Protein 7UMW (pdb70)

Radius of gyration: 23.76 Å; Cα contacts (8 Å, |Δi|>4): 1181; chains: 2; bounding box: 72×60×55 Å

B-factor: mean 21.23, std 12.37, range [4.6, 110.49]

Structure (mmCIF, N/CA/C/O backbone):
data_7UMW
#
_entry.id   7UMW
#
_cell.length_a   79.540
_cell.length_b   79.540
_cell.length_c   323.680
_cell.angle_alpha   90.000
_cell.angle_beta   90.000
_cell.angle_gamma   120.000
#
_symmetry.space_group_name_H-M   'P 61 2 2'
#
loop_
_entity.id
_entity.type
_entity.pdbx_description
1 polymer 'Enoyl-[acyl-carrier-protein] reductase [NADH] FabI'
2 non-polymer NICOTINAMIDE-ADENINE-DINUCLEOTIDE
3 non-polymer (2E)-3-[(7S)-7-amino-8-oxo-6,7,8,9-tetrahydro-5H-pyrido[2,3-b]azepin-3-yl]-N-methyl-N-[(3-methyl-1-benzofuran-2-yl)methyl]prop-2-enamide
4 water water
#
loop_
_atom_site.group_PDB
_atom_site.id
_atom_site.type_symbol
_atom_site.label_atom_id
_atom_site.label_alt_id
_atom_site.label_comp_id
_atom_site.label_asym_id
_atom_site.label_entity_id
_atom_site.label_seq_id
_atom_site.pdbx_PDB_ins_code
_atom_site.Cartn_x
_atom_site.Cartn_y
_atom_site.Cartn_z
_atom_site.occupancy
_atom_site.B_iso_or_equiv
_atom_site.auth_seq_id
_atom_site.auth_comp_id
_atom_site.auth_asym_id
_atom_site.auth_atom_id
_atom_site.pdbx_PDB_model_num
ATOM 1 N N . MET A 1 5 ? -7.41603 8.33430 -26.89368 1.000 76.31777 1 MET A N 1
ATOM 2 C CA . MET A 1 5 ? -7.60415 9.76428 -27.10995 1.000 73.11203 1 MET A CA 1
ATOM 3 C C . MET A 1 5 ? -9.08676 10.13178 -27.03872 1.000 68.04409 1 MET A C 1
ATOM 4 O O . MET A 1 5 ? -9.84947 9.84722 -27.96776 1.000 75.51579 1 MET A O 1
ATOM 9 N N . GLY A 1 6 ? -9.48475 10.76064 -25.93209 1.000 45.33457 2 GLY A N 1
ATOM 10 C CA . GLY A 1 6 ? -10.87898 11.09896 -25.71469 1.000 34.83488 2 GLY A CA 1
ATOM 11 C C . GLY A 1 6 ? -11.39983 12.07455 -26.74706 1.000 33.41025 2 GLY A C 1
ATOM 12 O O . GLY A 1 6 ? -10.66240 12.65442 -27.53924 1.000 34.17913 2 GLY A O 1
ATOM 13 N N . PHE A 1 7 ? -12.71971 12.26215 -26.73434 1.000 31.37094 3 PHE A N 1
ATOM 14 C CA . PHE A 1 7 ? -13.32556 13.11867 -27.74004 1.000 30.04280 3 PHE A CA 1
ATOM 15 C C . PHE A 1 7 ? -13.26463 14.60511 -27.38543 1.000 29.00055 3 PHE A C 1
ATOM 16 O O . PHE A 1 7 ? -13.82687 15.41433 -28.12418 1.000 30.44489 3 PHE A O 1
ATOM 24 N N . LEU A 1 8 ? -12.57919 14.99154 -26.30220 1.000 29.76352 4 LEU A N 1
ATOM 25 C CA . LEU A 1 8 ? -12.23507 16.39539 -26.09173 1.000 28.92656 4 LEU A CA 1
ATOM 26 C C . LEU A 1 8 ? -10.72584 16.58160 -26.13264 1.000 30.91958 4 LEU A C 1
ATOM 27 O O . LEU A 1 8 ? -10.19326 17.54643 -25.59201 1.000 30.90376 4 LEU A O 1
ATOM 32 N N . SER A 1 9 ? -10.04089 15.67590 -26.82016 1.000 32.70031 5 SER A N 1
ATOM 33 C CA . SER A 1 9 ? -8.63064 15.45546 -26.56478 1.000 34.91878 5 SER A CA 1
ATOM 34 C C . SER A 1 9 ? -7.79622 16.71840 -26.74777 1.000 38.31580 5 SER A C 1
ATOM 35 O O . SER A 1 9 ? -6.95385 17.03807 -25.90094 1.000 46.80774 5 SER A O 1
ATOM 38 N N . GLY A 1 10 ? -8.01576 17.46941 -27.81944 1.000 38.55684 6 GLY A N 1
ATOM 39 C CA . GLY A 1 10 ? -7.19600 18.67111 -27.95039 1.000 35.31252 6 GLY A CA 1
ATOM 40 C C . GLY A 1 10 ? -7.79272 19.99262 -27.49562 1.000 33.41295 6 GLY A C 1
ATOM 41 O O . GLY A 1 10 ? -7.34142 21.05930 -27.93121 1.000 33.62779 6 GLY A O 1
ATOM 42 N N . LYS A 1 11 ? -8.78241 19.93847 -26.60991 1.000 32.01598 7 LYS A N 1
ATOM 43 C CA . LYS A 1 11 ? -9.57895 21.10007 -26.24369 1.000 29.72352 7 LYS A CA 1
ATOM 44 C C . LYS A 1 11 ? -9.10531 21.63647 -24.89819 1.000 34.62287 7 LYS A C 1
ATOM 45 O O . LYS A 1 11 ? -8.69096 20.86625 -24.02306 1.000 32.04913 7 LYS A O 1
ATOM 50 N N . ARG A 1 12 ? -9.16332 22.95519 -24.73836 1.000 28.82022 8 ARG A N 1
ATOM 51 C CA . ARG A 1 12 ? -8.91762 23.60339 -23.45659 1.000 28.44358 8 ARG A CA 1
ATOM 52 C C . ARG A 1 12 ? -10.19597 24.31084 -23.01898 1.000 26.19750 8 ARG A C 1
ATOM 53 O O . ARG A 1 12 ? -10.65032 25.24423 -23.68927 1.000 25.30195 8 ARG A O 1
ATOM 61 N N . ILE A 1 13 ? -10.76431 23.87709 -21.89734 1.000 27.21762 9 ILE A N 1
ATOM 62 C CA . ILE A 1 13 ? -12.06677 24.34796 -21.43696 1.000 23.40904 9 ILE A CA 1
ATOM 63 C C . ILE A 1 13 ? -11.95090 24.91558 -20.02653 1.000 22.98990 9 ILE A C 1
ATOM 64 O O . ILE A 1 13 ? -11.39275 24.27176 -19.12959 1.000 23.89971 9 ILE A O 1
ATOM 69 N N . LEU A 1 14 ? -12.52891 26.09865 -19.83271 1.000 21.64157 10 LEU A N 1
ATOM 70 C CA . LEU A 1 14 ? -12.60317 26.74962 -18.52945 1.000 21.01406 10 LEU A CA 1
ATOM 71 C C . LEU A 1 14 ? -13.88581 26.30610 -17.82812 1.000 19.68726 10 LEU A C 1
ATOM 72 O O . LEU A 1 14 ? -14.97207 26.32353 -18.42745 1.000 18.67209 10 LEU A O 1
ATOM 77 N N . VAL A 1 15 ? -13.76526 25.90615 -16.56504 1.000 22.09227 11 VAL A N 1
ATOM 78 C CA . VAL A 1 15 ? -14.89014 25.38561 -15.79564 1.000 18.93775 11 VAL A CA 1
ATOM 79 C C . VAL A 1 15 ? -15.12699 26.29838 -14.60265 1.000 18.25481 11 VAL A C 1
ATOM 80 O O . VAL A 1 15 ? -14.26241 26.41811 -13.71605 1.000 19.44049 11 VAL A O 1
ATOM 84 N N . THR A 1 16 ? -16.29180 26.94303 -14.57823 1.000 16.78001 12 THR A N 1
ATOM 85 C CA . THR A 1 16 ? -16.72771 27.72510 -13.42583 1.000 16.05916 12 THR A CA 1
ATOM 86 C C . THR A 1 16 ? -17.57437 26.85548 -12.50462 1.000 17.45007 12 THR A C 1
ATOM 87 O O . THR A 1 16 ? -18.05276 25.78512 -12.89016 1.000 20.21674 12 THR A O 1
ATOM 91 N N . GLY A 1 17 ? -17.73957 27.31987 -11.25867 1.000 15.82606 13 GLY A N 1
ATOM 92 C CA . GLY A 1 17 ? -18.81154 26.82568 -10.41607 1.000 15.72831 13 GLY A CA 1
ATOM 93 C C . GLY A 1 17 ? -18.53455 25.56538 -9.61881 1.000 16.33522 13 GLY A C 1
ATOM 94 O O . GLY A 1 17 ? -19.45541 25.04440 -8.98108 1.000 16.09390 13 GLY A O 1
ATOM 95 N N . VAL A 1 18 ? -17.30046 25.06436 -9.60618 1.000 17.44019 14 VAL A N 1
ATOM 96 C CA . VAL A 1 18 ? -16.95623 23.95816 -8.71756 1.000 18.64757 14 VAL A CA 1
ATOM 97 C C . VAL A 1 18 ? -16.93101 24.50776 -7.28642 1.000 21.34733 14 VAL A C 1
ATOM 98 O O . VAL A 1 18 ? -16.12350 25.38556 -6.97483 1.000 26.91398 14 VAL A O 1
ATOM 102 N N . ALA A 1 19 ? -17.84734 24.04706 -6.42542 1.000 18.48884 15 ALA A N 1
ATOM 103 C CA . ALA A 1 19 ? -17.84657 24.46033 -5.01752 1.000 18.84786 15 ALA A CA 1
ATOM 104 C C . ALA A 1 19 ? -17.72469 23.30272 -4.04049 1.000 21.05165 15 ALA A C 1
ATOM 105 O O . ALA A 1 19 ? -17.39930 23.53077 -2.86427 1.000 24.34055 15 ALA A O 1
ATOM 107 N N . SER A 1 20 ? -17.96527 22.07793 -4.49014 1.000 22.45816 16 SER A N 1
ATOM 108 C CA . SER A 1 20 ? -17.90751 20.86533 -3.67685 1.000 21.90121 16 SER A CA 1
ATOM 109 C C . SER A 1 20 ? -17.93445 19.67797 -4.62807 1.000 22.39691 16 SER A C 1
ATOM 110 O O . SER A 1 20 ? -18.28747 19.83215 -5.79615 1.000 22.09763 16 SER A O 1
ATOM 113 N N . LYS A 1 21 ? -17.54915 18.49490 -4.12267 1.000 23.99183 17 LYS A N 1
ATOM 114 C CA . LYS A 1 21 ? -17.63242 17.26785 -4.91904 1.000 24.60324 17 LYS A CA 1
ATOM 115 C C . LYS A 1 21 ? -19.05269 16.94754 -5.35488 1.000 23.38659 17 LYS A C 1
ATOM 116 O O . LYS A 1 21 ? -19.24125 16.06590 -6.19854 1.000 23.57602 17 LYS A O 1
ATOM 122 N N . LEU A 1 22 ? -20.04644 17.62380 -4.79856 1.000 22.23720 18 LEU A N 1
ATOM 123 C CA . LEU A 1 22 ? -21.43579 17.44247 -5.18511 1.000 21.07268 18 LEU A CA 1
ATOM 124 C C . LEU A 1 22 ? -21.82992 18.32063 -6.36730 1.000 21.89088 18 LEU A C 1
ATOM 125 O O . LEU A 1 22 ? -22.84168 18.03592 -7.03523 1.000 18.58823 18 LEU A O 1
ATOM 130 N N . SER A 1 23 ? -21.04664 19.36256 -6.64698 1.000 19.57870 19 SER A N 1
ATOM 131 C CA . SER A 1 23 ? -21.41058 20.35046 -7.65632 1.000 17.66864 19 SER A CA 1
ATOM 132 C C . SER A 1 23 ? -21.60897 19.70690 -9.01258 1.000 17.43588 19 SER A C 1
ATOM 133 O O . SER A 1 23 ? -20.92062 18.76032 -9.37336 1.000 18.54056 19 SER A O 1
ATOM 136 N N . ILE A 1 24 ? -22.53352 20.27201 -9.78351 1.000 16.04758 20 ILE A N 1
ATOM 137 C CA . ILE A 1 24 ? -22.69766 19.80154 -11.15294 1.000 15.76250 20 ILE A CA 1
ATOM 138 C C . ILE A 1 24 ? -21.39793 20.02149 -11.92683 1.000 17.87556 20 ILE A C 1
ATOM 139 O O . ILE A 1 24 ? -20.96550 19.17205 -12.72315 1.000 17.20576 20 ILE A O 1
ATOM 144 N N . ALA A 1 25 ? -20.73783 21.15705 -11.67968 1.000 16.65366 21 ALA A N 1
ATOM 145 C CA . ALA A 1 25 ? -19.49431 21.48694 -12.37810 1.000 17.00774 21 ALA A CA 1
ATOM 146 C C . ALA A 1 25 ? -18.36334 20.52524 -12.03870 1.000 18.75729 21 ALA A C 1
ATOM 147 O O . ALA A 1 25 ? -17.45386 20.33749 -12.85201 1.000 19.65256 21 ALA A O 1
ATOM 149 N N . TYR A 1 26 ? -18.39722 19.91554 -10.85370 1.000 19.44178 22 TYR A N 1
ATOM 150 C CA . TYR A 1 26 ? -17.41589 18.88623 -10.52878 1.000 21.22737 22 TYR A CA 1
ATOM 151 C C . TYR A 1 26 ? -17.64120 17.65223 -11.38988 1.000 21.76511 22 TYR A C 1
ATOM 152 O O . TYR A 1 26 ? -16.68329 17.05652 -11.89270 1.000 23.13265 22 TYR A O 1
ATOM 161 N N . GLY A 1 27 ? -18.90681 17.26189 -11.57852 1.000 20.78111 23 GLY A N 1
ATOM 162 C CA . GLY A 1 27 ? -19.19346 16.15240 -12.47367 1.000 21.18615 23 GLY A CA 1
ATOM 163 C C . GLY A 1 27 ? -18.81020 16.46838 -13.90542 1.000 21.01983 23 GLY A C 1
ATOM 164 O O . GLY A 1 27 ? -18.30162 15.60604 -14.63373 1.000 22.09406 23 GLY A O 1
ATOM 165 N N . ILE A 1 28 ? -19.04345 17.70918 -14.33096 1.000 19.77229 24 ILE A N 1
ATOM 166 C CA . ILE A 1 28 ? -18.65482 18.10689 -15.67354 1.000 19.69460 24 ILE A CA 1
ATOM 167 C C . ILE A 1 28 ? -17.13831 18.07542 -15.81978 1.000 21.26518 24 ILE A C 1
ATOM 168 O O . ILE A 1 28 ? -16.61010 17.52483 -16.79170 1.000 22.16053 24 ILE A O 1
ATOM 173 N N . ALA A 1 29 ? -16.41240 18.62573 -14.83884 1.000 21.73025 25 ALA A N 1
ATOM 174 C CA . ALA A 1 29 ? -14.95724 18.66994 -14.92308 1.000 23.29182 25 ALA A CA 1
ATOM 175 C C . ALA A 1 29 ? -14.37597 17.26982 -15.01057 1.000 25.03966 25 ALA A C 1
ATOM 176 O O . ALA A 1 29 ? -13.48858 17.00430 -15.82933 1.000 26.23709 25 ALA A O 1
ATOM 178 N N . GLN A 1 30 ? -14.85592 16.36281 -14.16206 1.000 25.32612 26 GLN A N 1
ATOM 179 C CA . GLN A 1 30 ? -14.34289 15.00526 -14.18044 1.000 27.08432 26 GLN A CA 1
ATOM 180 C C . GLN A 1 30 ? -14.54952 14.37627 -15.54829 1.000 27.18385 26 GLN A C 1
ATOM 181 O O . GLN A 1 30 ? -13.62166 13.80270 -16.12974 1.000 28.75166 26 GLN A O 1
ATOM 187 N N . ALA A 1 31 ? -15.75697 14.50399 -16.09608 1.000 25.57639 27 ALA A N 1
ATOM 188 C CA . ALA A 1 31 ? -16.01980 13.88448 -17.38927 1.000 25.63940 27 ALA A CA 1
ATOM 189 C C . ALA A 1 31 ? -15.11686 14.46494 -18.47147 1.000 28.10542 27 ALA A C 1
ATOM 190 O O . ALA A 1 31 ? -14.57389 13.72541 -19.30607 1.000 27.37178 27 ALA A O 1
ATOM 192 N N . MET A 1 32 ? -14.92903 15.78747 -18.46248 1.000 25.31540 28 MET A N 1
ATOM 193 C CA . MET A 1 32 ? -14.13666 16.43445 -19.50353 1.000 25.76342 28 MET A CA 1
ATOM 194 C C . MET A 1 32 ? -12.67428 16.02571 -19.40363 1.000 28.32991 28 MET A C 1
ATOM 195 O O . MET A 1 32 ? -11.99912 15.81903 -20.42130 1.000 28.99299 28 MET A O 1
ATOM 200 N N . HIS A 1 33 ? -12.16562 15.94706 -18.17508 1.000 28.64474 29 HIS A N 1
ATOM 201 C CA . HIS A 1 33 ? -10.81654 15.44264 -17.96459 1.000 33.73685 29 HIS A CA 1
ATOM 202 C C . HIS A 1 33 ? -10.70956 14.00217 -18.42659 1.000 32.23785 29 HIS A C 1
ATOM 203 O O . HIS A 1 33 ? -9.72056 13.61440 -19.06518 1.000 33.96141 29 HIS A O 1
ATOM 210 N N . ARG A 1 34 ? -11.72050 13.19291 -18.10420 1.000 31.59011 30 ARG A N 1
ATOM 211 C CA . ARG A 1 34 ? -11.73320 11.81304 -18.57103 1.000 34.94131 30 ARG A CA 1
ATOM 212 C C . ARG A 1 34 ? -11.64717 11.72700 -20.09195 1.000 33.22861 30 ARG A C 1
ATOM 213 O O . ARG A 1 34 ? -11.05820 10.78131 -20.62773 1.000 34.61002 30 ARG A O 1
ATOM 221 N N . GLU A 1 35 ? -12.20131 12.69876 -20.80676 1.000 33.13143 31 GLU A N 1
ATOM 222 C CA . GLU A 1 35 ? -12.17100 12.67638 -22.26249 1.000 31.38703 31 GLU A CA 1
ATOM 223 C C . GLU A 1 35 ? -11.00717 13.47731 -22.82456 1.000 32.38119 31 GLU A C 1
ATOM 224 O O . GLU A 1 35 ? -10.99050 13.77862 -24.02143 1.000 32.27662 31 GLU A O 1
ATOM 230 N N . GLY A 1 36 ? -10.05844 13.86650 -21.98010 1.000 33.35251 32 GLY A N 1
ATOM 231 C CA . GLY A 1 36 ? -8.79251 14.38648 -22.45609 1.000 34.81932 32 GLY A CA 1
ATOM 232 C C . GLY A 1 36 ? -8.69824 15.88870 -22.62055 1.000 33.76618 32 GLY A C 1
ATOM 233 O O . GLY A 1 36 ? -7.68846 16.36956 -23.15770 1.000 34.98617 32 GLY A O 1
ATOM 234 N N . ALA A 1 37 ? -9.71362 16.64712 -22.20603 1.000 31.65054 33 ALA A N 1
ATOM 235 C CA . ALA A 1 37 ? -9.57951 18.09192 -22.21793 1.000 30.77290 33 ALA A CA 1
ATOM 236 C C . ALA A 1 37 ? -8.52512 18.51779 -21.20959 1.000 31.82564 33 ALA A C 1
ATOM 237 O O . ALA A 1 37 ? -8.28388 17.84361 -20.21061 1.000 32.56251 33 ALA A O 1
ATOM 239 N N . GLU A 1 38 ? -7.87029 19.62229 -21.51589 1.000 32.02577 34 GLU A N 1
ATOM 240 C CA . GLU A 1 38 ? -7.09242 20.36167 -20.53806 1.000 32.47836 34 GLU A CA 1
ATOM 241 C C . GLU A 1 38 ? -8.02851 21.38138 -19.90043 1.000 30.31377 34 GLU A C 1
ATOM 242 O O . GLU A 1 38 ? -8.83947 22.00340 -20.59339 1.000 28.87638 34 GLU A O 1
ATOM 248 N N . LEU A 1 39 ? -7.92891 21.54779 -18.58396 1.000 30.15926 35 LEU A N 1
ATOM 249 C CA . LEU A 1 39 ? -8.93149 22.28074 -17.82107 1.000 28.18665 35 LEU A CA 1
ATOM 250 C C . LEU A 1 39 ? -8.31402 23.45769 -17.06078 1.000 28.15360 35 LEU A C 1
ATOM 251 O O . LEU A 1 39 ? -7.14015 23.43751 -16.67101 1.000 29.74239 35 LEU A O 1
ATOM 256 N N . ALA A 1 40 ? -9.14139 24.47744 -16.84017 1.000 26.36812 36 ALA A N 1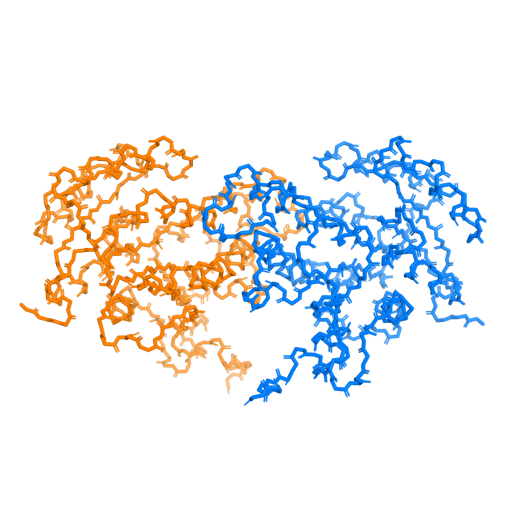
ATOM 257 C CA . ALA A 1 40 ? -8.83395 25.61563 -15.98711 1.000 25.98191 36 ALA A CA 1
ATOM 258 C C . ALA A 1 40 ? -10.06263 25.86921 -15.12780 1.000 24.23363 36 ALA A C 1
ATOM 259 O O . ALA A 1 40 ? -11.18050 25.54195 -15.53714 1.000 23.05870 36 ALA A O 1
ATOM 261 N N . PHE A 1 41 ? -9.86562 26.44343 -13.93183 1.000 24.12932 37 PHE A N 1
ATOM 262 C CA . PHE A 1 41 ? -10.96409 26.56990 -12.97627 1.000 22.74559 37 PHE A CA 1
ATOM 263 C C . PHE A 1 41 ? -11.04569 27.97951 -12.41778 1.000 21.90364 37 PHE A C 1
ATOM 264 O O . PHE A 1 41 ? -10.02209 28.63629 -12.21360 1.000 23.65655 37 PHE A O 1
ATOM 272 N N . THR A 1 42 ? -12.26265 28.44057 -12.15627 1.000 20.31228 38 THR A N 1
ATOM 273 C CA . THR A 1 42 ? -12.44110 29.68456 -11.42602 1.000 19.53950 38 THR A CA 1
ATOM 274 C C . THR A 1 42 ? -13.05947 29.39996 -10.06365 1.000 19.11299 38 THR A C 1
ATOM 275 O O . THR A 1 42 ? -13.69711 28.36878 -9.83915 1.000 19.01370 38 THR A O 1
ATOM 279 N N . TYR A 1 43 ? -12.84531 30.33156 -9.13113 1.000 18.95627 39 TYR A N 1
ATOM 280 C CA . TYR A 1 43 ? -13.48837 30.28143 -7.82699 1.000 20.27989 39 TYR A CA 1
ATOM 281 C C . TYR A 1 43 ? -14.07779 31.65254 -7.51243 1.000 17.31432 39 TYR A C 1
ATOM 282 O O . TYR A 1 43 ? -13.48493 32.68328 -7.84383 1.000 17.37075 39 TYR A O 1
ATOM 291 N N . GLN A 1 44 ? -15.27725 31.65865 -6.91424 1.000 16.31540 40 GLN A N 1
ATOM 292 C CA . GLN A 1 44 ? -15.98627 32.90813 -6.62869 1.000 15.64078 40 GLN A CA 1
ATOM 293 C C . GLN A 1 44 ? -15.24586 33.80883 -5.64440 1.000 16.51460 40 GLN A C 1
ATOM 294 O O . GLN A 1 44 ? -15.12509 35.01819 -5.87427 1.000 19.73315 40 GLN A O 1
ATOM 300 N N . ASN A 1 45 ? -14.79820 33.25152 -4.51867 1.000 18.72473 41 ASN A N 1
ATOM 301 C CA . ASN A 1 45 ? -14.34780 34.05998 -3.38956 1.000 19.63860 41 ASN A CA 1
ATOM 302 C C . ASN A 1 45 ? -13.19911 33.36196 -2.66489 1.000 19.20263 41 ASN A C 1
ATOM 303 O O . ASN A 1 45 ? -12.83516 32.22560 -2.97592 1.000 19.03551 41 ASN A O 1
ATOM 308 N N . ASP A 1 46 ? -12.65262 34.04981 -1.65260 1.000 18.57254 42 ASP A N 1
ATOM 309 C CA . ASP A 1 46 ? -11.56135 33.45662 -0.88126 1.000 20.08471 42 ASP A CA 1
ATOM 310 C C . ASP A 1 46 ? -12.01342 32.24201 -0.07435 1.000 20.60101 42 ASP A C 1
ATOM 311 O O . ASP A 1 46 ? -11.18919 31.36488 0.23189 1.000 22.01777 42 ASP A O 1
ATOM 316 N N . LYS A 1 47 ? -13.29390 32.17876 0.29986 1.000 19.61805 43 LYS A N 1
ATOM 317 C CA . LYS A 1 47 ? -13.79794 31.00584 1.01524 1.000 20.16648 43 LYS A CA 1
ATOM 318 C C . LYS A 1 47 ? -13.57510 29.72431 0.20783 1.000 20.87169 43 LYS A C 1
ATOM 319 O O . LYS A 1 47 ? -13.23167 28.67870 0.77089 1.000 22.11937 43 LYS A O 1
ATOM 325 N N . LEU A 1 48 ? -13.74081 29.79440 -1.11300 1.000 20.19024 44 LEU A N 1
ATOM 326 C CA . LEU A 1 48 ? -13.67803 28.61444 -1.96841 1.000 20.70794 44 LEU A CA 1
ATOM 327 C C . LEU A 1 48 ? -12.32354 28.35211 -2.62154 1.000 22.62061 44 LEU A C 1
ATOM 328 O O . LEU A 1 48 ? -12.16950 27.31098 -3.26923 1.000 23.61235 44 LEU A O 1
ATOM 333 N N . LYS A 1 49 ? -11.36395 29.27063 -2.53226 1.000 22.32993 45 LYS A N 1
ATOM 334 C CA . LYS A 1 49 ? -10.07141 29.07020 -3.19249 1.000 23.62095 45 LYS A CA 1
ATOM 335 C C . LYS A 1 49 ? -9.46017 27.70262 -2.90094 1.000 25.30235 45 LYS A C 1
ATOM 336 O O . LYS A 1 49 ? -9.20008 26.90722 -3.81340 1.000 27.46235 45 LYS A O 1
ATOM 342 N N . GLY A 1 50 ? -9.18731 27.42961 -1.62708 1.000 26.19118 46 GLY A N 1
ATOM 343 C CA . GLY A 1 50 ? -8.43101 26.24494 -1.27550 1.000 28.36103 46 GLY A CA 1
ATOM 344 C C . GLY A 1 50 ? -9.06406 24.97395 -1.78949 1.000 28.19184 46 GLY A C 1
ATOM 345 O O . GLY A 1 50 ? -8.36489 24.04645 -2.20551 1.000 29.62385 46 GLY A O 1
ATOM 346 N N . ARG A 1 51 ? -10.38916 24.92426 -1.81071 1.000 26.75030 47 ARG A N 1
ATOM 347 C CA . ARG A 1 51 ? -11.02514 23.71072 -2.30321 1.000 29.52797 47 ARG A CA 1
ATOM 348 C C . ARG A 1 51 ? -10.91678 23.57625 -3.81691 1.000 26.85180 47 ARG A C 1
ATOM 349 O O . ARG A 1 51 ? -10.67635 22.47293 -4.32076 1.000 29.52628 47 ARG A O 1
ATOM 357 N N . VAL A 1 52 ? -11.06979 24.67841 -4.55607 1.000 25.26168 48 VAL A N 1
ATOM 358 C CA . VAL A 1 52 ? -10.96620 24.59813 -6.01134 1.000 28.88695 48 VAL A CA 1
ATOM 359 C C . VAL A 1 52 ? -9.53342 24.27395 -6.43744 1.000 26.79828 48 VAL A C 1
ATOM 360 O O . VAL A 1 52 ? -9.31689 23.44421 -7.33608 1.000 27.47597 48 VAL A O 1
ATOM 364 N N . GLU A 1 53 ? -8.53858 24.90530 -5.78812 1.000 27.66389 49 GLU A N 1
ATOM 365 C CA . GLU A 1 53 ? -7.13682 24.53839 -6.00483 1.000 29.62714 49 GLU A CA 1
ATOM 366 C C . GLU A 1 53 ? -6.90708 23.05153 -5.82311 1.000 31.15905 49 GLU A C 1
ATOM 367 O O . GLU A 1 53 ? -6.19625 22.42683 -6.61595 1.000 32.42292 49 GLU A O 1
ATOM 373 N N . GLU A 1 54 ? -7.46990 22.46808 -4.76990 1.000 31.22188 50 GLU A N 1
ATOM 374 C CA . GLU A 1 54 ? -7.28088 21.04135 -4.56174 1.000 33.33906 50 GLU A CA 1
ATOM 375 C C . GLU A 1 54 ? -7.91232 20.23846 -5.69070 1.000 32.34160 50 GLU A C 1
ATOM 376 O O . GLU A 1 54 ? -7.26953 19.35428 -6.27259 1.000 33.80738 50 GLU A O 1
ATOM 382 N N . PHE A 1 55 ? -9.17324 20.54250 -6.01348 1.000 30.38603 51 PHE A N 1
ATOM 383 C CA . PHE A 1 55 ? -9.88295 19.81323 -7.05723 1.000 31.52469 51 PHE A CA 1
ATOM 384 C C . PHE A 1 55 ? -9.17091 19.93005 -8.39678 1.000 30.24117 51 PHE A C 1
ATOM 385 O O . PHE A 1 55 ? -8.99301 18.93354 -9.10624 1.000 31.72036 51 PHE A O 1
ATOM 393 N N . ALA A 1 56 ? -8.76456 21.14583 -8.76288 1.000 29.65776 52 ALA A N 1
ATOM 394 C CA . ALA A 1 56 ? -7.97681 21.34065 -9.97430 1.000 30.28520 52 ALA A CA 1
ATOM 395 C C . ALA A 1 56 ? -6.70314 20.50120 -9.96236 1.000 39.74780 52 ALA A C 1
ATOM 396 O O . ALA A 1 56 ? -6.32631 19.92383 -10.99168 1.000 38.89748 52 ALA A O 1
ATOM 398 N N . ALA A 1 57 ? -6.02022 20.43149 -8.81029 1.000 34.98516 53 ALA A N 1
ATOM 399 C CA . ALA A 1 57 ? -4.80535 19.62873 -8.71064 1.000 36.34842 53 ALA A CA 1
ATOM 400 C C . ALA A 1 57 ? -5.09029 18.15196 -8.97051 1.000 37.30924 53 ALA A C 1
ATOM 401 O O . ALA A 1 57 ? -4.29916 17.47007 -9.63123 1.000 44.47092 53 ALA A O 1
ATOM 403 N N . GLN A 1 58 ? -6.21959 17.64074 -8.46975 1.000 36.78760 54 GLN A N 1
ATOM 404 C CA . GLN A 1 58 ? -6.58213 16.24744 -8.71596 1.000 37.11104 54 GLN A CA 1
ATOM 405 C C . GLN A 1 58 ? -6.84643 15.97991 -10.19056 1.000 38.62309 54 GLN A C 1
ATOM 406 O O . GLN A 1 58 ? -6.62884 14.86276 -10.66722 1.000 50.09169 54 GLN A O 1
ATOM 412 N N . LEU A 1 59 ? -7.33019 16.97337 -10.91590 1.000 34.91350 55 LEU A N 1
ATOM 413 C CA . LEU A 1 59 ? -7.56272 16.87411 -12.34532 1.000 38.51151 55 LEU A CA 1
ATOM 414 C C . LEU A 1 59 ? -6.39138 17.40170 -13.16744 1.000 40.09136 55 LEU A C 1
ATOM 415 O O . LEU A 1 59 ? -6.55124 17.64374 -14.36620 1.000 50.95405 55 LEU A O 1
ATOM 420 N N . GLY A 1 60 ? -5.23204 17.60535 -12.54895 1.000 39.61422 56 GLY A N 1
ATOM 421 C CA . GLY A 1 60 ? -4.02499 17.93711 -13.28239 1.000 39.51896 56 GLY A CA 1
ATOM 422 C C . GLY A 1 60 ? -3.89136 19.36426 -13.76179 1.000 46.73085 56 GLY A C 1
ATOM 423 O O . GLY A 1 60 ? -3.02983 19.63666 -14.60647 1.000 38.78777 56 GLY A O 1
ATOM 424 N N . SER A 1 61 ? -4.69845 20.28876 -13.23601 1.000 35.53293 57 SER A N 1
ATOM 425 C CA . SER A 1 61 ? -4.68906 21.68508 -13.65865 1.000 34.38881 57 SER A CA 1
ATOM 426 C C . SER A 1 61 ? -3.94245 22.56651 -12.67061 1.000 34.77274 57 SER A C 1
ATOM 427 O O . SER A 1 61 ? -4.13575 22.44619 -11.46016 1.000 34.59084 57 SER A O 1
ATOM 430 N N . ASP A 1 62 ? -3.14154 23.49167 -13.20816 1.000 35.26347 58 ASP A N 1
ATOM 431 C CA . ASP A 1 62 ? -2.49046 24.55574 -12.44281 1.000 40.76660 58 ASP A CA 1
ATOM 432 C C . ASP A 1 62 ? -3.20300 25.89282 -12.56389 1.000 34.48568 58 ASP A C 1
ATOM 433 O O . ASP A 1 62 ? -2.74041 26.87565 -11.98082 1.000 42.59820 58 ASP A O 1
ATOM 438 N N . ILE A 1 63 ? -4.28651 25.97268 -13.33266 1.000 31.84587 59 ILE A N 1
ATOM 439 C CA . ILE A 1 63 ? -4.90003 27.24649 -13.68266 1.000 30.20718 59 ILE A CA 1
ATOM 440 C C . ILE A 1 63 ? -6.13452 27.40600 -12.80157 1.000 28.35836 59 ILE A C 1
ATOM 441 O O . ILE A 1 63 ? -7.18689 26.83848 -13.08675 1.000 27.29731 59 ILE A O 1
ATOM 446 N N . VAL A 1 64 ? -6.00457 28.15906 -11.71003 1.000 28.05738 60 VAL A N 1
ATOM 447 C CA . VAL A 1 64 ? -7.09826 28.38432 -10.76735 1.000 26.49391 60 VAL A CA 1
ATOM 448 C C . VAL A 1 64 ? -7.17590 29.88061 -10.49028 1.000 25.55550 60 VAL A C 1
ATOM 449 O O . VAL A 1 64 ? -6.24185 30.46593 -9.93286 1.000 26.41815 60 VAL A O 1
ATOM 453 N N . LEU A 1 65 ? -8.30506 30.49286 -10.83808 1.000 23.84638 61 LEU A N 1
ATOM 454 C CA . LEU A 1 65 ? -8.39511 31.93923 -10.97013 1.000 23.04425 61 LEU A CA 1
ATOM 455 C C . LEU A 1 65 ? -9.66722 32.43869 -10.30677 1.000 21.32933 61 LEU A C 1
ATOM 456 O O . LEU A 1 65 ? -10.73189 31.80681 -10.40202 1.000 20.42802 61 LEU A O 1
ATOM 461 N N . GLN A 1 66 ? -9.57050 33.58486 -9.64804 1.000 20.93554 62 GLN A N 1
ATOM 462 C CA . GLN A 1 66 ? -10.75807 34.12860 -9.01863 1.000 19.42796 62 GLN A CA 1
ATOM 463 C C . GLN A 1 66 ? -11.63711 34.76904 -10.09085 1.000 20.90108 62 GLN A C 1
ATOM 464 O O . GLN A 1 66 ? -11.14068 35.38797 -11.04044 1.000 19.70352 62 GLN A O 1
ATOM 470 N N . CYS A 1 67 ? -12.94927 34.61725 -9.93079 1.000 18.78806 63 CYS A N 1
ATOM 471 C CA . CYS A 1 67 ? -13.92532 35.24964 -10.81445 1.000 17.43799 63 CYS A CA 1
ATOM 472 C C . CYS A 1 67 ? -15.25486 35.37799 -10.08436 1.000 16.10984 63 CYS A C 1
ATOM 473 O O . CYS A 1 67 ? -15.92081 34.36899 -9.81719 1.000 15.96797 63 CYS A O 1
ATOM 476 N N . ASP A 1 68 ? -15.62686 36.60663 -9.76747 1.000 14.00254 64 ASP A N 1
ATOM 477 C CA . ASP A 1 68 ? -16.92840 36.91287 -9.19441 1.000 13.78043 64 ASP A CA 1
ATOM 478 C C . ASP A 1 68 ? -17.70421 37.63280 -10.28383 1.000 14.69751 64 ASP A C 1
ATOM 479 O O . ASP A 1 68 ? -17.40251 38.78419 -10.63184 1.000 14.85278 64 ASP A O 1
ATOM 484 N N . VAL A 1 69 ? -18.66070 36.90346 -10.86759 1.000 15.82214 65 VAL A N 1
ATOM 485 C CA . VAL A 1 69 ? -19.35972 37.36269 -12.05898 1.000 13.22951 65 VAL A CA 1
ATOM 486 C C . VAL A 1 69 ? -20.30875 38.51543 -11.78772 1.000 12.88296 65 VAL A C 1
ATOM 487 O O . VAL A 1 69 ? -20.93971 39.01490 -12.72269 1.000 12.71150 65 VAL A O 1
ATOM 491 N N . ALA A 1 70 ? -20.40909 38.94963 -10.51708 1.000 13.41164 66 ALA A N 1
ATOM 492 C CA . ALA A 1 70 ? -21.10051 40.19672 -10.19511 1.000 12.73578 66 ALA A CA 1
ATOM 493 C C . ALA A 1 70 ? -20.34796 41.41451 -10.72603 1.000 11.90453 66 ALA A C 1
ATOM 494 O O . ALA A 1 70 ? -20.94639 42.48628 -10.87356 1.000 13.88165 66 ALA A O 1
ATOM 496 N N . GLU A 1 71 ? -19.04416 41.28351 -10.98979 1.000 13.55242 67 GLU A N 1
ATOM 497 C CA . GLU A 1 71 ? -18.18829 42.43228 -11.25601 1.000 13.93558 67 GLU A CA 1
ATOM 498 C C . GLU A 1 71 ? -17.49873 42.28734 -12.59404 1.000 16.78445 67 GLU A C 1
ATOM 499 O O . GLU A 1 71 ? -16.77326 41.30561 -12.81978 1.000 14.52617 67 GLU A O 1
ATOM 505 N N . ASP A 1 72 ? -17.67861 43.30228 -13.45257 1.000 16.35009 68 ASP A N 1
ATOM 506 C CA . ASP A 1 72 ? -17.04678 43.25008 -14.76522 1.000 16.01792 68 ASP A CA 1
ATOM 507 C C . ASP A 1 72 ? -15.52159 43.19763 -14.65604 1.000 16.43019 68 ASP A C 1
ATOM 508 O O . ASP A 1 72 ? -14.85960 42.51950 -15.45098 1.000 22.14817 68 ASP A O 1
ATOM 513 N N . ALA A 1 73 ? -14.93501 43.94222 -13.70893 1.000 17.31330 69 ALA A N 1
ATOM 514 C CA . ALA A 1 73 ? -13.48145 43.94240 -13.60623 1.000 19.47592 69 ALA A CA 1
ATOM 515 C C . ALA A 1 73 ? -12.95068 42.59787 -13.12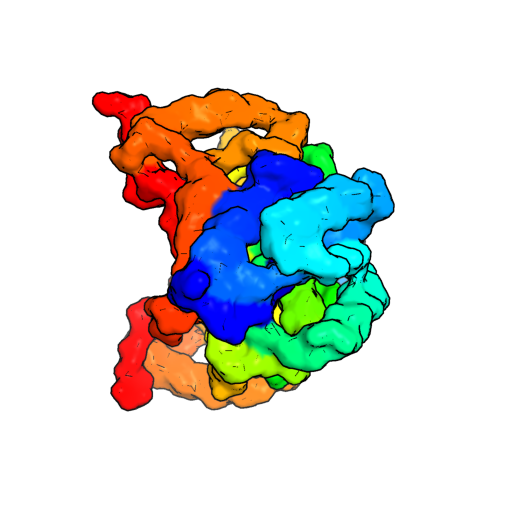556 1.000 17.71844 69 ALA A C 1
ATOM 516 O O . ALA A 1 73 ? -11.83327 42.21554 -13.48590 1.000 20.72953 69 ALA A O 1
ATOM 518 N N . SER A 1 74 ? -13.72690 41.87268 -12.31531 1.000 17.89651 70 SER A N 1
ATOM 519 C CA . SER A 1 74 ? -13.30690 40.54060 -11.89869 1.000 17.60085 70 SER A CA 1
ATOM 520 C C . SER A 1 74 ? -13.26202 39.59696 -13.08949 1.000 17.72220 70 SER A C 1
ATOM 521 O O . SER A 1 74 ? -12.31335 38.82223 -13.23430 1.000 20.19860 70 SER A O 1
ATOM 524 N N . ILE A 1 75 ? -14.26976 39.66432 -13.96925 1.000 16.83436 71 ILE A N 1
ATOM 525 C CA . ILE A 1 75 ? -14.26828 38.80628 -15.14778 1.000 18.57901 71 ILE A CA 1
ATOM 526 C C . ILE A 1 75 ? -13.13053 39.18207 -16.08374 1.000 19.17862 71 ILE A C 1
ATOM 527 O O . ILE A 1 75 ? -12.44325 38.30921 -16.63432 1.000 19.09240 71 ILE A O 1
ATOM 532 N N . ASP A 1 76 ? -12.92518 40.48315 -16.30332 1.000 21.15599 72 ASP A N 1
ATOM 533 C CA . ASP A 1 76 ? -11.84333 40.91839 -17.18565 1.000 19.50036 72 ASP A CA 1
ATOM 534 C C . ASP A 1 76 ? -10.48845 40.48159 -16.66227 1.000 19.40368 72 ASP A C 1
ATOM 535 O O . ASP A 1 76 ? -9.65835 39.96288 -17.42547 1.000 22.43861 72 ASP A O 1
ATOM 540 N N . THR A 1 77 ? -10.24220 40.69069 -15.36199 1.000 19.24075 73 THR A N 1
ATOM 541 C CA . THR A 1 77 ? -8.94411 40.32323 -14.80656 1.000 21.32908 73 THR A CA 1
ATOM 542 C C . THR A 1 77 ? -8.70550 38.82201 -14.90129 1.000 21.07683 73 THR A C 1
ATOM 543 O O . THR A 1 77 ? -7.59017 38.37782 -15.20255 1.000 23.16047 73 THR A O 1
ATOM 547 N N . MET A 1 78 ? -9.74404 38.02608 -14.66813 1.000 20.10419 74 MET A N 1
ATOM 548 C CA . MET A 1 78 ? -9.60177 36.58392 -14.78310 1.000 21.68913 74 MET A CA 1
ATOM 549 C C . MET A 1 78 ? -9.18720 36.17061 -16.18920 1.000 23.79178 74 MET A C 1
ATOM 550 O O . MET A 1 78 ? -8.27029 35.35857 -16.34191 1.000 25.57452 74 MET A O 1
ATOM 555 N N . PHE A 1 79 ? -9.79672 36.75065 -17.22796 1.000 20.86256 75 PHE A N 1
ATOM 556 C CA . PHE A 1 79 ? -9.43304 36.34193 -18.58238 1.000 22.21426 75 PHE A CA 1
ATOM 557 C C . PHE A 1 79 ? -8.07478 36.88502 -19.00063 1.000 25.01591 75 PHE A C 1
ATOM 558 O O . PHE A 1 79 ? -7.37749 36.23802 -19.79690 1.000 24.76939 75 PHE A O 1
ATOM 566 N N . ALA A 1 80 ? -7.68383 38.05891 -18.49189 1.000 23.57493 76 ALA A N 1
ATOM 567 C CA . ALA A 1 80 ? -6.30873 38.51513 -18.68417 1.000 25.31058 76 ALA A CA 1
ATOM 568 C C . ALA A 1 80 ? -5.30326 37.54910 -18.05452 1.000 30.00529 76 ALA A C 1
ATOM 569 O O . ALA A 1 80 ? -4.25308 37.25451 -18.64806 1.000 28.26585 76 ALA A O 1
ATOM 571 N N . GLU A 1 81 ? -5.59362 37.06518 -16.84240 1.000 25.84435 77 GLU A N 1
ATOM 572 C CA . GLU A 1 81 ? -4.74548 36.05354 -16.22051 1.000 28.65649 77 GLU A CA 1
ATOM 573 C C . GLU A 1 81 ? -4.73907 34.76644 -17.03616 1.000 29.87588 77 GLU A C 1
ATOM 574 O O . GLU A 1 81 ? -3.68029 34.15412 -17.25234 1.000 29.42337 77 GLU A O 1
ATOM 580 N N . LEU A 1 82 ? -5.91597 34.33366 -17.48544 1.000 26.35948 78 LEU A N 1
ATOM 581 C CA . LEU A 1 82 ? -5.99862 33.11818 -18.28829 1.000 27.51531 78 LEU A CA 1
ATOM 582 C C . LEU A 1 82 ? -5.20043 33.24038 -19.58185 1.000 28.35295 78 LEU A C 1
ATOM 583 O O . LEU A 1 82 ? -4.55066 32.27936 -20.00406 1.000 29.73290 78 LEU A O 1
ATOM 588 N N . GLY A 1 83 ? -5.23843 34.41086 -20.22586 1.000 28.20534 79 GLY A N 1
ATOM 589 C CA . GLY A 1 83 ? -4.51930 34.62869 -21.47532 1.000 29.68214 79 GLY A CA 1
ATOM 590 C C . GLY A 1 83 ? -3.01068 34.51902 -21.36832 1.000 31.86403 79 GLY A C 1
ATOM 591 O O . GLY A 1 83 ? -2.33515 34.33319 -22.38621 1.000 35.73091 79 GLY A O 1
ATOM 592 N N . LYS A 1 84 ? -2.46448 34.61652 -20.15934 1.000 32.12400 80 LYS A N 1
ATOM 593 C CA . LYS A 1 84 ? -1.02863 34.43647 -19.99170 1.000 34.29388 80 LYS A CA 1
ATOM 594 C C . LYS A 1 84 ? -0.61382 32.99140 -20.24288 1.000 35.53417 80 LYS A C 1
ATOM 595 O O . LYS A 1 84 ? 0.52928 32.73318 -20.63147 1.000 37.93638 80 LYS A O 1
ATOM 601 N N . VAL A 1 85 ? -1.51923 32.04076 -20.02324 1.000 34.36987 81 VAL A N 1
ATOM 602 C CA . VAL A 1 85 ? -1.22468 30.63364 -20.21930 1.000 35.46836 81 VAL A CA 1
ATOM 603 C C . VAL A 1 85 ? -2.05189 30.02203 -21.34603 1.000 34.83655 81 VAL A C 1
ATOM 604 O O . VAL A 1 85 ? -1.57652 29.09720 -22.01796 1.000 36.24352 81 VAL A O 1
ATOM 608 N N . TRP A 1 86 ? -3.26155 30.52627 -21.58734 1.000 32.85437 82 TRP A N 1
ATOM 609 C CA . TRP A 1 86 ? -4.15765 30.05244 -22.63707 1.000 32.08033 82 TRP A CA 1
ATOM 610 C C . TRP A 1 86 ? -4.47416 31.26873 -23.49706 1.000 31.55923 82 TRP A C 1
ATOM 611 O O . TRP A 1 86 ? -5.53654 31.88762 -23.33494 1.000 29.74754 82 TRP A O 1
ATOM 622 N N . PRO A 1 87 ? -3.57369 31.65733 -24.39844 1.000 33.22281 83 PRO A N 1
ATOM 623 C CA . PRO A 1 87 ? -3.84481 32.85306 -25.22018 1.000 32.90875 83 PRO A CA 1
ATOM 624 C C . PRO A 1 87 ? -5.11847 32.71420 -26.02970 1.000 31.45907 83 PRO A C 1
ATOM 625 O O . PRO A 1 87 ? -5.82421 33.70422 -26.25924 1.000 30.36089 83 PRO A O 1
ATOM 629 N N . LYS A 1 88 ? -5.41992 31.49593 -26.47124 1.000 31.52000 84 LYS A N 1
ATOM 630 C CA . LYS A 1 88 ? -6.69998 31.15084 -27.07019 1.000 30.03317 84 LYS A CA 1
ATOM 631 C C . LYS A 1 88 ? -7.14953 29.84661 -26.42927 1.000 29.38810 84 LYS A C 1
ATOM 632 O O . LYS A 1 88 ? -6.33477 29.09698 -25.89710 1.000 30.54380 84 LYS A O 1
ATOM 638 N N . PHE A 1 89 ? -8.45601 29.58950 -26.42386 1.000 27.60692 85 PHE A N 1
ATOM 639 C CA . PHE A 1 89 ? -8.97311 28.35819 -25.83436 1.000 26.98524 85 PHE A CA 1
ATOM 640 C C . PHE A 1 89 ? -10.31101 28.04571 -26.50311 1.000 25.53585 85 PHE A C 1
ATOM 641 O O . PHE A 1 89 ? -10.75566 28.76070 -27.40261 1.000 25.13831 85 PHE A O 1
ATOM 649 N N . ASP A 1 90 ? -10.96308 26.97782 -26.05083 1.000 24.89123 86 ASP A N 1
ATOM 650 C CA . ASP A 1 90 ? -12.05188 26.40009 -26.83631 1.000 23.99602 86 ASP A CA 1
ATOM 651 C C . ASP A 1 90 ? -13.41174 26.42717 -26.13653 1.000 22.03644 86 ASP A C 1
ATOM 652 O O . ASP A 1 90 ? -14.29173 25.64224 -26.49364 1.000 21.39974 86 ASP A O 1
ATOM 657 N N . GLY A 1 91 ? -13.60448 27.30529 -25.15660 1.000 21.14506 87 GLY A N 1
ATOM 658 C CA . GLY A 1 91 ? -14.90317 27.50783 -24.55454 1.000 19.37464 87 GLY A CA 1
ATOM 659 C C . GLY A 1 91 ? -14.86598 27.36836 -23.04926 1.000 19.06232 87 GLY A C 1
ATOM 660 O O . GLY A 1 91 ? -13.82068 27.15254 -22.43265 1.000 20.18594 87 GLY A O 1
ATOM 661 N N . PHE A 1 92 ? -16.04487 27.53978 -22.44847 1.000 17.56728 88 PHE A N 1
ATOM 662 C CA . PHE A 1 92 ? -16.18316 27.48308 -21.00140 1.000 17.14740 88 PHE A CA 1
ATOM 663 C C . PHE A 1 92 ? -17.53468 26.89860 -20.59891 1.000 16.42232 88 PHE A C 1
ATOM 664 O O . PHE A 1 92 ? -18.52187 26.92972 -21.35173 1.000 15.38035 88 PHE A O 1
ATOM 672 N N . VAL A 1 93 ? -17.55440 26.37495 -19.37722 1.000 15.99694 89 VAL A N 1
ATOM 673 C CA . VAL A 1 93 ? -18.75855 25.86873 -18.72817 1.000 15.01555 89 VAL A CA 1
ATOM 674 C C . VAL A 1 93 ? -19.19537 26.87707 -17.67421 1.000 14.08538 89 VAL A C 1
ATOM 675 O O . VAL A 1 93 ? -18.44368 27.18296 -16.73954 1.000 14.62337 89 VAL A O 1
ATOM 679 N N . HIS A 1 94 ? -20.37408 27.42498 -17.85803 1.000 12.84544 90 HIS A N 1
ATOM 680 C CA . HIS A 1 94 ? -21.00337 28.37636 -16.94743 1.000 11.99381 90 HIS A CA 1
ATOM 681 C C . HIS A 1 94 ? -21.94054 27.58464 -16.04022 1.000 13.31363 90 HIS A C 1
ATOM 682 O O . HIS A 1 94 ? -23.01325 27.14797 -16.47084 1.000 11.69351 90 HIS A O 1
ATOM 689 N N . SER A 1 95 ? -21.54550 27.41327 -14.77579 1.000 16.19344 91 SER A N 1
ATOM 690 C CA . SER A 1 95 ? -22.29346 26.63176 -13.79290 1.000 13.95568 91 SER A CA 1
ATOM 691 C C . SER A 1 95 ? -22.47035 27.49492 -12.54218 1.000 15.51825 91 SER A C 1
ATOM 692 O O . SER A 1 95 ? -21.93423 27.19906 -11.46564 1.000 14.45964 91 SER A O 1
ATOM 695 N N . ILE A 1 96 ? -23.23527 28.56973 -12.71556 1.000 12.05278 92 ILE A N 1
ATOM 696 C CA . ILE A 1 96 ? -23.41472 29.61884 -11.71544 1.000 12.85097 92 ILE A CA 1
ATOM 697 C C . ILE A 1 96 ? -24.89195 29.98806 -11.66753 1.000 12.19268 92 ILE A C 1
ATOM 698 O O . ILE A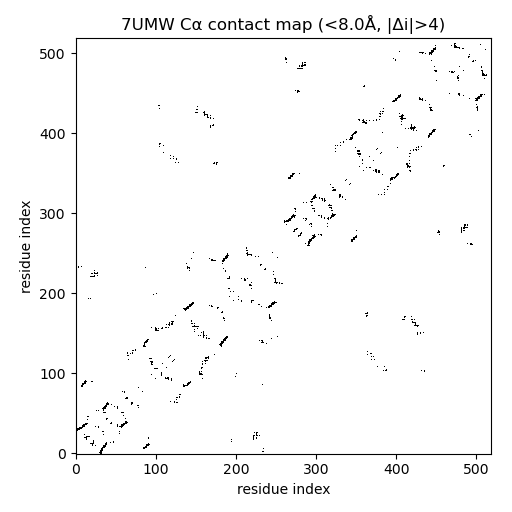 1 96 ? -25.46148 30.43047 -12.67391 1.000 12.91392 92 ILE A O 1
ATOM 703 N N . GLY A 1 97 ? -25.52431 29.76606 -10.52717 1.000 14.08018 93 GLY A N 1
ATOM 704 C CA . GLY A 1 97 ? -26.90711 30.16961 -10.35133 1.000 9.80099 93 GLY A CA 1
ATOM 705 C C . GLY A 1 97 ? -27.08515 30.68820 -8.94322 1.000 13.50401 93 GLY A C 1
ATOM 706 O O . GLY A 1 97 ? -26.53489 30.10723 -8.00525 1.000 14.33031 93 GLY A O 1
ATOM 707 N N . PHE A 1 98 ? -27.80007 31.79346 -8.77681 1.000 11.39414 94 PHE A N 1
ATOM 708 C CA . PHE A 1 98 ? -27.93064 32.37218 -7.45038 1.000 10.45635 94 PHE A CA 1
ATOM 709 C C . PHE A 1 98 ? -29.08350 33.35608 -7.42643 1.000 10.99407 94 PHE A C 1
ATOM 710 O O . PHE A 1 98 ? -29.22490 34.18298 -8.34146 1.000 8.86482 94 PHE A O 1
ATOM 718 N N . ALA A 1 99 ? -29.90494 33.24544 -6.37659 1.000 9.49500 95 ALA A N 1
ATOM 719 C CA . ALA A 1 99 ? -30.83105 34.27463 -5.91831 1.000 9.59042 95 ALA A CA 1
ATOM 720 C C . ALA A 1 99 ? -30.73055 34.31031 -4.40167 1.000 10.62598 95 ALA A C 1
ATOM 721 O O . ALA A 1 99 ? -30.43203 33.28359 -3.78687 1.000 10.96381 95 ALA A O 1
ATOM 723 N N . PRO A 1 100 ? -30.94990 35.46477 -3.77464 1.000 10.00301 96 PRO A N 1
ATOM 724 C CA . PRO A 1 100 ? -31.00454 35.49432 -2.30381 1.000 11.22213 96 PRO A CA 1
ATOM 725 C C . PRO A 1 100 ? -32.00294 34.46179 -1.78988 1.000 10.01095 96 PRO A C 1
ATOM 726 O O . PRO A 1 100 ? -33.09028 34.29107 -2.34403 1.000 11.55046 96 PRO A O 1
ATOM 730 N N . GLY A 1 101 ? -31.61793 33.73130 -0.74097 1.000 12.88614 97 GLY A N 1
ATOM 731 C CA . GLY A 1 101 ? -32.40659 32.56836 -0.35216 1.000 13.94755 97 GLY A CA 1
ATOM 732 C C . GLY A 1 101 ? -33.83716 32.89029 0.04353 1.000 14.93567 97 GLY A C 1
ATOM 733 O O . GLY A 1 101 ? -34.73365 32.06202 -0.13875 1.000 16.66300 97 GLY A O 1
ATOM 734 N N . ASP A 1 102 ? -34.08288 34.09545 0.56760 1.000 14.71851 98 ASP A N 1
ATOM 735 C CA . ASP A 1 102 ? -35.46276 34.48505 0.87404 1.000 16.30419 98 ASP A CA 1
ATOM 736 C C . ASP A 1 102 ? -36.34167 34.52057 -0.38025 1.000 14.38601 98 ASP A C 1
ATOM 737 O O . ASP A 1 102 ? -37.57453 34.46062 -0.27860 1.000 14.68686 98 ASP A O 1
ATOM 742 N N . GLN A 1 103 ? -35.73666 34.57055 -1.57222 1.000 11.68601 99 GLN A N 1
ATOM 743 C CA . GLN A 1 103 ? -36.53285 34.57031 -2.79355 1.000 12.76390 99 GLN A CA 1
ATOM 744 C C . GLN A 1 103 ? -37.21103 33.22781 -3.05023 1.000 14.82211 99 GLN A C 1
ATOM 745 O O . GLN A 1 103 ? -38.19150 33.17591 -3.80454 1.000 10.67640 99 GLN A O 1
ATOM 751 N N . LEU A 1 104 ? -36.70689 32.15524 -2.43726 1.000 14.85542 100 LEU A N 1
ATOM 752 C CA . LEU A 1 104 ? -37.04321 30.78053 -2.79327 1.000 15.60999 100 LEU A CA 1
ATOM 753 C C . LEU A 1 104 ? -37.87207 30.04233 -1.73506 1.000 10.73522 100 LEU A C 1
ATOM 754 O O . LEU A 1 104 ? -37.86832 28.80546 -1.73138 1.000 13.43177 100 LEU A O 1
ATOM 759 N N . ASP A 1 105 ? -38.56488 30.76696 -0.84510 1.000 22.91389 101 ASP A N 1
ATOM 760 C CA . ASP A 1 105 ? -39.67552 30.24825 -0.03855 1.000 23.97846 101 ASP A CA 1
ATOM 761 C C . ASP A 1 105 ? -40.97488 30.93991 -0.35671 1.000 18.62980 101 ASP A C 1
ATOM 762 O O . ASP A 1 105 ? -41.04743 32.17006 -0.35467 1.000 25.58202 101 ASP A O 1
ATOM 767 N N . GLY A 1 106 ? -42.00894 30.13719 -0.47882 1.000 20.27881 102 GLY A N 1
ATOM 768 C CA . GLY A 1 106 ? -43.34294 30.63568 -0.34043 1.000 18.80570 102 GLY A CA 1
ATOM 769 C C . GLY A 1 106 ? -43.88559 31.18096 -1.63630 1.000 15.31947 102 GLY A C 1
ATOM 770 O O . GLY A 1 106 ? -43.27909 31.10454 -2.71038 1.000 12.28818 102 GLY A O 1
ATOM 771 N N . ASP A 1 107 ? -45.06287 31.77481 -1.49619 1.000 15.70291 103 ASP A N 1
ATOM 772 C CA . ASP A 1 107 ? -45.78000 32.40274 -2.59002 1.000 12.79910 103 ASP A CA 1
ATOM 773 C C . ASP A 1 107 ? -44.83318 33.29563 -3.38190 1.000 12.29775 103 ASP A C 1
ATOM 774 O O . ASP A 1 107 ? -44.13814 34.14196 -2.81339 1.000 11.05468 103 ASP A O 1
ATOM 779 N N . TYR A 1 108 ? -44.77738 33.07061 -4.70278 1.000 12.45826 104 TYR A N 1
ATOM 780 C CA . TYR A 1 108 ? -43.80442 33.77910 -5.54015 1.000 10.61905 104 TYR A CA 1
ATOM 781 C C . TYR A 1 108 ? -44.03186 35.29001 -5.53929 1.000 11.76264 104 TYR A C 1
ATOM 782 O O . TYR A 1 108 ? -43.07310 36.08058 -5.44183 1.000 9.99687 104 TYR A O 1
ATOM 791 N N A VAL A 1 109 ? -45.27583 35.73632 -5.70397 0.000 12.00425 105 VAL A N 1
ATOM 792 N N B VAL A 1 109 ? -45.30025 35.70709 -5.68455 1.000 12.06243 105 VAL A N 1
ATOM 793 C CA A VAL A 1 109 ? -45.45366 37.17859 -5.82554 0.000 10.54969 105 VAL A CA 1
ATOM 794 C CA B VAL A 1 109 ? -45.57028 37.13773 -5.78952 1.000 10.36826 105 VAL A CA 1
ATOM 795 C C A VAL A 1 109 ? -45.29791 37.88185 -4.47517 0.000 14.10470 105 VAL A C 1
ATOM 796 C C B VAL A 1 109 ? -45.21391 37.82511 -4.48276 1.000 14.22482 105 VAL A C 1
ATOM 797 O O A VAL A 1 109 ? -44.96728 39.07168 -4.44453 0.000 12.62659 105 VAL A O 1
ATOM 798 O O B VAL A 1 109 ? -44.66446 38.92169 -4.48829 1.000 13.50504 105 VAL A O 1
ATOM 805 N N . ASN A 1 110 ? -45.44361 37.17455 -3.34766 1.000 14.27210 106 ASN A N 1
ATOM 806 C CA . ASN A 1 110 ? -45.07888 37.80223 -2.07499 1.000 14.26850 106 ASN A CA 1
ATOM 807 C C . ASN A 1 110 ? -43.57123 37.75085 -1.81634 1.000 13.87132 106 ASN A C 1
ATOM 808 O O . ASN A 1 110 ? -43.00397 38.66482 -1.18531 1.000 14.33139 106 ASN A O 1
ATOM 813 N N . ALA A 1 111 ? -42.89722 36.71367 -2.31687 1.000 10.32005 107 ALA A N 1
ATOM 814 C CA . ALA A 1 111 ? -41.47610 36.53334 -2.02470 1.000 9.48945 107 ALA A CA 1
ATOM 815 C C . ALA A 1 111 ? -40.59833 37.45471 -2.88456 1.000 11.63369 107 ALA A C 1
ATOM 816 O O . ALA A 1 111 ? -39.56598 37.96450 -2.41461 1.000 10.41005 107 ALA A O 1
ATOM 818 N N . VAL A 1 112 ? -40.98827 37.68555 -4.14152 1.000 8.81238 108 VAL A N 1
ATOM 819 C CA . VAL A 1 112 ? -40.08919 38.37965 -5.05012 1.000 7.67441 108 VAL A CA 1
ATOM 820 C C . VAL A 1 112 ? -40.02615 39.85757 -4.67072 1.000 9.37733 108 VAL A C 1
ATOM 821 O O . VAL A 1 112 ? -41.00604 40.45853 -4.17801 1.000 9.44883 108 VAL A O 1
ATOM 825 N N . THR A 1 113 ? -38.84720 40.44407 -4.88271 1.000 8.76116 109 THR A N 1
ATOM 826 C CA . THR A 1 113 ? -38.60748 41.86903 -4.70914 1.000 7.34363 109 THR A CA 1
ATOM 827 C C . THR A 1 113 ? -37.74392 42.34094 -5.87049 1.000 7.63231 109 THR A C 1
ATOM 828 O O . THR A 1 113 ? -37.13409 41.53395 -6.60150 1.000 7.95073 109 THR A O 1
ATOM 832 N N . ARG A 1 114 ? -37.68005 43.67373 -6.02613 1.000 7.53452 110 ARG A N 1
ATOM 833 C CA . ARG A 1 114 ? -36.92908 44.24435 -7.14320 1.000 9.24622 110 ARG A CA 1
ATOM 834 C C . ARG A 1 114 ? -35.46907 43.84202 -7.06036 1.000 7.66523 110 ARG A C 1
ATOM 835 O O . ARG A 1 114 ? -34.87282 43.43387 -8.06283 1.000 6.54247 110 ARG A O 1
ATOM 843 N N . GLU A 1 115 ? -34.89036 43.90326 -5.84705 1.000 9.39913 111 GLU A N 1
ATOM 844 C CA . GLU A 1 115 ? -33.49159 43.55663 -5.62992 1.000 9.61895 111 GLU A CA 1
ATOM 845 C C . GLU A 1 115 ? -33.24325 42.05764 -5.78416 1.000 8.44695 111 GLU A C 1
ATOM 846 O O . GLU A 1 115 ? -32.22061 41.65870 -6.34998 1.000 10.19797 111 GLU A O 1
ATOM 852 N N . GLY A 1 116 ? -34.14553 41.22505 -5.26130 1.000 7.80206 112 GLY A N 1
ATOM 853 C CA . GLY A 1 116 ? -34.00020 39.78722 -5.42783 1.000 8.09621 112 GLY A CA 1
ATOM 854 C C . GLY A 1 116 ? -34.05374 39.40417 -6.89402 1.000 7.30375 112 GLY A C 1
ATOM 855 O O . GLY A 1 116 ? -33.24219 38.60552 -7.37186 1.000 7.62082 112 GLY A O 1
ATOM 856 N N . PHE A 1 117 ? -34.99063 40.01379 -7.62848 1.000 8.49432 113 PHE A N 1
ATOM 857 C CA . PHE A 1 117 ? -35.07151 39.85843 -9.07761 1.000 7.80693 113 PHE A CA 1
ATOM 858 C C . PHE A 1 117 ? -33.78972 40.30608 -9.76211 1.000 7.05161 113 PHE A C 1
ATOM 859 O O . PHE A 1 117 ? -33.29055 39.61507 -10.66032 1.000 8.07147 113 PHE A O 1
ATOM 867 N N . LYS A 1 118 ? -33.30333 41.50969 -9.41626 1.000 7.53081 114 LYS A N 1
ATOM 868 C CA . LYS A 1 118 ? -32.08292 42.02918 -10.01995 1.000 5.73887 114 LYS A CA 1
ATOM 869 C C . LYS A 1 118 ? -30.93742 41.03575 -9.87129 1.000 8.91255 114 LYS A C 1
ATOM 870 O O . LYS A 1 118 ? -30.28957 40.65083 -10.86218 1.000 10.55776 114 LYS A O 1
ATOM 876 N N . ILE A 1 119 ? -30.68024 40.60819 -8.62843 1.000 7.66466 115 ILE A N 1
ATOM 877 C CA . ILE A 1 119 ? -29.55263 39.73132 -8.34611 1.000 9.71320 115 ILE A CA 1
ATOM 878 C C . ILE A 1 119 ? -29.70073 38.40888 -9.07452 1.000 9.05929 115 ILE A C 1
ATOM 879 O O . ILE A 1 119 ? -28.72868 37.87829 -9.63021 1.000 10.84297 115 ILE A O 1
ATOM 884 N N . ALA A 1 120 ? -30.90528 37.82247 -9.03658 1.000 8.07909 116 ALA A N 1
ATOM 885 C CA . ALA A 1 120 ? -31.09292 36.51552 -9.64618 1.000 8.17636 116 ALA A CA 1
ATOM 886 C C . ALA A 1 120 ? -30.79427 36.58807 -11.12875 1.000 5.83651 116 ALA A C 1
ATOM 887 O O . ALA A 1 120 ? -30.13940 35.70194 -11.68390 1.000 5.71480 116 ALA A O 1
ATOM 889 N N . HIS A 1 121 ? -31.26726 37.64797 -11.79440 1.000 5.29035 117 HIS A N 1
ATOM 890 C CA . HIS A 1 121 ? -31.04156 37.73758 -13.23933 1.000 5.23750 117 HIS A CA 1
ATOM 891 C C . HIS A 1 121 ? -29.59967 38.10154 -13.57140 1.000 6.89073 117 HIS A C 1
ATOM 892 O O . HIS A 1 121 ? -29.02449 37.56540 -14.52278 1.000 6.22468 117 HIS A O 1
ATOM 899 N N . ASP A 1 122 ? -29.02232 39.03424 -12.81194 1.000 8.60234 118 ASP A N 1
ATOM 900 C CA . ASP A 1 122 ? -27.63004 39.42816 -12.98710 1.000 8.97326 118 ASP A CA 1
ATOM 901 C C . ASP A 1 122 ? -26.69813 38.22469 -12.86522 1.000 8.59493 118 ASP A C 1
ATOM 902 O O . ASP A 1 122 ? -25.86779 37.96558 -13.74375 1.000 9.41375 118 ASP A O 1
ATOM 907 N N . ILE A 1 123 ? -26.79123 37.49721 -11.74567 1.000 8.82174 119 ILE A N 1
ATOM 908 C CA . ILE A 1 123 ? -25.84479 36.41916 -11.47057 1.000 10.18518 119 ILE A CA 1
ATOM 909 C C . ILE A 1 123 ? -26.15466 35.18784 -12.32209 1.000 9.56758 119 ILE A C 1
ATOM 910 O O . ILE A 1 123 ? -25.23832 34.52687 -12.81608 1.000 14.54576 119 ILE A O 1
ATOM 915 N N . SER A 1 124 ? -27.43836 34.84949 -12.51139 1.000 8.56254 120 SER A N 1
ATOM 916 C CA . SER A 1 124 ? -27.73915 33.58964 -13.19538 1.000 6.71643 120 SER A CA 1
ATOM 917 C C . SER A 1 124 ? -27.87842 33.71019 -14.70135 1.000 9.81112 120 SER A C 1
ATOM 918 O O . SER A 1 124 ? -27.74907 32.69178 -15.38261 1.000 9.06506 120 SER A O 1
ATOM 921 N N . SER A 1 125 ? -28.13143 34.90115 -15.24371 1.000 6.99132 121 SER A N 1
ATOM 922 C CA . SER A 1 125 ? -28.32444 35.04575 -16.69176 1.000 7.26479 121 SER A CA 1
ATOM 923 C C . SER A 1 125 ? -27.30130 35.98165 -17.31798 1.000 6.69211 121 SER A C 1
ATOM 924 O O . SER A 1 125 ? -26.59260 35.57221 -18.23994 1.000 9.36062 121 SER A O 1
ATOM 927 N N . TYR A 1 126 ? -27.21116 37.23186 -16.85378 1.000 7.12664 122 TYR A N 1
ATOM 928 C CA . TYR A 1 126 ? -26.28871 38.16981 -17.49380 1.000 7.23153 122 TYR A CA 1
ATOM 929 C C . TYR A 1 126 ? -24.85150 37.66496 -17.45680 1.000 11.97573 122 TYR A C 1
ATOM 930 O O . TYR A 1 126 ? -24.08408 37.87463 -18.40241 1.000 11.10971 122 TYR A O 1
ATOM 939 N N . SER A 1 127 ? -24.45398 37.01100 -16.37742 1.000 8.50405 123 SER A N 1
ATOM 940 C CA . SER A 1 127 ? -23.05646 36.62772 -16.25543 1.000 11.16864 123 SER A CA 1
ATOM 941 C C . SER A 1 127 ? -22.59611 35.68872 -17.35651 1.000 10.45260 123 SER A C 1
ATOM 942 O O . SER A 1 127 ? -21.39191 35.64967 -17.64887 1.000 12.43367 123 SER A O 1
ATOM 945 N N . PHE A 1 128 ? -23.51744 34.93485 -17.97336 1.000 10.91490 124 PHE A N 1
ATOM 946 C CA . PHE A 1 128 ? -23.14735 34.05137 -19.08258 1.000 11.14474 124 PHE A CA 1
ATOM 947 C C . PHE A 1 128 ? -22.66449 34.87492 -20.27688 1.000 12.21852 124 PHE A C 1
ATOM 948 O O . PHE A 1 128 ? -21.59554 34.60300 -20.85080 1.000 11.89153 124 PHE A O 1
ATOM 956 N N . VAL A 1 129 ? -23.42207 35.90626 -20.65298 1.000 11.06049 125 VAL A N 1
ATOM 957 C CA . VAL A 1 129 ? -22.98309 36.72105 -21.78013 1.000 10.46479 125 VAL A CA 1
ATOM 958 C C . VAL A 1 129 ? -21.84613 37.65476 -21.35615 1.000 12.11696 125 VAL A C 1
ATOM 959 O O . VAL A 1 129 ? -20.94560 37.91624 -22.14815 1.000 13.98479 125 VAL A O 1
ATOM 963 N N . ALA A 1 130 ? -21.82024 38.12603 -20.10660 1.000 10.92671 126 ALA A N 1
ATOM 964 C CA . ALA A 1 130 ? -20.66860 38.90382 -19.65034 1.000 14.13800 126 ALA A CA 1
ATOM 965 C C . ALA A 1 130 ? -19.35934 38.15217 -19.85953 1.000 13.32001 126 ALA A C 1
ATOM 966 O O . ALA A 1 130 ? -18.34513 38.73402 -20.27343 1.000 13.92654 126 ALA A O 1
ATOM 968 N N . MET A 1 131 ? -19.34839 36.86606 -19.52085 1.000 13.72458 127 MET A N 1
ATOM 969 C CA . MET A 1 131 ? -18.15248 36.06740 -19.73895 1.000 13.22733 127 MET A CA 1
ATOM 970 C C . MET A 1 131 ? -17.81612 35.94399 -21.21554 1.000 15.57045 127 MET A C 1
ATOM 971 O O . MET A 1 131 ? -16.65288 36.11476 -21.60865 1.000 17.49003 127 MET A O 1
ATOM 976 N N . ALA A 1 132 ? -18.81475 35.61593 -22.04320 1.000 15.56664 128 ALA A N 1
ATOM 977 C CA . ALA A 1 132 ? -18.60345 35.50316 -23.48545 1.000 14.00153 128 ALA A CA 1
ATOM 978 C C . ALA A 1 132 ? -18.01811 36.78804 -24.06521 1.000 16.52704 128 ALA A C 1
ATOM 979 O O . ALA A 1 132 ? -17.10099 36.74318 -24.90480 1.000 17.14043 128 ALA A O 1
ATOM 981 N N . LYS A 1 133 ? -18.53016 37.94127 -23.61720 1.000 16.40336 129 LYS A N 1
ATOM 982 C CA . LYS A 1 133 ? -18.01187 39.22854 -24.07107 1.000 17.51882 129 LYS A CA 1
ATOM 983 C C . LYS A 1 133 ? -16.52624 39.35708 -23.76146 1.000 16.11116 129 LYS A C 1
ATOM 984 O O . LYS A 1 133 ? -15.73018 39.77942 -24.61575 1.000 20.09580 129 LYS A O 1
ATOM 990 N N . ALA A 1 134 ? -16.13615 38.99512 -22.53338 1.000 15.92564 130 ALA A N 1
ATOM 991 C CA . ALA A 1 134 ? -14.78223 39.26551 -22.07907 1.000 17.98919 130 ALA A CA 1
ATOM 992 C C . ALA A 1 134 ? -13.75329 38.32951 -22.69385 1.000 18.34328 130 ALA A C 1
ATOM 993 O O . ALA A 1 134 ? -12.56633 38.65727 -22.68351 1.000 21.71952 130 ALA A O 1
ATOM 995 N N . CYS A 1 135 ? -14.16768 37.17970 -23.23577 1.000 18.16225 131 CYS A N 1
ATOM 996 C CA . CYS A 1 135 ? -13.21680 36.23769 -23.80866 1.000 21.19088 131 CYS A CA 1
ATOM 997 C C . CYS A 1 135 ? -13.45191 35.98176 -25.29274 1.000 22.24693 131 CYS A C 1
ATOM 998 O O . CYS A 1 135 ? -12.81190 35.08468 -25.85673 1.000 22.45618 131 CYS A O 1
ATOM 1001 N N . ARG A 1 136 ? -14.31178 36.77308 -25.94235 1.000 19.25940 132 ARG A N 1
ATOM 1002 C CA . ARG A 1 136 ? -14.71938 36.48650 -27.31943 1.000 19.51987 132 ARG A CA 1
ATOM 1003 C C . ARG A 1 136 ? -13.53138 36.41340 -28.27433 1.000 23.87287 132 ARG A C 1
ATOM 1004 O O . ARG A 1 136 ? -13.47969 35.52834 -29.13443 1.000 27.37007 132 ARG A O 1
ATOM 1012 N N . SER A 1 137 ? -12.56049 37.31716 -28.13345 1.000 25.26822 133 SER A N 1
ATOM 1013 C CA . SER A 1 137 ? -11.43495 37.29757 -29.06255 1.000 24.62732 133 SER A CA 1
ATOM 1014 C C . SER A 1 137 ? -10.47223 36.14888 -28.78517 1.000 27.29613 133 SER A C 1
ATOM 1015 O O . SER A 1 137 ? -9.58972 35.88355 -29.61524 1.000 30.04914 133 SER A O 1
ATOM 1018 N N . MET A 1 138 ? -10.61331 35.47462 -27.64245 1.000 24.48619 134 MET A N 1
ATOM 1019 C CA . MET A 1 138 ? -9.76205 34.36069 -27.24473 1.000 25.42286 134 MET A CA 1
ATOM 1020 C C . MET A 1 138 ? -10.29918 33.01114 -27.68962 1.000 25.10720 134 MET A C 1
ATOM 1021 O O . MET A 1 138 ? -9.64314 31.99331 -27.45294 1.000 26.05641 134 MET A O 1
ATOM 1026 N N . LEU A 1 139 ? -11.48194 32.96874 -28.29514 1.000 26.02970 135 LEU A N 1
ATOM 1027 C CA . LEU A 1 139 ? -12.14118 31.70751 -28.62256 1.000 23.40750 135 LEU A CA 1
ATOM 1028 C C . LEU A 1 139 ? -11.68135 31.19222 -29.98314 1.000 24.77289 135 LEU A C 1
ATOM 1029 O O . LEU A 1 139 ? -11.84210 31.88053 -30.99458 1.000 25.60956 135 LEU A O 1
ATOM 1034 N N . ASN A 1 140 ? -11.12337 29.98219 -29.99861 1.000 25.67491 136 ASN A N 1
ATOM 1035 C CA . ASN A 1 140 ? -10.79539 29.32831 -31.26002 1.000 26.91179 136 ASN A CA 1
ATOM 1036 C C . ASN A 1 140 ? -12.06064 29.02081 -32.05680 1.000 25.71695 136 ASN A C 1
ATOM 1037 O O . ASN A 1 140 ? -13.11495 28.73643 -31.48085 1.000 24.07257 136 ASN A O 1
ATOM 1042 N N . PRO A 1 141 ? -11.97295 29.01599 -33.38811 1.000 26.61795 137 PRO A N 1
ATOM 1043 C CA . PRO A 1 141 ? -13.03043 28.37476 -34.18356 1.000 25.77499 137 PRO A CA 1
ATOM 1044 C C . PRO A 1 141 ? -13.29905 26.97664 -33.65029 1.000 25.29949 137 PRO A C 1
ATOM 1045 O O . PRO A 1 141 ? -12.38127 26.28220 -33.21492 1.000 26.46201 137 PRO A O 1
ATOM 1049 N N . GLY A 1 142 ? -14.57307 26.56573 -33.67399 1.000 24.97101 138 GLY A N 1
ATOM 1050 C CA . GLY A 1 142 ? -14.98573 25.29144 -33.10463 1.000 23.30260 138 GLY A CA 1
ATOM 1051 C C . GLY A 1 142 ? -15.22141 25.31195 -31.61253 1.000 22.32330 138 GLY A C 1
ATOM 1052 O O . GLY A 1 142 ? -15.37329 24.24710 -31.00111 1.000 22.24624 138 GLY A O 1
ATOM 1053 N N . SER A 1 143 ? -15.22882 26.49265 -31.00891 1.000 21.68333 139 SER A N 1
ATOM 1054 C CA . SER A 1 143 ? -15.40487 26.62470 -29.57476 1.000 20.83163 139 SER A CA 1
ATOM 1055 C C . SER A 1 143 ? -16.85054 26.28410 -29.18448 1.000 19.12319 139 SER A C 1
ATOM 1056 O O . SER A 1 143 ? -17.77326 26.35169 -30.00389 1.000 18.78971 139 SER A O 1
ATOM 1059 N N . ALA A 1 144 ? -17.04797 25.90870 -27.91644 1.000 18.59050 140 ALA A N 1
ATOM 1060 C CA . ALA A 1 144 ? -18.39708 25.68460 -27.39926 1.000 17.06171 140 ALA A CA 1
ATOM 1061 C C . ALA A 1 144 ? -18.53159 26.28716 -26.01159 1.000 17.11682 140 ALA A C 1
ATOM 1062 O O . ALA A 1 144 ? -17.65082 26.12532 -25.16582 1.000 17.28785 140 ALA A O 1
ATOM 1064 N N . LEU A 1 145 ? -19.63886 26.98412 -25.79450 1.000 15.00075 141 LEU A N 1
ATOM 1065 C CA . LEU A 1 145 ? -20.04391 27.51219 -24.50525 1.000 16.03537 141 LEU A CA 1
ATOM 1066 C C . LEU A 1 145 ? -21.25540 26.73209 -24.00147 1.000 14.94000 141 LEU A C 1
ATOM 1067 O O . LEU A 1 145 ? -22.10212 26.30005 -24.79056 1.000 12.70831 141 LEU A O 1
ATOM 1072 N N . LEU A 1 146 ? -21.34440 26.53865 -22.68827 1.000 13.16574 142 LEU A N 1
ATOM 1073 C CA . LEU A 1 146 ? -22.37145 25.70460 -22.08170 1.000 12.27559 142 LEU A CA 1
ATOM 1074 C C . LEU A 1 146 ? -22.77068 26.30563 -20.75367 1.000 11.93482 142 LEU A C 1
ATOM 1075 O O . LEU A 1 146 ? -21.90642 26.71150 -19.97922 1.000 13.28469 142 LEU A O 1
ATOM 1080 N N . THR A 1 147 ? -24.06031 26.30606 -20.47419 1.000 10.94837 143 THR A N 1
ATOM 1081 C CA . THR A 1 147 ? -24.60798 26.75244 -19.20255 1.000 11.37967 143 THR A CA 1
ATOM 1082 C C . THR A 1 147 ? -25.60489 25.71337 -18.69621 1.000 11.89514 143 THR A C 1
ATOM 1083 O O . THR A 1 147 ? -25.99356 24.79279 -19.41703 1.000 11.68370 143 THR A O 1
ATOM 1087 N N . LEU A 1 148 ? -26.00919 25.83786 -17.43611 1.000 9.49373 144 LEU A N 1
ATOM 1088 C CA . LEU A 1 148 ? -26.98490 24.93458 -16.84084 1.000 9.50916 144 LEU A CA 1
ATOM 1089 C C . LEU A 1 148 ? -28.29686 25.65680 -16.53621 1.000 11.25103 144 LEU A C 1
ATOM 1090 O O . LEU A 1 148 ? -28.30815 26.69511 -15.86635 1.000 9.63517 144 LEU A O 1
ATOM 1095 N N . SER A 1 149 ? -29.40095 25.12163 -17.04920 1.000 10.62408 145 SER A N 1
ATOM 1096 C CA . SER A 1 149 ? -30.73421 25.63010 -16.73103 1.000 10.58747 145 SER A CA 1
ATOM 1097 C C . SER A 1 149 ? -31.53392 24.56275 -15.98943 1.000 7.24052 145 SER A C 1
ATOM 1098 O O . SER A 1 149 ? -31.02341 23.49529 -15.65116 1.000 7.88651 145 SER A O 1
ATOM 1101 N N . TYR A 1 150 ? -32.80859 24.88596 -15.73751 1.000 8.09463 146 TYR A N 1
ATOM 1102 C CA . TYR A 1 150 ? -33.71651 24.01624 -15.00557 1.000 7.44979 146 TYR A CA 1
ATOM 1103 C C . TYR A 1 150 ? -35.12688 24.22746 -15.54008 1.000 7.12382 146 TYR A C 1
ATOM 1104 O O . TYR A 1 150 ? -35.46601 25.32061 -16.01390 1.000 8.47516 146 TYR A O 1
ATOM 1113 N N . LEU A 1 151 ? -35.96459 23.18689 -15.40307 1.000 7.03049 147 LEU A N 1
ATOM 1114 C CA . LEU A 1 151 ? -37.34183 23.19540 -15.90185 1.000 8.24882 147 LEU A CA 1
ATOM 1115 C C . LEU A 1 151 ? -38.18790 24.32466 -15.30714 1.000 9.85952 147 LEU A C 1
ATOM 1116 O O . LEU A 1 151 ? -39.22267 24.69030 -15.87798 1.000 7.11741 147 LEU A O 1
ATOM 1121 N N . GLY A 1 152 ? -37.77072 24.91007 -14.18286 1.000 9.61463 148 GLY A N 1
ATOM 1122 C CA . GLY A 1 152 ? -38.44442 26.10926 -13.69722 1.000 8.70907 148 GLY A CA 1
ATOM 1123 C C . GLY A 1 152 ? -38.43201 27.26537 -14.68987 1.000 6.85676 148 GLY A C 1
ATOM 1124 O O . GLY A 1 152 ? -39.22527 28.19537 -14.57016 1.000 6.32605 148 GLY A O 1
ATOM 1125 N N . ALA A 1 153 ? -37.53732 27.23060 -15.67604 1.000 5.49258 149 ALA A N 1
ATOM 1126 C CA . ALA A 1 153 ? -37.62075 28.22193 -16.74564 1.000 5.16528 149 ALA A CA 1
ATOM 1127 C C . ALA A 1 153 ? -38.89185 28.08719 -17.57677 1.000 6.32829 149 ALA A C 1
ATOM 1128 O O . ALA A 1 153 ? -39.38743 29.09294 -18.10271 1.000 8.40363 149 ALA A O 1
ATOM 1130 N N . GLU A 1 154 ? -39.38685 26.85491 -17.76260 1.000 8.61594 150 GLU A N 1
ATOM 1131 C CA . GLU A 1 154 ? -40.48529 26.56290 -18.69124 1.000 9.31220 150 GLU A CA 1
ATOM 1132 C C . GLU A 1 154 ? -41.83740 26.37118 -18.02267 1.000 9.38347 150 GLU A C 1
ATOM 1133 O O . GLU A 1 154 ? -42.86482 26.51376 -18.68858 1.000 11.68108 150 GLU A O 1
ATOM 1139 N N . ARG A 1 155 ? -41.85752 26.03865 -16.73509 1.000 9.31680 151 ARG A N 1
ATOM 1140 C CA . ARG A 1 155 ? -43.07558 25.72905 -16.01794 1.000 12.68730 151 ARG A CA 1
ATOM 1141 C C . ARG A 1 155 ? -42.95941 26.35219 -14.65354 1.000 11.23723 151 ARG A C 1
ATOM 1142 O O . ARG A 1 155 ? -41.85342 26.52255 -14.14985 1.000 12.10561 151 ARG A O 1
ATOM 1150 N N . ALA A 1 156 ? -44.10929 26.68796 -14.06564 1.000 9.83236 152 ALA A N 1
ATOM 1151 C CA . ALA A 1 156 ? -44.15548 27.29834 -12.74368 1.000 13.09949 152 ALA A CA 1
ATOM 1152 C C . ALA A 1 156 ? -44.00655 26.19428 -11.70385 1.000 17.98967 152 ALA A C 1
ATOM 1153 O O . ALA A 1 156 ? -44.88634 25.32802 -11.56694 1.000 18.05568 152 ALA A O 1
ATOM 1155 N N . ILE A 1 157 ? -42.88990 26.22356 -10.99280 1.000 11.50924 153 ILE A N 1
ATOM 1156 C CA . ILE A 1 157 ? -42.53701 25.24308 -9.96922 1.000 13.11576 153 ILE A CA 1
ATOM 1157 C C . ILE A 1 157 ? -42.63850 25.92120 -8.61122 1.000 15.10839 153 ILE A C 1
ATOM 1158 O O . ILE A 1 157 ? -42.06913 27.00793 -8.43329 1.000 12.88249 153 ILE A O 1
ATOM 1163 N N . PRO A 1 158 ? -43.35948 25.34168 -7.64980 1.000 12.87851 154 PRO A N 1
ATOM 1164 C CA . PRO A 1 158 ? -43.42404 25.95217 -6.31479 1.000 12.67905 154 PRO A CA 1
ATOM 1165 C C . PRO A 1 158 ? -42.04156 26.24791 -5.75589 1.000 11.54600 154 PRO A C 1
ATOM 1166 O O . PRO A 1 158 ? -41.12276 25.42636 -5.83672 1.000 11.02268 154 PRO A O 1
ATOM 1170 N N . ASN A 1 159 ? -41.91648 27.45101 -5.19380 1.000 11.05625 155 ASN A N 1
ATOM 1171 C CA . ASN A 1 159 ? -40.73936 27.93493 -4.47860 1.000 14.02900 155 ASN A CA 1
ATOM 1172 C C . ASN A 1 159 ? -39.56568 28.30619 -5.38045 1.000 10.65012 155 ASN A C 1
ATOM 1173 O O . ASN A 1 159 ? -38.68990 29.06812 -4.94795 1.000 10.91086 155 ASN A O 1
ATOM 1178 N N . TYR A 1 160 ? -39.48493 27.76874 -6.60593 1.000 9.46509 156 TYR A N 1
ATOM 1179 C CA . TYR A 1 160 ? -38.36755 28.16852 -7.45662 1.000 9.99491 156 TYR A CA 1
ATOM 1180 C C . TYR A 1 160 ? -38.44580 29.65664 -7.80022 1.000 6.50292 156 TYR A C 1
ATOM 1181 O O . TYR A 1 160 ? -37.41012 30.31623 -7.93265 1.000 7.63548 156 TYR A O 1
ATOM 1190 N N . ASN A 1 161 ? -39.65777 30.20080 -7.93084 1.000 8.58828 157 ASN A N 1
ATOM 1191 C CA . ASN A 1 161 ? -39.90829 31.64496 -7.80061 1.000 8.06894 157 ASN A CA 1
ATOM 1192 C C . ASN A 1 161 ? -39.02861 32.39772 -8.79265 1.000 7.75539 157 ASN A C 1
ATOM 1193 O O . ASN A 1 161 ? -39.00934 32.01232 -9.97001 1.000 8.24436 157 ASN A O 1
ATOM 1198 N N . VAL A 1 162 ? -38.28248 33.42623 -8.36800 1.000 7.20965 158 VAL A N 1
ATOM 1199 C CA . VAL A 1 162 ? -37.63316 34.27147 -9.36056 1.000 6.30129 158 VAL A CA 1
ATOM 1200 C C . VAL A 1 162 ? -36.51023 33.54872 -10.09559 1.000 8.28303 158 VAL A C 1
ATOM 1201 O O . VAL A 1 162 ? -36.11664 33.97760 -11.17514 1.000 5.54425 158 VAL A O 1
ATOM 1205 N N . MET A 1 163 ? -35.96156 32.46688 -9.55021 1.000 7.18034 159 MET A N 1
ATOM 1206 C CA . MET A 1 163 ? -34.97877 31.69774 -10.30767 1.000 7.46493 159 MET A CA 1
ATOM 1207 C C . MET A 1 163 ? -35.58181 31.15336 -11.59107 1.000 7.58969 159 MET A C 1
ATOM 1208 O O . MET A 1 163 ? -34.85725 30.96445 -12.56978 1.000 7.45951 159 MET A O 1
ATOM 1213 N N . GLY A 1 164 ? -36.91017 30.95314 -11.63836 1.000 7.95046 160 GLY A N 1
ATOM 1214 C CA . GLY A 1 164 ? -37.53455 30.48262 -12.87087 1.000 6.87811 160 GLY A CA 1
ATOM 1215 C C . GLY A 1 164 ? -37.48443 31.52905 -13.97594 1.000 7.37087 160 GLY A C 1
ATOM 1216 O O . GLY A 1 164 ? -37.20754 31.20592 -15.13635 1.000 5.99678 160 GLY A O 1
ATOM 1217 N N . LEU A 1 165 ? -37.72927 32.79531 -13.62267 1.000 6.62665 161 LEU A N 1
ATOM 1218 C CA . LEU A 1 165 ? -37.58775 33.91137 -14.56302 1.000 5.41529 161 LEU A CA 1
ATOM 1219 C C . LEU A 1 165 ? -36.13799 34.07597 -14.99197 1.000 7.79994 161 LEU A C 1
ATOM 1220 O O . LEU A 1 165 ? -35.84398 34.26144 -16.18296 1.000 6.49433 161 LEU A O 1
ATOM 1225 N N . ALA A 1 166 ? -35.21463 33.96005 -14.03886 1.000 8.38521 162 ALA A N 1
ATOM 1226 C CA . ALA A 1 166 ? -33.80781 34.09893 -14.35911 1.000 5.10848 162 ALA A CA 1
ATOM 1227 C C . ALA A 1 166 ? -33.35671 33.00711 -15.31846 1.000 8.35951 162 ALA A C 1
ATOM 1228 O O . ALA A 1 166 ? -32.57031 33.26834 -16.23295 1.000 7.78765 162 ALA A O 1
ATOM 1230 N N . LYS A 1 167 ? -33.84883 31.77528 -15.12682 1.000 8.67101 163 LYS A N 1
ATOM 1231 C CA . LYS A 1 167 ? -33.48454 30.69650 -16.03052 1.000 4.91101 163 LYS A CA 1
ATOM 1232 C C . LYS A 1 167 ? -34.14331 30.87219 -17.38377 1.000 6.08969 163 LYS A C 1
ATOM 1233 O O . LYS A 1 167 ? -33.54643 30.50735 -18.40426 1.000 6.97922 163 LYS A O 1
ATOM 1239 N N . ALA A 1 168 ? -35.35113 31.44899 -17.42581 1.000 7.28964 164 ALA A N 1
ATOM 1240 C CA . ALA A 1 168 ? -35.95022 31.71945 -18.73207 1.000 7.01018 164 ALA A CA 1
ATOM 1241 C C . ALA A 1 168 ? -35.13446 32.75843 -19.49706 1.000 6.97261 164 ALA A C 1
ATOM 1242 O O . ALA A 1 168 ? -34.93973 32.64218 -20.71211 1.000 7.40268 164 ALA A O 1
ATOM 1244 N N . SER A 1 169 ? -34.65531 33.78035 -18.79796 1.000 6.86466 165 SER A N 1
ATOM 1245 C CA . SER A 1 169 ? -33.72403 34.72537 -19.39674 1.000 6.13911 165 SER A CA 1
ATOM 1246 C C . SER A 1 169 ? -32.46799 34.01980 -19.88754 1.000 5.79323 165 SER A C 1
ATOM 1247 O O . SER A 1 169 ? -31.95085 34.33424 -20.97484 1.000 7.75485 165 SER A O 1
ATOM 1250 N N . LEU A 1 170 ? -31.93910 33.08908 -19.08416 1.000 6.13613 166 LEU A N 1
ATOM 1251 C CA . LEU A 1 170 ? -30.70046 32.40835 -19.45579 1.000 5.42492 166 LEU A CA 1
ATOM 1252 C C . LEU A 1 170 ? -30.89776 31.58593 -20.72423 1.000 6.19291 166 LEU A C 1
ATOM 1253 O O . LEU A 1 170 ? -30.01231 31.54375 -21.58197 1.000 7.12744 166 LEU A O 1
ATOM 1258 N N . GLU A 1 171 ? -32.05856 30.92724 -20.86237 1.000 6.22240 167 GLU A N 1
ATOM 1259 C CA . GLU A 1 171 ? -32.26276 30.10955 -22.05735 1.000 6.63491 167 GLU A CA 1
ATOM 1260 C C . GLU A 1 171 ? -32.43153 30.98962 -23.29149 1.000 7.04058 167 GLU A C 1
ATOM 1261 O O . GLU A 1 171 ? -31.92189 30.64446 -24.36997 1.000 6.84891 167 GLU A O 1
ATOM 1267 N N . ALA A 1 172 ? -33.07655 32.15336 -23.14369 1.000 5.28862 168 ALA A N 1
ATOM 1268 C CA . ALA A 1 172 ? -33.08712 33.10672 -24.25308 1.000 6.29585 168 ALA A CA 1
ATOM 1269 C C . ALA A 1 172 ? -31.67736 33.59360 -24.55165 1.000 10.70960 168 ALA A C 1
ATOM 1270 O O . ALA A 1 172 ? -31.29326 33.74929 -25.71564 1.000 8.85005 168 ALA A O 1
ATOM 1272 N N . ASN A 1 173 ? -30.89568 33.85553 -23.49905 1.000 8.29926 169 ASN A N 1
ATOM 1273 C CA . ASN A 1 173 ? -29.49593 34.23059 -23.67553 1.000 8.04055 169 ASN A CA 1
ATOM 1274 C C . ASN A 1 173 ? -28.75055 33.18445 -24.50736 1.000 8.80684 169 ASN A C 1
ATOM 1275 O O . ASN A 1 173 ? -27.96627 33.53655 -25.39587 1.000 8.81245 169 ASN A O 1
ATOM 1280 N N . VAL A 1 174 ? -29.01141 31.89503 -24.26738 1.000 10.15932 170 VAL A N 1
ATOM 1281 C CA . VAL A 1 174 ? -28.38311 30.84290 -25.07111 1.000 10.56545 170 VAL A CA 1
ATOM 1282 C C . VAL A 1 174 ? -28.66659 31.06235 -26.55617 1.000 11.03775 170 VAL A C 1
ATOM 1283 O O . VAL A 1 174 ? -27.75667 31.00815 -27.39817 1.000 8.38067 170 VAL A O 1
ATOM 1287 N N . ARG A 1 175 ? -29.93992 31.25997 -26.90110 1.000 10.52153 171 ARG A N 1
ATOM 1288 C CA . ARG A 1 175 ? -30.32141 31.43967 -28.29706 1.000 11.47939 171 ARG A CA 1
ATOM 1289 C C . ARG A 1 175 ? -29.68730 32.69146 -28.88252 1.000 10.05000 171 ARG A C 1
ATOM 1290 O O . ARG A 1 175 ? -29.19411 32.66053 -30.01419 1.000 10.85492 171 ARG A O 1
ATOM 1298 N N . TYR A 1 176 ? -29.69995 33.81345 -28.14245 1.000 7.59954 172 TYR A N 1
ATOM 1299 C CA . TYR A 1 176 ? -29.16373 35.06155 -28.70796 1.000 10.95254 172 TYR A CA 1
ATOM 1300 C C . TYR A 1 176 ? -27.64921 35.00856 -28.86153 1.000 14.06530 172 TYR A C 1
ATOM 1301 O O . TYR A 1 176 ? -27.10796 35.57170 -29.82692 1.000 14.12707 172 TYR A O 1
ATOM 1310 N N . MET A 1 177 ? -26.96537 34.33959 -27.93177 1.000 13.03667 173 MET A N 1
ATOM 1311 C CA . MET A 1 177 ? -25.52318 34.16210 -28.02868 1.000 11.43575 173 MET A CA 1
ATOM 1312 C C . MET A 1 177 ? -25.16199 33.20934 -29.15332 1.000 12.88293 173 MET A C 1
ATOM 1313 O O . MET A 1 177 ? -24.22799 33.48200 -29.92170 1.000 13.95108 173 MET A O 1
ATOM 1318 N N . ALA A 1 178 ? -25.88472 32.07712 -29.26497 1.000 11.32859 174 ALA A N 1
ATOM 1319 C CA . ALA A 1 178 ? -25.63394 31.17717 -30.38900 1.000 10.81711 174 ALA A CA 1
ATOM 1320 C C . ALA A 1 178 ? -25.82771 31.89162 -31.72170 1.000 14.33811 174 ALA A C 1
ATOM 1321 O O . ALA A 1 178 ? -25.01738 31.73728 -32.64533 1.000 12.68512 174 ALA A O 1
ATOM 1323 N N . ASN A 1 179 ? -26.88587 32.68465 -31.83846 1.000 11.53195 175 ASN A N 1
ATOM 1324 C CA . ASN A 1 179 ? -27.13767 33.37995 -33.09304 1.000 14.02721 175 ASN A CA 1
ATOM 1325 C C . ASN A 1 179 ? -26.01957 34.38589 -33.38946 1.000 16.33585 175 ASN A C 1
ATOM 1326 O O . ASN A 1 179 ? -25.62281 34.57750 -34.55108 1.000 14.34524 175 ASN A O 1
ATOM 1331 N N . ALA A 1 180 ? -25.50515 35.04868 -32.34401 1.000 12.94829 176 ALA A N 1
ATOM 1332 C CA . ALA A 1 180 ? -24.49307 36.08773 -32.53300 1.000 13.66273 176 ALA A CA 1
ATOM 1333 C C . ALA A 1 180 ? -23.12063 35.50236 -32.82559 1.000 16.40154 176 ALA A C 1
ATOM 1334 O O . ALA A 1 180 ? -22.39582 36.01501 -33.68472 1.000 19.04160 176 ALA A O 1
ATOM 1336 N N . MET A 1 181 ? -22.73113 34.44129 -32.12857 1.000 16.90482 177 MET A N 1
ATOM 1337 C CA . MET A 1 181 ? -21.35780 33.96470 -32.20834 1.000 15.40730 177 MET A CA 1
ATOM 1338 C C . MET A 1 181 ? -21.18512 32.74164 -33.09861 1.000 15.93574 177 MET A C 1
ATOM 1339 O O . MET A 1 181 ? -20.05476 32.30762 -33.30042 1.000 17.09894 177 MET A O 1
ATOM 1344 N N . GLY A 1 182 ? -22.27091 32.19287 -33.66200 1.000 15.20128 178 GLY A N 1
ATOM 1345 C CA . GLY A 1 182 ? -22.15929 31.13114 -34.63560 1.000 15.75536 178 GLY A CA 1
ATOM 1346 C C . GLY A 1 182 ? -21.35295 31.44902 -35.87346 1.000 19.31326 178 GLY A C 1
ATOM 1347 O O . GLY A 1 182 ? -20.57993 30.59918 -36.33153 1.000 20.32932 178 GLY A O 1
ATOM 1348 N N . PRO A 1 183 ? -21.51651 32.63472 -36.48067 1.000 19.50435 179 PRO A N 1
ATOM 1349 C CA . PRO A 1 183 ? -20.74722 32.93306 -37.70491 1.000 21.80315 179 PRO A CA 1
ATOM 1350 C C . PRO A 1 183 ? -19.24479 32.88300 -37.51090 1.000 25.10174 179 PRO A C 1
ATOM 1351 O O . PRO A 1 183 ? -18.52177 32.61614 -38.48008 1.000 26.85923 179 PRO A O 1
ATOM 1355 N N . GLU A 1 184 ? -18.74692 33.11478 -36.29601 1.000 23.52041 180 GLU A N 1
ATOM 1356 C CA . GLU A 1 184 ? -17.31476 33.11699 -36.02790 1.000 24.35680 180 GLU A CA 1
ATOM 1357 C C . GLU A 1 184 ? -16.84137 31.77998 -35.46838 1.000 25.59902 180 GLU A C 1
ATOM 1358 O O . GLU A 1 184 ? -15.68425 31.66889 -35.04831 1.000 27.60240 180 GLU A O 1
ATOM 1364 N N . GLY A 1 185 ? -17.71537 30.77696 -35.42891 1.000 20.76181 181 GLY A N 1
ATOM 1365 C CA . GLY A 1 185 ? -17.32870 29.42258 -35.09756 1.000 22.98652 181 GLY A CA 1
ATOM 1366 C C . GLY A 1 185 ? -17.56960 28.97732 -33.67056 1.000 22.89852 181 GLY A C 1
ATOM 1367 O O . GLY A 1 185 ? -16.94744 27.99774 -33.23452 1.000 23.72339 181 GLY A O 1
ATOM 1368 N N . VAL A 1 186 ? -18.45310 29.64520 -32.93327 1.000 18.53319 182 VAL A N 1
ATOM 1369 C CA . VAL A 1 186 ? -18.71701 29.31435 -31.54312 1.000 18.29729 182 VAL A CA 1
ATOM 1370 C C . VAL A 1 186 ? -20.14639 28.80405 -31.44359 1.000 16.05163 182 VAL A C 1
ATOM 1371 O O . VAL A 1 186 ? -21.06063 29.41629 -32.00031 1.000 17.50674 182 VAL A O 1
ATOM 1375 N N . ARG A 1 187 ? -20.33450 27.68441 -30.75299 1.000 15.66282 183 ARG A N 1
ATOM 1376 C CA . ARG A 1 187 ? -21.65948 27.16975 -30.42195 1.000 17.69595 183 ARG A CA 1
ATOM 1377 C C . ARG A 1 187 ? -21.96321 27.44970 -28.95332 1.000 14.34874 183 ARG A C 1
ATOM 1378 O O . ARG A 1 187 ? -21.05806 27.48016 -28.11169 1.000 14.09278 183 ARG A O 1
ATOM 1386 N N . VAL A 1 188 ? -23.24864 27.63648 -28.65483 1.000 13.18899 184 VAL A N 1
ATOM 1387 C CA . VAL A 1 188 ? -23.72211 27.97123 -27.31303 1.000 11.53431 184 VAL A CA 1
ATOM 1388 C C . VAL A 1 188 ? -24.95512 27.11909 -27.03417 1.000 12.09216 184 VAL A C 1
ATOM 1389 O O . VAL A 1 188 ? -25.94561 27.18068 -27.77538 1.000 10.05377 184 VAL A O 1
ATOM 1393 N N . ASN A 1 189 ? -24.90570 26.32878 -25.97137 1.000 10.85326 185 ASN A N 1
ATOM 1394 C CA . ASN A 1 189 ? -26.02178 25.46270 -25.63456 1.000 11.88126 185 ASN A CA 1
ATOM 1395 C C . ASN A 1 189 ? -26.24711 25.50955 -24.13036 1.000 11.97316 185 ASN A C 1
ATOM 1396 O O . ASN A 1 189 ? -25.44537 26.08737 -23.37746 1.000 11.15378 185 ASN A O 1
ATOM 1401 N N . ALA A 1 190 ? -27.33654 24.87225 -23.69191 1.000 9.88055 186 ALA A N 1
ATOM 1402 C CA . ALA A 1 190 ? -27.58585 24.63973 -22.27670 1.000 10.18039 186 ALA A CA 1
ATOM 1403 C C . ALA A 1 190 ? -28.01845 23.20100 -22.03586 1.000 13.88616 186 ALA A C 1
ATOM 1404 O O . ALA A 1 190 ? -28.56925 22.52852 -22.92247 1.000 11.77170 186 ALA A O 1
ATOM 1406 N N . ILE A 1 191 ? -27.73375 22.72368 -20.82973 1.000 10.68160 187 ILE A N 1
ATOM 1407 C CA . ILE A 1 191 ? -28.35623 21.52827 -20.28201 1.000 10.97887 187 ILE A CA 1
ATOM 1408 C C . ILE A 1 191 ? -29.39976 21.94298 -19.26105 1.000 8.87058 187 ILE A C 1
ATOM 1409 O O . ILE A 1 191 ? -29.10651 22.67819 -18.30736 1.000 10.76356 187 ILE A O 1
ATOM 1414 N N . SER A 1 192 ? -30.62487 21.47626 -19.46618 1.000 8.61499 188 SER A N 1
ATOM 1415 C CA . SER A 1 192 ? -31.67451 21.61064 -18.45822 1.000 7.86072 188 SER A CA 1
ATOM 1416 C C . SER A 1 192 ? -31.66375 20.32664 -17.62908 1.000 11.92513 188 SER A C 1
ATOM 1417 O O . SER A 1 192 ? -32.16070 19.27872 -18.06401 1.000 10.82814 188 SER A O 1
ATOM 1420 N N . ALA A 1 193 ? -31.04641 20.38611 -16.45049 1.000 9.76267 189 ALA A N 1
ATOM 1421 C CA . ALA A 1 193 ? -30.78711 19.18363 -15.66240 1.000 9.71801 189 ALA A CA 1
ATOM 1422 C C . ALA A 1 193 ? -31.96709 18.91398 -14.72587 1.000 9.40155 189 ALA A C 1
ATOM 1423 O O . ALA A 1 193 ? -32.63973 19.83849 -14.27394 1.000 9.80865 189 ALA A O 1
ATOM 1425 N N . GLY A 1 194 ? -32.24027 17.63297 -14.45601 1.000 10.17024 190 GLY A N 1
ATOM 1426 C CA . GLY A 1 194 ? -33.17187 17.30555 -13.39141 1.000 10.24047 190 GLY A CA 1
ATOM 1427 C C . GLY A 1 194 ? -32.61217 17.70525 -12.02676 1.000 11.91659 190 GLY A C 1
ATOM 1428 O O . GLY A 1 194 ? -31.41028 18.00177 -11.88074 1.000 11.96262 190 GLY A O 1
ATOM 1429 N N . PRO A 1 195 ? -33.46849 17.70256 -10.99448 1.000 12.93521 191 PRO A N 1
ATOM 1430 C CA . PRO A 1 195 ? -33.00747 18.08191 -9.64224 1.000 13.43438 191 PRO A CA 1
ATOM 1431 C C . PRO A 1 195 ? -31.91328 17.15085 -9.14947 1.000 15.47488 191 PRO A C 1
ATOM 1432 O O . PRO A 1 195 ? -31.98522 15.93537 -9.32751 1.000 16.14092 191 PRO A O 1
ATOM 1436 N N . ILE A 1 196 ? -30.88425 17.74290 -8.54694 1.000 14.60691 192 ILE A N 1
ATOM 1437 C CA . ILE A 1 196 ? -29.77480 17.01565 -7.92378 1.000 18.61536 192 ILE A CA 1
ATOM 1438 C C . ILE A 1 196 ? -29.48738 17.65445 -6.57609 1.000 18.78373 192 ILE A C 1
ATOM 1439 O O . ILE A 1 196 ? -29.48775 18.88081 -6.45004 1.000 17.23620 192 ILE A O 1
ATOM 1444 N N . ARG A 1 197 ? -29.22229 16.83341 -5.56702 1.000 19.66569 193 ARG A N 1
ATOM 1445 C CA . ARG A 1 197 ? -29.09317 17.37888 -4.21928 1.000 21.93153 193 ARG A CA 1
ATOM 1446 C C . ARG A 1 197 ? -27.62562 17.76884 -4.04593 1.000 21.93497 193 ARG A C 1
ATOM 1447 O O . ARG A 1 197 ? -26.77355 16.97690 -3.65662 1.000 26.15498 193 ARG A O 1
ATOM 1455 N N . THR A 1 198 ? -27.33563 19.02062 -4.42070 1.000 17.47779 194 THR A N 1
ATOM 1456 C CA . THR A 1 198 ? -26.05120 19.69516 -4.36502 1.000 16.64906 194 THR A CA 1
ATOM 1457 C C . THR A 1 198 ? -26.17320 20.79644 -3.31067 1.000 16.38206 194 THR A C 1
ATOM 1458 O O . THR A 1 198 ? -27.18528 20.88483 -2.61274 1.000 19.71599 194 THR A O 1
ATOM 1462 N N . LEU A 1 199 ? -25.14898 21.65349 -3.20999 1.000 17.08716 195 LEU A N 1
ATOM 1463 C CA . LEU A 1 199 ? -25.28012 22.86361 -2.39972 1.000 20.46440 195 LEU A CA 1
ATOM 1464 C C . LEU A 1 199 ? -26.43442 23.74120 -2.84046 1.000 17.06197 195 LEU A C 1
ATOM 1465 O O . LEU A 1 199 ? -26.94609 24.51448 -2.02350 1.000 17.37354 195 LEU A O 1
ATOM 1470 N N . ALA A 1 200 ? -26.90492 23.60318 -4.08869 1.000 15.96049 196 ALA A N 1
ATOM 1471 C CA . ALA A 1 200 ? -28.03780 24.38834 -4.55906 1.000 13.71271 196 ALA A CA 1
ATOM 1472 C C . ALA A 1 200 ? -29.36901 23.91822 -3.97551 1.000 14.92948 196 ALA A C 1
ATOM 1473 O O . ALA A 1 200 ? -30.38884 24.58961 -4.18074 1.000 15.19040 196 ALA A O 1
ATOM 1475 N N . ALA A 1 201 ? -29.38103 22.82113 -3.20755 1.000 16.48789 197 ALA A N 1
ATOM 1476 C CA . ALA A 1 201 ? -30.56955 22.38691 -2.49236 1.000 17.41894 197 ALA A CA 1
ATOM 1477 C C . ALA A 1 201 ? -30.62230 22.91793 -1.06543 1.000 22.42106 197 ALA A C 1
ATOM 1478 O O . ALA A 1 201 ? -31.60478 22.64642 -0.36254 1.000 26.25656 197 ALA A O 1
ATOM 1480 N N . SER A 1 202 ? -29.60469 23.67945 -0.63018 1.000 17.41803 198 SER A N 1
ATOM 1481 C CA . SER A 1 202 ? -29.47715 24.12151 0.76395 1.000 20.81670 198 SER A CA 1
ATOM 1482 C C . SER A 1 202 ? -30.62858 25.03974 1.18236 1.000 22.72401 198 SER A C 1
ATOM 1483 O O . SER A 1 202 ? -30.86483 26.07988 0.56272 1.000 18.99472 198 SER A O 1
ATOM 1486 N N . GLY A 1 203 ? -31.33075 24.66003 2.25021 1.000 24.99091 199 GLY A N 1
ATOM 1487 C CA . GLY A 1 203 ? -32.44317 25.43433 2.76824 1.000 25.68608 199 GLY A CA 1
ATOM 1488 C C . GLY A 1 203 ? -33.71749 25.36956 1.95310 1.000 24.49316 199 GLY A C 1
ATOM 1489 O O . GLY A 1 203 ? -34.70135 26.02626 2.32157 1.000 29.12608 199 GLY A O 1
ATOM 1490 N N . ILE A 1 204 ? -33.74320 24.59585 0.87054 1.000 20.67120 200 ILE A N 1
ATOM 1491 C CA . ILE A 1 204 ? -34.91597 24.51226 0.00877 1.000 22.67092 200 ILE A CA 1
ATOM 1492 C C . ILE A 1 204 ? -35.91560 23.54426 0.62305 1.000 30.53913 200 ILE A C 1
ATOM 1493 O O . ILE A 1 204 ? -35.59541 22.37719 0.86887 1.000 30.70542 200 ILE A O 1
ATOM 1498 N N . LYS A 1 205 ? -37.12911 24.03053 0.87171 1.000 36.97445 201 LYS A N 1
ATOM 1499 C CA . LYS A 1 205 ? -38.14180 23.22130 1.53413 1.000 41.57714 201 LYS A CA 1
ATOM 1500 C C . LYS A 1 205 ? -38.56843 22.05612 0.64673 1.000 37.84036 201 LYS A C 1
ATOM 1501 O O . LYS A 1 205 ? -38.74483 22.20794 -0.56670 1.000 40.68791 201 LYS A O 1
ATOM 1503 N N . ASP A 1 206 ? -38.72598 20.88668 1.26707 1.000 32.65026 202 ASP A N 1
ATOM 1504 C CA . ASP A 1 206 ? -39.25686 19.68822 0.60525 1.000 40.39902 202 ASP A CA 1
ATOM 1505 C C . ASP A 1 206 ? -38.40503 19.24999 -0.58176 1.000 31.91780 202 ASP A C 1
ATOM 1506 O O . ASP A 1 206 ? -38.91863 18.74231 -1.57348 1.000 32.76911 202 ASP A O 1
ATOM 1511 N N . PHE A 1 207 ? -37.09273 19.42633 -0.48487 1.000 30.16561 203 PHE A N 1
ATOM 1512 C CA . PHE A 1 207 ? -36.24187 18.94549 -1.56475 1.000 33.91972 203 PHE A CA 1
ATOM 1513 C C . PHE A 1 207 ? -36.23493 17.42571 -1.62484 1.000 29.98581 203 PHE A C 1
ATOM 1514 O O . PHE A 1 207 ? -36.28418 16.84623 -2.71857 1.000 25.71322 203 PHE A O 1
ATOM 1522 N N . ARG A 1 208 ? -36.20970 16.76045 -0.46224 1.000 31.72392 204 ARG A N 1
ATOM 1523 C CA . ARG A 1 208 ? -36.14161 15.30127 -0.45769 1.000 29.92699 204 ARG A CA 1
ATOM 1524 C C . ARG A 1 208 ? -37.39023 14.69229 -1.08330 1.000 28.73667 204 ARG A C 1
ATOM 1525 O O . ARG A 1 208 ? -37.28779 13.72578 -1.84763 1.000 27.38717 204 ARG A O 1
ATOM 1527 N N . LYS A 1 209 ? -38.57975 15.24145 -0.78188 1.000 29.03446 205 LYS A N 1
ATOM 1528 C CA . LYS A 1 209 ? -39.78561 14.71272 -1.41871 1.000 31.60182 205 LYS A CA 1
ATOM 1529 C C . LYS A 1 209 ? -39.81227 15.02433 -2.89962 1.000 31.42007 205 LYS A C 1
ATOM 1530 O O . LYS A 1 209 ? -40.34342 14.23697 -3.69453 1.000 26.70520 205 LYS A O 1
ATOM 1536 N N . MET A 1 210 ? -39.29997 16.19214 -3.28138 1.000 24.91708 206 MET A N 1
ATOM 1537 C CA . MET A 1 210 ? -39.27827 16.53030 -4.69198 1.000 23.72477 206 MET A CA 1
ATOM 1538 C C . MET A 1 210 ? -38.42055 15.53523 -5.45863 1.000 27.24844 206 MET A C 1
ATOM 1539 O O . MET A 1 210 ? -38.83047 15.04958 -6.51736 1.000 24.65475 206 MET A O 1
ATOM 1544 N N . LEU A 1 211 ? -37.27470 15.13792 -4.89626 1.000 21.11357 207 LEU A N 1
ATOM 1545 C CA . LEU A 1 211 ? -36.51190 14.07222 -5.53123 1.000 21.65791 207 LEU A CA 1
ATOM 1546 C C . LEU A 1 211 ? -37.30230 12.76678 -5.54365 1.000 24.78280 207 LEU A C 1
ATOM 1547 O O . LEU A 1 211 ? -37.28500 12.02954 -6.53559 1.000 27.19086 207 LEU A O 1
ATOM 1552 N N . ALA A 1 212 ? -38.00115 12.46672 -4.44929 1.000 24.67380 208 ALA A N 1
ATOM 1553 C CA . ALA A 1 212 ? -38.74492 11.21507 -4.36667 1.000 23.61265 208 ALA A CA 1
ATOM 1554 C C . ALA A 1 212 ? -39.87502 11.17826 -5.37882 1.000 28.65400 208 ALA A C 1
ATOM 1555 O O . ALA A 1 212 ? -40.13169 10.13244 -5.99847 1.000 26.37388 208 ALA A O 1
ATOM 1557 N N . HIS A 1 213 ? -40.57385 12.30588 -5.54963 1.000 27.71920 209 HIS A N 1
ATOM 1558 C CA . HIS A 1 213 ? -41.63432 12.36205 -6.54745 1.000 24.60085 209 HIS A CA 1
ATOM 1559 C C . HIS A 1 213 ? -41.01984 12.26656 -7.92918 1.000 25.52238 209 HIS A C 1
ATOM 1560 O O . HIS A 1 213 ? -41.54235 11.57955 -8.81923 1.000 23.29754 209 HIS A O 1
ATOM 1567 N N . CYS A 1 214 ? -39.85767 12.88944 -8.09431 1.000 22.86500 210 CYS A N 1
ATOM 1568 C CA . CYS A 1 214 ? -39.18375 12.88145 -9.38222 1.000 26.24066 210 CYS A CA 1
ATOM 1569 C C . CYS A 1 214 ? -38.70698 11.47464 -9.70584 1.000 24.15145 210 CYS A C 1
ATOM 1570 O O . CYS A 1 214 ? -38.87754 10.99063 -10.82642 1.000 22.94254 210 CYS A O 1
ATOM 1573 N N . GLU A 1 215 ? -38.14361 10.77949 -8.71354 1.000 25.48363 211 GLU A N 1
ATOM 1574 C CA . GLU A 1 215 ? -37.67277 9.42403 -8.94303 1.000 24.12699 211 GLU A CA 1
ATOM 1575 C C . GLU A 1 215 ? -38.81473 8.50074 -9.33339 1.000 27.61782 211 GLU A C 1
ATOM 1576 O O . GLU A 1 215 ? -38.60522 7.51977 -10.05763 1.000 30.46931 211 GLU A O 1
ATOM 1582 N N . ALA A 1 216 ? -40.03499 8.81111 -8.89001 1.000 26.81543 212 ALA A N 1
ATOM 1583 C CA . ALA A 1 216 ? -41.17139 7.95463 -9.20283 1.000 22.82316 212 ALA A CA 1
ATOM 1584 C C . ALA A 1 216 ? -41.72139 8.22240 -10.60242 1.000 24.70747 212 ALA A C 1
ATOM 1585 O O . ALA A 1 216 ? -42.12163 7.28110 -11.30218 1.000 29.93570 212 ALA A O 1
ATOM 1587 N N . VAL A 1 217 ? -41.75211 9.48631 -11.03565 1.000 19.19321 213 VAL A N 1
ATOM 1588 C CA . VAL A 1 217 ? -42.44311 9.83716 -12.27050 1.000 21.03989 213 VAL A CA 1
ATOM 1589 C C . VAL A 1 217 ? -41.52097 9.94153 -13.48983 1.000 19.96402 213 VAL A C 1
ATOM 1590 O O . VAL A 1 217 ? -42.01453 9.85133 -14.62298 1.000 20.27077 213 VAL A O 1
ATOM 1594 N N A THR A 1 218 ? -40.22052 10.11997 -13.29587 0.369 20.97697 214 THR A N 1
ATOM 1595 N N B THR A 1 218 ? -40.21380 10.12293 -13.29581 0.631 20.98848 214 THR A N 1
ATOM 1596 C CA A THR A 1 218 ? -39.31501 10.19126 -14.43186 0.369 18.32961 214 THR A CA 1
ATOM 1597 C CA B THR A 1 218 ? -39.30080 10.17599 -14.43170 0.631 18.27524 214 THR A CA 1
ATOM 1598 C C A THR A 1 218 ? -39.30263 8.85282 -15.17303 0.369 20.30866 214 THR A C 1
ATOM 1599 C C B THR A 1 218 ? -39.32771 8.84674 -15.17968 0.631 20.35145 214 THR A C 1
ATOM 1600 O O A THR A 1 218 ? -39.37409 7.78957 -14.54528 0.369 19.99272 214 THR A O 1
ATOM 1601 O O B THR A 1 218 ? -39.40604 7.77893 -14.55602 0.631 19.97528 214 THR A O 1
ATOM 1608 N N . PRO A 1 219 ? -39.28621 8.87561 -16.50775 1.000 15.88649 215 PRO A N 1
ATOM 1609 C CA . PRO A 1 219 ? -39.30124 7.61724 -17.26789 1.000 17.07432 215 PRO A CA 1
ATOM 1610 C C . PRO A 1 219 ? -38.22386 6.62687 -16.87368 1.000 17.59826 215 PRO A C 1
ATOM 1611 O O . PRO A 1 219 ? -38.52365 5.43791 -16.72698 1.000 17.73821 215 PRO A O 1
ATOM 1615 N N . ILE A 1 220 ? -36.98118 7.08520 -16.69202 1.000 17.55774 216 ILE A N 1
ATOM 1616 C CA . ILE A 1 220 ? -35.89271 6.17498 -16.35523 1.000 19.10773 216 ILE A CA 1
ATOM 1617 C C . ILE A 1 220 ? -35.93171 5.75443 -14.90199 1.000 19.62924 216 ILE A C 1
ATOM 1618 O O . ILE A 1 220 ? -35.09234 4.93742 -14.48209 1.000 23.10024 216 ILE A O 1
ATOM 1623 N N . ARG A 1 221 ? -36.88648 6.28307 -14.12243 1.000 21.67257 217 ARG A N 1
ATOM 1624 C CA . ARG A 1 221 ? -37.19574 5.77802 -12.78466 1.000 22.23965 217 ARG A CA 1
ATOM 1625 C C . ARG A 1 221 ? -36.02373 5.97925 -11.81875 1.000 28.49123 217 ARG A C 1
ATOM 1626 O O . ARG A 1 221 ? -35.79031 5.16216 -10.92015 1.000 25.52090 217 ARG A O 1
ATOM 1634 N N . ARG A 1 222 ? -35.26297 7.05160 -12.02526 1.000 20.54932 218 ARG A N 1
ATOM 1635 C CA . ARG A 1 222 ? -34.26086 7.51342 -11.07937 1.000 22.78966 218 ARG A CA 1
ATOM 1636 C C . ARG A 1 222 ? -34.04387 8.98479 -11.37275 1.000 27.31937 218 ARG A C 1
ATOM 1637 O O . ARG A 1 222 ? -34.32801 9.45681 -12.47566 1.000 19.20157 218 ARG A O 1
ATOM 1645 N N . THR A 1 223 ? -33.55589 9.71361 -10.37755 1.000 26.37152 219 THR A N 1
ATOM 1646 C CA . THR A 1 223 ? -33.10089 11.06282 -10.68190 1.000 22.20851 219 THR A CA 1
ATOM 1647 C C . THR A 1 223 ? -31.70563 11.00629 -11.29903 1.000 20.208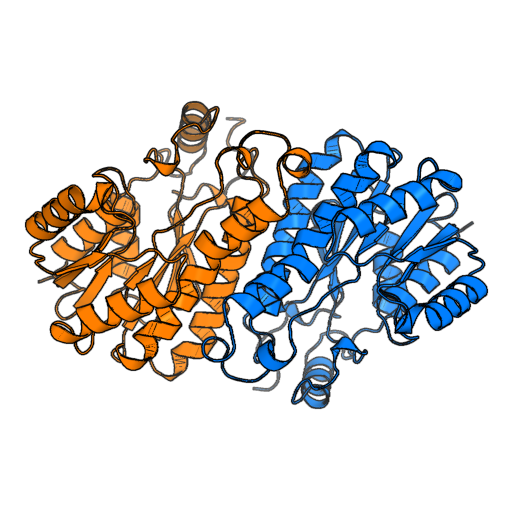64 219 THR A C 1
ATOM 1648 O O . THR A 1 223 ? -30.98834 9.99837 -11.20629 1.000 21.02642 219 THR A O 1
ATOM 1652 N N . VAL A 1 224 ? -31.33485 12.10593 -11.95814 1.000 18.16337 220 VAL A N 1
ATOM 1653 C CA . VAL A 1 224 ? -30.05984 12.17354 -12.66555 1.000 19.73841 220 VAL A CA 1
ATOM 1654 C C . VAL A 1 224 ? -28.92679 12.51542 -11.70309 1.000 16.48782 220 VAL A C 1
ATOM 1655 O O . VAL A 1 224 ? -29.12615 13.06389 -10.61026 1.000 23.31138 220 VAL A O 1
ATOM 1659 N N . THR A 1 225 ? -27.71029 12.22324 -12.14805 1.000 18.99027 221 THR A N 1
ATOM 1660 C CA . THR A 1 225 ? -26.48322 12.44540 -11.39142 1.000 18.31898 221 THR A CA 1
ATOM 1661 C C . THR A 1 225 ? -25.58305 13.46876 -12.07379 1.000 19.77786 221 THR A C 1
ATOM 1662 O O . THR A 1 225 ? -25.75018 13.79635 -13.25291 1.000 17.09252 221 THR A O 1
ATOM 1666 N N . ILE A 1 226 ? -24.62442 14.00308 -11.30718 1.000 20.65090 222 ILE A N 1
ATOM 1667 C CA . ILE A 1 226 ? -23.64016 14.86947 -11.93970 1.000 18.33454 222 ILE A CA 1
ATOM 1668 C C . ILE A 1 226 ? -22.80938 14.07867 -12.94830 1.000 19.39261 222 ILE A C 1
ATOM 1669 O O . ILE A 1 226 ? -22.18254 14.67274 -13.83312 1.000 19.24510 222 ILE A O 1
ATOM 1674 N N . GLU A 1 227 ? -22.78987 12.73953 -12.83079 1.000 20.56234 223 GLU A N 1
ATOM 1675 C CA . GLU A 1 227 ? -22.14853 11.91465 -13.85040 1.000 21.56252 223 GLU A CA 1
ATOM 1676 C C . GLU A 1 227 ? -22.94477 11.94682 -15.14942 1.000 20.44982 223 GLU A C 1
ATOM 1677 O O . GLU A 1 227 ? -22.37077 12.14602 -16.22532 1.000 20.56827 223 GLU A O 1
ATOM 1683 N N . ASP A 1 228 ? -24.27032 11.80417 -15.05149 1.000 19.40849 224 ASP A N 1
ATOM 1684 C CA . ASP A 1 228 ? -25.11422 11.93881 -16.23562 1.000 18.27719 224 ASP A CA 1
ATOM 1685 C C . ASP A 1 228 ? -24.94255 13.31652 -16.85244 1.000 17.23330 224 ASP A C 1
ATOM 1686 O O . ASP A 1 228 ? -24.81028 13.45790 -18.07283 1.000 17.02400 224 ASP A O 1
ATOM 1691 N N . VAL A 1 229 ? -24.93349 14.35553 -16.02069 1.000 16.64197 225 VAL A N 1
ATOM 1692 C CA . VAL A 1 229 ? -24.85331 15.69035 -16.59062 1.000 15.66222 225 VAL A CA 1
ATOM 1693 C C . VAL A 1 229 ? -23.47014 15.93340 -17.16756 1.000 16.56135 225 VAL A C 1
ATOM 1694 O O . VAL A 1 229 ? -23.32842 16.54643 -18.22823 1.000 16.14771 225 VAL A O 1
ATOM 1698 N N . GLY A 1 230 ? -22.42601 15.48195 -16.47104 1.000 17.89782 226 GLY A N 1
ATOM 1699 C CA . GLY A 1 230 ? -21.08104 15.67959 -16.97590 1.000 18.92578 226 GLY A CA 1
ATOM 1700 C C . GLY A 1 230 ? -20.85616 15.01225 -18.31482 1.000 19.47396 226 GLY A C 1
ATOM 1701 O O . GLY A 1 230 ? -20.13930 15.54440 -19.16487 1.000 19.72911 226 GLY A O 1
ATOM 1702 N N . ASN A 1 231 ? -21.44425 13.83269 -18.52059 1.000 19.74966 227 ASN A N 1
ATOM 1703 C CA . ASN A 1 231 ? -21.27307 13.17629 -19.81284 1.000 20.27116 227 ASN A CA 1
ATOM 1704 C C . ASN A 1 231 ? -21.96587 13.95334 -20.92848 1.000 18.93879 227 ASN A C 1
ATOM 1705 O O . ASN A 1 231 ? -21.39344 14.11871 -22.01185 1.000 19.33824 227 ASN A O 1
ATOM 1710 N N . SER A 1 232 ? -23.19185 14.43131 -20.69472 1.000 17.47016 228 SER A N 1
ATOM 1711 C CA . SER A 1 232 ? -23.83652 15.27375 -21.70334 1.000 16.28568 228 SER A CA 1
ATOM 1712 C C . SER A 1 232 ? -23.09045 16.58507 -21.91273 1.000 16.13665 228 SER A C 1
ATOM 1713 O O . SER A 1 232 ? -22.96283 17.05901 -23.04125 1.000 16.75571 228 SER A O 1
ATOM 1716 N N . ALA A 1 233 ? -22.56621 17.17241 -20.84527 1.000 16.26758 229 ALA A N 1
ATOM 1717 C CA . ALA A 1 233 ? -21.79699 18.40377 -20.98442 1.000 16.22892 229 ALA A CA 1
ATOM 1718 C C . ALA A 1 233 ? -20.53378 18.19678 -21.82386 1.000 17.56357 229 ALA A C 1
ATOM 1719 O O . ALA A 1 233 ? -20.19542 19.02739 -22.67077 1.000 17.45540 229 ALA A O 1
ATOM 1721 N N . ALA A 1 234 ? -19.78588 17.12322 -21.55865 1.000 18.96470 230 ALA A N 1
ATOM 1722 C CA . ALA A 1 234 ? -18.60474 16.83351 -22.36952 1.000 20.41169 230 ALA A CA 1
ATOM 1723 C C . ALA A 1 234 ? -18.95670 16.72144 -23.86155 1.000 20.19456 230 ALA A C 1
ATOM 1724 O O . ALA A 1 234 ? -18.28725 17.31819 -24.71288 1.000 20.63620 230 ALA A O 1
ATOM 1726 N N . PHE A 1 235 ? -20.02972 15.98334 -24.19178 1.000 19.54174 231 PHE A N 1
ATOM 1727 C CA . PHE A 1 235 ? -20.48293 15.89100 -25.57729 1.000 19.23195 231 PHE A CA 1
ATOM 1728 C C . PHE A 1 235 ? -20.79282 17.26668 -26.15774 1.000 18.17422 231 PHE A C 1
ATOM 1729 O O . PHE A 1 235 ? -20.35393 17.60232 -27.26022 1.000 19.01434 231 PHE A O 1
ATOM 1737 N N . LEU A 1 236 ? -21.51855 18.09567 -25.40724 1.000 16.91297 232 LEU A N 1
ATOM 1738 C CA . LEU A 1 236 ? -21.96338 19.39190 -25.91735 1.000 15.87846 232 LEU A CA 1
ATOM 1739 C C . LEU A 1 236 ? -20.82125 20.39103 -26.11274 1.000 16.52022 232 LEU A C 1
ATOM 1740 O O . LEU A 1 236 ? -20.97247 21.35412 -26.87361 1.000 16.62373 232 LEU A O 1
ATOM 1745 N N . CYS A 1 237 ? -19.68486 20.19789 -25.44773 1.000 17.64901 233 CYS A N 1
ATOM 1746 C CA . CYS A 1 237 ? -18.53184 21.06616 -25.65186 1.000 18.45117 233 CYS A CA 1
ATOM 1747 C C . CYS A 1 237 ? -17.49046 20.45858 -26.57397 1.000 20.63526 233 CYS A C 1
ATOM 1748 O O . CYS A 1 237 ? -16.43020 21.05580 -26.78767 1.000 21.02767 233 CYS A O 1
ATOM 1751 N N . SER A 1 238 ? -17.79695 19.31220 -27.16087 1.000 20.44032 234 SER A N 1
ATOM 1752 C CA . SER A 1 238 ? -16.89919 18.56977 -28.02329 1.000 22.05679 234 SER A CA 1
ATOM 1753 C C . SER A 1 238 ? -17.29534 18.72264 -29.48441 1.000 21.86030 234 SER A C 1
ATOM 1754 O O . SER A 1 238 ? -18.41451 19.11998 -29.81970 1.000 20.45260 234 SER A O 1
ATOM 1757 N N . ASP A 1 239 ? -16.35794 18.39964 -30.36580 1.000 23.39652 235 ASP A N 1
ATOM 1758 C CA . ASP A 1 239 ? -16.70283 18.48921 -31.77671 1.000 23.35142 235 ASP A CA 1
ATOM 1759 C C . ASP A 1 239 ? -17.74674 17.46342 -32.19741 1.000 22.71694 235 ASP A C 1
ATOM 1760 O O . ASP A 1 239 ? -18.29603 17.59934 -33.29288 1.000 22.95053 235 ASP A O 1
ATOM 1765 N N . LEU A 1 240 ? -18.04637 16.46023 -31.36039 1.000 22.64326 236 LEU A N 1
ATOM 1766 C CA . LEU A 1 240 ? -19.12757 15.51444 -31.67815 1.000 21.95869 236 LEU A CA 1
ATOM 1767 C C . LEU A 1 240 ? -20.46221 16.21681 -31.84720 1.000 20.11131 236 LEU A C 1
ATOM 1768 O O . LEU A 1 240 ? -21.33983 15.73151 -32.56846 1.000 19.56926 236 LEU A O 1
ATOM 1773 N N . SER A 1 241 ? -20.65981 17.33622 -31.16150 1.000 19.17059 237 SER A N 1
ATOM 1774 C CA . SER A 1 241 ? -21.91143 18.07526 -31.21714 1.000 17.51874 237 SER A CA 1
ATOM 1775 C C . SER A 1 241 ? -21.85564 19.28796 -32.14798 1.000 17.30375 237 SER A C 1
ATOM 1776 O O . SER A 1 241 ? -22.60944 20.25509 -31.95550 1.000 16.49185 237 SER A O 1
ATOM 1779 N N . ALA A 1 242 ? -21.02514 19.22460 -33.19999 1.000 18.48226 238 ALA A N 1
ATOM 1780 C CA . ALA A 1 242 ? -20.85668 20.34255 -34.12629 1.000 18.52941 238 ALA A CA 1
ATOM 1781 C C . ALA A 1 242 ? -22.15362 20.78208 -34.79774 1.000 17.23626 238 ALA A C 1
ATOM 1782 O O . ALA A 1 242 ? -22.23886 21.93027 -35.25831 1.000 16.94803 238 ALA A O 1
ATOM 1784 N N . GLY A 1 243 ? -23.15331 19.90120 -34.88752 1.000 16.55236 239 GLY A N 1
ATOM 1785 C CA . GLY A 1 243 ? -24.44243 20.25165 -35.44232 1.000 15.35147 239 GLY A CA 1
ATOM 1786 C C . GLY A 1 243 ? -25.45624 20.85051 -34.47137 1.000 13.91703 239 GLY A C 1
ATOM 1787 O O . GLY A 1 243 ? -26.55957 21.17935 -34.90654 1.000 12.97765 239 GLY A O 1
ATOM 1788 N N . ILE A 1 244 ? -25.12531 21.01157 -33.19197 1.000 14.51357 240 ILE A N 1
ATOM 1789 C CA . ILE A 1 244 ? -26.06698 21.47438 -32.17527 1.000 12.57029 240 ILE A CA 1
ATOM 1790 C C . ILE A 1 244 ? -25.63182 22.84706 -31.67080 1.000 12.37714 240 ILE A C 1
ATOM 1791 O O . ILE A 1 244 ? -24.53013 23.00493 -31.13013 1.000 13.90248 240 ILE A O 1
ATOM 1796 N N . SER A 1 245 ? -26.50848 23.83429 -31.82517 1.000 13.10422 241 SER A N 1
ATOM 1797 C CA . SER A 1 245 ? -26.26926 25.13834 -31.22533 1.000 11.97387 241 SER A CA 1
ATOM 1798 C C . SER A 1 245 ? -27.60286 25.79564 -30.91784 1.000 12.18074 241 SER A C 1
ATOM 1799 O O . SER A 1 245 ? -28.60558 25.53367 -31.58465 1.000 9.68275 241 SER A O 1
ATOM 1802 N N . GLY A 1 246 ? -27.59904 26.63010 -29.87175 1.000 13.74102 242 GLY A N 1
ATOM 1803 C CA . GLY A 1 246 ? -28.79344 27.30141 -29.39499 1.000 11.60244 242 GLY A CA 1
ATOM 1804 C C . GLY A 1 246 ? -29.79748 26.39966 -28.71221 1.000 9.41347 242 GLY A C 1
ATOM 1805 O O . GLY A 1 246 ? -30.94691 26.80180 -28.54418 1.000 9.71983 242 GLY A O 1
ATOM 1806 N N . GLU A 1 247 ? -29.38959 25.19489 -28.32219 1.000 10.34179 243 GLU A N 1
ATOM 1807 C CA . GLU A 1 247 ? -30.31156 24.17030 -27.86261 1.000 10.78944 243 GLU A CA 1
ATOM 1808 C C . GLU A 1 247 ? -30.30092 24.08673 -26.33539 1.000 10.42046 243 GLU A C 1
ATOM 1809 O O . GLU A 1 247 ? -29.26452 24.30432 -25.69350 1.000 10.22800 243 GLU A O 1
ATOM 1815 N N . VAL A 1 248 ? -31.47181 23.82640 -25.76335 1.000 10.43112 244 VAL A N 1
ATOM 1816 C CA . VAL A 1 248 ? -31.61995 23.47070 -24.35447 1.000 9.90102 244 VAL A CA 1
ATOM 1817 C C . VAL A 1 248 ? -31.89767 21.97135 -24.32693 1.000 7.63670 244 VAL A C 1
ATOM 1818 O O . VAL A 1 248 ? -32.99751 21.51920 -24.66854 1.000 12.65167 244 VAL A O 1
ATOM 1822 N N . VAL A 1 249 ? -30.88168 21.18843 -23.97373 1.000 8.32447 245 VAL A N 1
ATOM 1823 C CA . VAL A 1 249 ? -30.99236 19.73374 -23.94354 1.000 9.62609 245 VAL A CA 1
ATOM 1824 C C . VAL A 1 249 ? -31.45912 19.30767 -22.55853 1.000 10.04476 245 VAL A C 1
ATOM 1825 O O . VAL A 1 249 ? -30.80626 19.61973 -21.55426 1.000 10.05002 245 VAL A O 1
ATOM 1829 N N . HIS A 1 250 ? -32.56876 18.59057 -22.49174 1.000 9.83537 246 HIS A N 1
ATOM 1830 C CA . HIS A 1 250 ? -33.08516 18.15122 -21.19798 1.000 9.57363 246 HIS A CA 1
ATOM 1831 C C . HIS A 1 250 ? -32.34424 16.90289 -20.77139 1.000 11.57201 246 HIS A C 1
ATOM 1832 O O . HIS A 1 250 ? -32.39039 15.87659 -21.46545 1.000 12.93105 246 HIS A O 1
ATOM 1839 N N . VAL A 1 251 ? -31.65704 16.98176 -19.63113 1.000 9.83049 247 VAL A N 1
ATOM 1840 C CA . VAL A 1 251 ? -30.97665 15.82744 -19.05385 1.000 12.86692 247 VAL A CA 1
ATOM 1841 C C . VAL A 1 251 ? -31.63756 15.61701 -17.69543 1.000 14.41475 247 VAL A C 1
ATOM 1842 O O . VAL A 1 251 ? -31.05440 15.88805 -16.63518 1.000 14.03623 247 VAL A O 1
ATOM 1846 N N . ASP A 1 252 ? -32.90824 15.20966 -17.72447 1.000 13.39569 248 ASP A N 1
ATOM 1847 C CA . ASP A 1 252 ? -33.70516 15.00599 -16.52031 1.000 14.55166 248 ASP A CA 1
ATOM 1848 C C . ASP A 1 252 ? -34.35019 13.62972 -16.53265 1.000 12.41663 248 ASP A C 1
ATOM 1849 O O . ASP A 1 252 ? -35.34445 13.40757 -15.83481 1.000 12.87745 248 ASP A O 1
ATOM 1854 N N . GLY A 1 253 ? -33.79956 12.70409 -17.31447 1.000 12.15088 249 GLY A N 1
ATOM 1855 C CA . GLY A 1 253 ? -34.36532 11.36757 -17.38557 1.000 15.69798 249 GLY A CA 1
ATOM 1856 C C . GLY A 1 253 ? -35.73532 11.28032 -18.03279 1.000 16.76952 249 GLY A C 1
ATOM 1857 O O . GLY A 1 253 ? -36.41299 10.25732 -17.88234 1.000 17.78943 249 GLY A O 1
ATOM 1858 N N . GLY A 1 254 ? -36.14459 12.30815 -18.76331 1.000 12.64282 250 GLY A N 1
ATOM 1859 C CA . GLY A 1 254 ? -37.46882 12.37125 -19.35245 1.000 12.77307 250 GLY A CA 1
ATOM 1860 C C . GLY A 1 254 ? -38.54266 12.92954 -18.45092 1.000 14.36642 250 GLY A C 1
ATOM 1861 O O . GLY A 1 254 ? -39.72002 12.91630 -18.82818 1.000 13.14921 250 GLY A O 1
ATOM 1862 N N . PHE A 1 255 ? -38.17656 13.46044 -17.28086 1.000 14.35082 251 PHE A N 1
ATOM 1863 C CA . PHE A 1 255 ? -39.19325 13.95197 -16.36613 1.000 12.33369 251 PHE A CA 1
ATOM 1864 C C . PHE A 1 255 ? -40.11447 14.95924 -17.03098 1.000 12.43480 251 PHE A C 1
ATOM 1865 O O . PHE A 1 255 ? -41.33671 14.90774 -16.84453 1.000 12.74894 251 PHE A O 1
ATOM 1873 N N . SER A 1 256 ? -39.55758 15.90136 -17.80008 1.000 10.20067 252 SER A N 1
ATOM 1874 C CA . SER A 1 256 ? -40.39503 16.99195 -18.26707 1.000 9.47196 252 SER A CA 1
ATOM 1875 C C . SER A 1 256 ? -41.40667 16.53002 -19.30107 1.000 18.68464 252 SER A C 1
ATOM 1876 O O . SER A 1 256 ? -42.36789 17.25503 -19.55076 1.000 16.03569 252 SER A O 1
ATOM 1879 N N . ILE A 1 257 ? -41.21257 15.36452 -19.92498 1.000 11.96517 253 ILE A N 1
ATOM 1880 C CA . ILE A 1 257 ? -42.13615 15.03907 -21.01272 1.000 13.53968 253 ILE A CA 1
ATOM 1881 C C . ILE A 1 257 ? -43.29907 14.18402 -20.50711 1.000 18.81029 253 ILE A C 1
ATOM 1882 O O . ILE A 1 257 ? -44.14342 13.74258 -21.29617 1.000 21.14461 253 ILE A O 1
ATOM 1887 N N . ALA A 1 258 ? -43.37756 13.96947 -19.18849 1.000 17.20489 254 ALA A N 1
ATOM 1888 C CA . ALA A 1 258 ? -44.43309 13.15786 -18.59391 1.000 20.55654 254 ALA A CA 1
ATOM 1889 C C . ALA A 1 258 ? -45.48778 14.03168 -17.91997 1.000 22.10060 254 ALA A C 1
ATOM 1890 O O . ALA A 1 258 ? -45.23521 15.17081 -17.51957 1.000 19.51430 254 ALA A O 1
ATOM 1892 N N . ALA A 1 259 ? -46.69275 13.48107 -17.80868 1.000 22.02241 255 ALA A N 1
ATOM 1893 C CA . ALA A 1 259 ? -47.72805 14.11911 -17.01238 1.000 17.30353 255 ALA A CA 1
ATOM 1894 C C . ALA A 1 259 ? -48.71530 13.07214 -16.52812 1.000 26.74224 255 ALA A C 1
ATOM 1895 O O . ALA A 1 259 ? -48.91911 12.04118 -17.17855 1.000 20.87435 255 ALA A O 1
ATOM 1897 N N . MET A 1 260 ? -49.34172 13.36840 -15.38425 1.000 24.79445 256 MET A N 1
ATOM 1898 C CA . MET A 1 260 ? -50.48565 12.61904 -14.84732 1.000 22.90546 256 MET A CA 1
ATOM 1899 C C . MET A 1 260 ? -50.07349 11.27465 -14.24923 1.000 30.83521 256 MET A C 1
ATOM 1900 O O . MET A 1 260 ? -50.83681 10.31460 -14.30237 1.000 30.08144 256 MET A O 1
ATOM 1905 N N . ASN A 1 261 ? -48.87163 11.16725 -13.70042 1.000 35.09620 257 ASN A N 1
ATOM 1906 C CA . ASN A 1 261 ? -48.52354 10.02208 -12.86852 1.000 47.25292 257 ASN A CA 1
ATOM 1907 C C . ASN A 1 261 ? -48.81841 10.35265 -11.40968 1.000 61.57381 257 ASN A C 1
ATOM 1908 O O . ASN A 1 261 ? -48.72969 11.51129 -10.99153 1.000 66.89770 257 ASN A O 1
ATOM 1913 N N . GLU A 1 262 ? -49.17041 9.31956 -10.63731 1.000 86.94933 258 GLU A N 1
ATOM 1914 C CA . GLU A 1 262 ? -49.73914 9.49404 -9.30139 1.000 91.87988 258 GLU A CA 1
ATOM 1915 C C . GLU A 1 262 ? -51.03881 10.28592 -9.39144 1.000 88.36171 258 GLU A C 1
ATOM 1916 O O . GLU A 1 262 ? -51.02282 11.51680 -9.27221 1.000 95.79966 258 GLU A O 1
ATOM 1922 N N . LEU A 1 263 ? -52.15511 9.57846 -9.58256 1.000 77.64801 259 LEU A N 1
ATOM 1923 C CA . LEU A 1 263 ? -53.46588 10.14940 -9.92206 1.000 65.91140 259 LEU A CA 1
ATOM 1924 C C . LEU A 1 263 ? -53.45283 10.59590 -11.37982 1.000 52.89577 259 LEU A C 1
ATOM 1925 O O . LEU A 1 263 ? -54.47652 10.55729 -12.05070 1.000 52.73985 259 LEU A O 1
ATOM 1930 N N . MET B 1 5 ? -72.96185 48.25430 -22.71173 1.000 65.82774 1 MET B N 1
ATOM 1931 C CA . MET B 1 5 ? -72.76345 46.86016 -22.32971 1.000 66.62079 1 MET B CA 1
ATOM 1932 C C . MET B 1 5 ? -71.65184 46.20300 -23.16597 1.000 59.37044 1 MET B C 1
ATOM 1933 O O . MET B 1 5 ? -70.94110 46.87923 -23.90842 1.000 58.63524 1 MET B O 1
ATOM 1935 N N . GLY B 1 6 ? -71.51799 44.88422 -23.04155 1.000 49.67681 2 GLY B N 1
ATOM 1936 C CA . GLY B 1 6 ? -70.42366 44.15686 -23.65968 1.000 32.07210 2 GLY B CA 1
ATOM 1937 C C . GLY B 1 6 ? -69.97961 43.06666 -22.71495 1.000 32.70368 2 GLY B C 1
ATOM 1938 O O . GLY B 1 6 ? -70.51922 42.97332 -21.60580 1.000 30.63787 2 GLY B O 1
ATOM 1939 N N . PHE B 1 7 ? -69.01722 42.23287 -23.12493 1.000 25.82059 3 PHE B N 1
ATOM 1940 C CA . PHE B 1 7 ? -68.61427 41.11468 -22.28254 1.000 23.77957 3 PHE B CA 1
ATOM 1941 C C . PHE B 1 7 ? -67.59672 41.51864 -21.22113 1.000 23.00193 3 PHE B C 1
ATOM 1942 O O . PHE B 1 7 ? -67.11640 40.65780 -20.48041 1.000 28.07353 3 PHE B O 1
ATOM 1950 N N . LEU B 1 8 ? -67.29001 42.80746 -21.10526 1.000 26.17589 4 LEU B N 1
ATOM 1951 C CA . LEU B 1 8 ? -66.51481 43.32956 -19.98813 1.000 23.12861 4 LEU B CA 1
ATOM 1952 C C . LEU B 1 8 ? -67.37422 44.25852 -19.13726 1.000 29.18795 4 LEU B C 1
ATOM 1953 O O . LEU B 1 8 ? -66.89762 45.26686 -18.61299 1.000 26.05571 4 LEU B O 1
ATOM 1958 N N . SER B 1 9 ? -68.65426 43.90828 -18.98108 1.000 34.12012 5 SER B N 1
ATOM 1959 C CA . SER B 1 9 ? -69.65395 44.87587 -18.54967 1.000 28.27452 5 SER B CA 1
ATOM 1960 C C . SER B 1 9 ? -69.36320 45.40819 -17.15402 1.000 38.13899 5 SER B C 1
ATOM 1961 O O . SER B 1 9 ? -69.13896 46.61061 -16.96512 1.000 40.19217 5 SER B O 1
ATOM 1964 N N . GLY B 1 10 ? -69.37309 44.53981 -16.15686 1.000 38.07423 6 GLY B N 1
ATOM 1965 C CA . GLY B 1 10 ? -69.18273 45.05453 -14.81817 1.000 28.71397 6 GLY B CA 1
ATOM 1966 C C . GLY B 1 10 ? -67.73099 45.10171 -14.37648 1.000 32.71589 6 GLY B C 1
ATOM 1967 O O . GLY B 1 10 ? -67.43581 44.89024 -13.19241 1.000 35.69444 6 GLY B O 1
ATOM 1968 N N . LYS B 1 11 ? -66.80984 45.37793 -15.30359 1.000 27.64516 7 LYS B N 1
ATOM 1969 C CA . LYS B 1 11 ? -65.38646 45.23966 -15.02466 1.000 24.48185 7 LYS B CA 1
ATOM 1970 C C . LYS B 1 11 ? -64.70708 46.60888 -14.99129 1.000 24.03322 7 LYS B C 1
ATOM 1971 O O . LYS B 1 11 ? -64.99511 47.48832 -15.80910 1.000 26.09625 7 LYS B O 1
ATOM 1977 N N . ARG B 1 12 ? -63.79408 46.77772 -14.03784 1.000 23.27042 8 ARG B N 1
ATOM 1978 C CA . ARG B 1 12 ? -62.93882 47.95486 -13.92799 1.000 23.23840 8 ARG B CA 1
ATOM 1979 C C . ARG B 1 12 ? -61.50662 47.49971 -14.16929 1.000 21.17087 8 ARG B C 1
ATOM 1980 O O . ARG B 1 12 ? -60.98022 46.70927 -13.38401 1.000 23.61685 8 ARG B O 1
ATOM 1988 N N . ILE B 1 13 ? -60.88762 48.00532 -15.23916 1.000 20.79821 9 ILE B N 1
ATOM 1989 C CA . ILE B 1 13 ? -59.56737 47.57529 -15.69350 1.000 19.01576 9 ILE B CA 1
ATOM 1990 C C . ILE B 1 13 ? -58.63772 48.78664 -15.79326 1.000 19.76416 9 ILE B C 1
ATOM 1991 O O . ILE B 1 13 ? -58.98057 49.79874 -16.42031 1.000 19.89429 9 ILE B O 1
ATOM 1996 N N . LEU B 1 14 ? -57.46500 48.67911 -15.17478 1.000 17.75973 10 LEU B N 1
ATOM 1997 C CA . LEU B 1 14 ? -56.42491 49.69558 -15.26398 1.000 17.46432 10 LEU B CA 1
ATOM 1998 C C . LEU B 1 14 ? -55.55267 49.42807 -16.48643 1.000 17.11695 10 LEU B C 1
ATOM 1999 O O . LEU B 1 14 ? -55.08739 48.29934 -16.68327 1.000 16.17496 10 LEU B O 1
ATOM 2004 N N . VAL B 1 15 ? -55.27503 50.46972 -17.26877 1.000 17.31141 11 VAL B N 1
ATOM 2005 C CA . VAL B 1 15 ? -54.51174 50.32799 -18.50806 1.000 16.25659 11 VAL B CA 1
ATOM 2006 C C . VAL B 1 15 ? -53.24210 51.16760 -18.40059 1.000 15.83783 11 VAL B C 1
ATOM 2007 O O . VAL B 1 15 ? -53.30483 52.39617 -18.24071 1.000 17.21673 11 VAL B O 1
ATOM 2011 N N . THR B 1 16 ? -52.09750 50.51244 -18.49632 1.000 17.56340 12 THR B N 1
ATOM 2012 C CA . THR B 1 16 ? -50.81538 51.19245 -18.54691 1.000 15.85383 12 THR B CA 1
ATOM 2013 C C . THR B 1 16 ? -50.37259 51.34685 -19.99248 1.000 19.56927 12 THR B C 1
ATOM 2014 O O . THR B 1 16 ? -50.92515 50.71723 -20.91091 1.000 16.30936 12 THR B O 1
ATOM 2018 N N . GLY B 1 17 ? -49.36816 52.20580 -20.18899 1.000 14.89257 13 GLY B N 1
ATOM 2019 C CA . GLY B 1 17 ? -48.62948 52.18226 -21.43046 1.000 16.78444 13 GLY B CA 1
ATOM 2020 C C . GLY B 1 17 ? -49.26380 52.91992 -22.59111 1.000 17.30456 13 GLY B C 1
ATOM 2021 O O . GLY B 1 17 ? -48.77197 52.79262 -23.71454 1.000 16.59673 13 GLY B O 1
ATOM 2022 N N . VAL B 1 18 ? -50.32105 53.69680 -22.37112 1.000 21.55244 14 VAL B N 1
ATOM 2023 C CA . VAL B 1 18 ? -50.86112 54.51801 -23.45607 1.000 19.63902 14 VAL B CA 1
ATOM 2024 C C . VAL B 1 18 ? -49.92183 55.70418 -23.63165 1.000 19.55635 14 VAL B C 1
ATOM 2025 O O . VAL B 1 18 ? -49.82440 56.56340 -22.75253 1.000 27.32775 14 VAL B O 1
ATOM 2029 N N . ALA B 1 19 ? -49.17546 55.72059 -24.73612 1.000 18.11042 15 ALA B N 1
ATOM 2030 C CA . ALA B 1 19 ? -48.28226 56.83417 -25.03287 1.000 25.64482 15 ALA B CA 1
ATOM 2031 C C . ALA B 1 19 ? -48.73445 57.67764 -26.21830 1.000 27.28364 15 ALA B C 1
ATOM 2032 O O . ALA B 1 19 ? -48.36575 58.85618 -26.28999 1.000 26.76373 15 ALA B O 1
ATOM 2034 N N . SER B 1 20 ? -49.54269 57.11599 -27.11726 1.000 28.71667 16 SER B N 1
ATOM 2035 C CA . SER B 1 20 ? -49.95164 57.76144 -28.35962 1.000 24.57931 16 SER B CA 1
ATOM 2036 C C . SER B 1 20 ? -51.10877 56.96263 -28.94739 1.000 25.41540 16 SER B C 1
ATOM 2037 O O . SER B 1 20 ? -51.41723 55.85886 -28.48737 1.000 23.70020 16 SER B O 1
ATOM 2040 N N . LYS B 1 21 ? -51.76989 57.53862 -29.95614 1.000 23.87888 17 LYS B N 1
ATOM 2041 C CA . LYS B 1 21 ? -52.88050 56.81368 -30.56452 1.000 26.29441 17 LYS B CA 1
ATOM 2042 C C . LYS B 1 21 ? -52.41727 55.53989 -31.26283 1.000 22.78400 17 LYS B C 1
ATOM 2043 O O . LYS B 1 21 ? -53.25301 54.68725 -31.57891 1.000 26.83922 17 LYS B O 1
ATOM 2045 N N . LEU B 1 22 ? -51.10945 55.37158 -31.46392 1.000 21.87368 18 LEU B N 1
ATOM 2046 C CA . LEU B 1 22 ? -50.55809 54.17456 -32.08092 1.000 21.41635 18 LEU B CA 1
ATOM 2047 C C . LEU B 1 22 ? -50.25962 53.06064 -31.08484 1.000 19.42659 18 LEU B C 1
ATOM 2048 O O . LEU B 1 22 ? -50.06516 51.91249 -31.51607 1.000 18.80563 18 LEU B O 1
ATOM 2053 N N . SER B 1 23 ? -50.21230 53.37798 -29.78589 1.000 20.55022 19 SER B N 1
ATOM 2054 C CA . SER B 1 23 ? -49.83337 52.41358 -28.75044 1.000 19.05902 19 SER B CA 1
ATOM 2055 C C . SER B 1 23 ? -50.71328 51.17691 -28.79743 1.000 20.84212 19 SER B C 1
ATOM 2056 O O . SER B 1 23 ? -51.91124 51.26044 -29.07064 1.000 21.14972 19 SER B O 1
ATOM 2059 N N . ILE B 1 24 ? -50.11466 50.01848 -28.50022 1.000 15.84390 20 ILE B N 1
ATOM 2060 C CA . ILE B 1 24 ? -50.92105 48.81156 -28.37384 1.000 15.89805 20 ILE B CA 1
ATOM 2061 C C . ILE B 1 24 ? -51.94847 49.00826 -27.25988 1.000 14.85599 20 ILE B C 1
ATOM 2062 O O . ILE B 1 24 ? -53.10880 48.61008 -27.37747 1.000 16.53729 20 ILE B O 1
ATOM 2067 N N . ALA B 1 25 ? -51.54182 49.67131 -26.17211 1.000 14.84172 21 ALA B N 1
ATOM 2068 C CA . ALA B 1 25 ? -52.44415 49.92214 -25.05643 1.000 16.94934 21 ALA B CA 1
ATOM 2069 C C . ALA B 1 25 ? -53.63842 50.77085 -25.47046 1.000 16.96094 21 ALA B C 1
ATOM 2070 O O . ALA B 1 25 ? -54.72130 50.63986 -24.88410 1.000 17.52470 21 ALA B O 1
ATOM 2072 N N . TYR B 1 26 ? -53.45727 51.67614 -26.44053 1.000 18.21803 22 TYR B N 1
ATOM 2073 C CA . TYR B 1 26 ? -54.59802 52.47108 -26.87944 1.000 19.99381 22 TYR B CA 1
ATOM 2074 C C . TYR B 1 26 ? -55.63487 51.57375 -27.54394 1.000 20.77065 22 TYR B C 1
ATOM 2075 O O . TYR B 1 26 ? -56.82112 51.62290 -27.19642 1.000 20.62460 22 TYR B O 1
ATOM 2084 N N . GLY B 1 27 ? -55.17733 50.70372 -28.46323 1.000 19.38868 23 GLY B N 1
ATOM 2085 C CA . GLY B 1 27 ? -56.06308 49.72306 -29.07165 1.000 21.85560 23 GLY B CA 1
ATOM 2086 C C . GLY B 1 27 ? -56.74267 48.82647 -28.05688 1.000 18.31935 23 GLY B C 1
ATOM 2087 O O . GLY B 1 27 ? -57.92614 48.50482 -28.19036 1.000 19.66570 23 GLY B O 1
ATOM 2088 N N . ILE B 1 28 ? -56.00246 48.39587 -27.02842 1.000 17.14822 24 ILE B N 1
ATOM 2089 C CA . ILE B 1 28 ? -56.61023 47.56422 -25.99034 1.000 18.01278 24 ILE B CA 1
ATOM 2090 C C . ILE B 1 28 ? -57.69187 48.34226 -25.23854 1.000 18.12709 24 ILE B C 1
ATOM 2091 O O . ILE B 1 28 ? -58.80673 47.84724 -25.03604 1.000 21.08756 24 ILE B O 1
ATOM 2096 N N . ALA B 1 29 ? -57.37571 49.56884 -24.79900 1.000 18.95309 25 ALA B N 1
ATOM 2097 C CA . ALA B 1 29 ? -58.36863 50.36282 -24.08671 1.000 20.18445 25 ALA B CA 1
ATOM 2098 C C . ALA B 1 29 ? -59.59943 50.63049 -24.95296 1.000 21.69179 25 ALA B C 1
ATOM 2099 O O . ALA B 1 29 ? -60.72882 50.53744 -24.46483 1.000 24.16810 25 ALA B O 1
ATOM 2101 N N . GLN B 1 30 ? -59.39582 50.97879 -26.22783 1.000 22.06032 26 GLN B N 1
ATOM 2102 C CA . GLN B 1 30 ? -60.50558 51.14795 -27.16683 1.000 23.46941 26 GLN B CA 1
ATOM 2103 C C . GLN B 1 30 ? -61.43674 49.93886 -27.17306 1.000 27.28343 26 GLN B C 1
ATOM 2104 O O . GLN B 1 30 ? -62.65351 50.06060 -26.98529 1.000 24.54014 26 GLN B O 1
ATOM 2110 N N . ALA B 1 31 ? -60.87494 48.75673 -27.43851 1.000 22.83706 27 ALA B N 1
ATOM 2111 C CA . ALA B 1 31 ? -61.68195 47.54263 -27.47389 1.000 21.42149 27 ALA B CA 1
ATOM 2112 C C . ALA B 1 31 ? -62.35412 47.28923 -26.13385 1.000 21.66706 27 ALA B C 1
ATOM 2113 O O . ALA B 1 31 ? -63.52098 46.87157 -26.07545 1.000 22.48729 27 ALA B O 1
ATOM 2115 N N . MET B 1 32 ? -61.63064 47.53663 -25.03394 1.000 21.14712 28 MET B N 1
ATOM 2116 C CA . MET B 1 32 ? -62.21459 47.30398 -23.72165 1.000 21.31101 28 MET B CA 1
ATOM 2117 C C . MET B 1 32 ? -63.37120 48.25894 -23.44744 1.000 23.38650 28 MET B C 1
ATOM 2118 O O . MET B 1 32 ? -64.37969 47.86241 -22.85737 1.000 23.99329 28 MET B O 1
ATOM 2123 N N . HIS B 1 33 ? -63.22566 49.52697 -23.83139 1.000 24.22214 29 HIS B N 1
ATOM 2124 C CA . HIS B 1 33 ? -64.30852 50.48831 -23.62555 1.000 29.64730 29 HIS B CA 1
ATOM 2125 C C . HIS B 1 33 ? -65.52297 50.11173 -24.46064 1.000 31.72836 29 HIS B C 1
ATOM 2126 O O . HIS B 1 33 ? -66.66373 50.15326 -23.98017 1.000 28.68738 29 HIS B O 1
ATOM 2133 N N . ARG B 1 34 ? -65.28006 49.72289 -25.71011 1.000 26.84986 30 ARG B N 1
ATOM 2134 C CA . ARG B 1 34 ? -66.35942 49.28223 -26.57698 1.000 32.86608 30 ARG B CA 1
ATOM 2135 C C . ARG B 1 34 ? -67.14358 48.13570 -25.95194 1.000 29.80116 30 ARG B C 1
ATOM 2136 O O . ARG B 1 34 ? -68.36988 48.06979 -26.09676 1.000 28.96755 30 ARG B O 1
ATOM 2144 N N . GLU B 1 35 ? -66.47001 47.25318 -25.21787 1.000 25.93434 31 GLU B N 1
ATOM 2145 C CA . GLU B 1 35 ? -67.12297 46.12732 -24.57297 1.000 26.12837 31 GLU B CA 1
ATOM 2146 C C . GLU B 1 35 ? -67.62925 46.43491 -23.17037 1.000 27.70413 31 GLU B C 1
ATOM 2147 O O . GLU B 1 35 ? -67.91035 45.50011 -22.41226 1.000 26.40877 31 GLU B O 1
ATOM 2153 N N . GLY B 1 36 ? -67.74402 47.71273 -22.79942 1.000 31.95713 32 GLY B N 1
ATOM 2154 C CA . GLY B 1 36 ? -68.39586 48.08992 -21.56223 1.000 32.22461 32 GLY B CA 1
ATOM 2155 C C . GLY B 1 36 ? -67.50939 48.19753 -20.34138 1.000 31.34132 32 GLY B C 1
ATOM 2156 O O . GLY B 1 36 ? -68.02682 48.43463 -19.24248 1.000 28.88462 32 GLY B O 1
ATOM 2157 N N . ALA B 1 37 ? -66.20124 48.02815 -20.48212 1.000 27.28488 33 ALA B N 1
ATOM 2158 C CA . ALA B 1 37 ? -65.32809 48.15786 -19.32515 1.000 29.33874 33 ALA B CA 1
ATOM 2159 C C . ALA B 1 37 ? -65.22714 49.61742 -18.89874 1.000 28.90156 33 ALA B C 1
ATOM 2160 O O . ALA B 1 37 ? -65.16480 50.51816 -19.74394 1.000 27.09463 33 ALA B O 1
ATOM 2162 N N . GLU B 1 38 ? -65.24623 49.83943 -17.57473 1.000 26.72569 34 GLU B N 1
ATOM 2163 C CA . GLU B 1 38 ? -64.82200 51.10419 -16.96850 1.000 27.29835 34 GLU B CA 1
ATOM 2164 C C . GLU B 1 38 ? -63.30127 51.11963 -16.88854 1.000 25.51362 34 GLU B C 1
ATOM 2165 O O . GLU B 1 38 ? -62.70244 50.15148 -16.42842 1.000 25.22266 34 GLU B O 1
ATOM 2171 N N . LEU B 1 39 ? -62.67644 52.20805 -17.32344 1.000 25.67863 35 LEU B N 1
ATOM 2172 C CA . LEU B 1 39 ? -61.23047 52.24184 -17.51740 1.000 24.08969 35 LEU B CA 1
ATOM 2173 C C . LEU B 1 39 ? -60.56073 53.26353 -16.60445 1.000 24.21995 35 LEU B C 1
ATOM 2174 O O . LEU B 1 39 ? -61.15473 54.28141 -16.23397 1.000 25.74923 35 LEU B O 1
ATOM 2179 N N . ALA B 1 40 ? -59.31437 52.95638 -16.23011 1.000 23.58851 36 ALA B N 1
ATOM 2180 C CA . ALA B 1 40 ? -58.38368 53.88409 -15.59778 1.000 23.68036 36 ALA B CA 1
ATOM 2181 C C . ALA B 1 40 ? -57.04424 53.76471 -16.31172 1.000 23.54398 36 ALA B C 1
ATOM 2182 O O . ALA B 1 40 ? -56.73010 52.71915 -16.89612 1.000 19.90937 36 ALA B O 1
ATOM 2184 N N . PHE B 1 41 ? -56.26647 54.84715 -16.29509 1.000 21.16528 37 PHE B N 1
ATOM 2185 C CA . PHE B 1 41 ? -55.05507 54.94166 -17.09875 1.000 20.18044 37 PHE B CA 1
ATOM 2186 C C . PHE B 1 41 ? -53.89952 55.44928 -16.25339 1.000 19.50775 37 PHE B C 1
ATOM 2187 O O . PHE B 1 41 ? -54.09901 56.30839 -15.38830 1.000 20.33015 37 PHE B O 1
ATOM 2195 N N . THR B 1 42 ? -52.69389 54.94409 -16.52746 1.000 18.10527 38 THR B N 1
ATOM 2196 C CA . THR B 1 42 ? -51.47661 55.53705 -15.99183 1.000 17.55160 38 THR B CA 1
ATOM 2197 C C . THR B 1 42 ? -50.62222 56.16062 -17.08995 1.000 18.74773 38 THR B C 1
ATOM 2198 O O . THR B 1 42 ? -50.73865 55.83129 -18.27327 1.000 19.92095 38 THR B O 1
ATOM 2202 N N . TYR B 1 43 ? -49.70946 57.03486 -16.66278 1.000 17.52812 39 TYR B N 1
ATOM 2203 C CA . TYR B 1 43 ? -48.77140 57.67545 -17.56753 1.000 17.57537 39 TYR B CA 1
ATOM 2204 C C . TYR B 1 43 ? -47.39546 57.70900 -16.90728 1.000 21.50174 39 TYR B C 1
ATOM 2205 O O . TYR B 1 43 ? -47.28594 57.84764 -15.68610 1.000 21.16798 39 TYR B O 1
ATOM 2214 N N . GLN B 1 44 ? -46.35206 57.51767 -17.71946 1.000 21.00914 40 GLN B N 1
ATOM 2215 C CA . GLN B 1 44 ? -44.98812 57.42681 -17.20027 1.000 23.17671 40 GLN B CA 1
ATOM 2216 C C . GLN B 1 44 ? -44.47547 58.74243 -16.61615 1.000 25.69258 40 GLN B C 1
ATOM 2217 O O . GLN B 1 44 ? -44.02150 58.76697 -15.46492 1.000 24.28402 40 GLN B O 1
ATOM 2223 N N . ASN B 1 45 ? -44.48837 59.83077 -17.40956 1.000 32.56895 41 ASN B N 1
ATOM 2224 C CA . ASN B 1 45 ? -43.88975 61.13102 -17.07984 1.000 26.93583 41 ASN B CA 1
ATOM 2225 C C . ASN B 1 45 ? -44.96196 62.20943 -17.17724 1.000 34.11508 41 ASN B C 1
ATOM 2226 O O . ASN B 1 45 ? -46.05061 61.98766 -17.71488 1.000 27.23945 41 ASN B O 1
ATOM 2231 N N . ASP B 1 46 ? -44.59388 63.43094 -16.77770 1.000 40.51867 42 ASP B N 1
ATOM 2232 C CA . ASP B 1 46 ? -45.48404 64.57202 -17.00449 1.000 38.07730 42 ASP B CA 1
ATOM 2233 C C . ASP B 1 46 ? -45.59565 64.94598 -18.47918 1.000 43.99835 42 ASP B C 1
ATOM 2234 O O . ASP B 1 46 ? -46.61149 65.52436 -18.88423 1.000 49.14758 42 ASP B O 1
ATOM 2239 N N . LYS B 1 47 ? -44.57447 64.65259 -19.29397 1.000 38.37708 43 LYS B N 1
ATOM 2240 C CA . LYS B 1 47 ? -44.69099 64.91222 -20.72716 1.000 35.86958 43 LYS B CA 1
ATOM 2241 C C . LYS B 1 47 ? -45.92424 64.24142 -21.31420 1.000 43.23998 43 LYS B C 1
ATOM 2242 O O . LYS B 1 47 ? -46.52594 64.75402 -22.26556 1.000 40.01196 43 LYS B O 1
ATOM 2248 N N . LEU B 1 48 ? -46.32293 63.10870 -20.74724 1.000 36.99338 44 LEU B N 1
ATOM 2249 C CA . LEU B 1 48 ? -47.42040 62.31171 -21.26004 1.000 34.54591 44 LEU B CA 1
ATOM 2250 C C . LEU B 1 48 ? -48.74129 62.59205 -20.56020 1.000 34.61634 44 LEU B C 1
ATOM 2251 O O . LEU B 1 48 ? -49.77143 62.05345 -20.99001 1.000 31.07999 44 LEU B O 1
ATOM 2256 N N . LYS B 1 49 ? -48.73909 63.42564 -19.50844 1.000 32.23108 45 LYS B N 1
ATOM 2257 C CA . LYS B 1 49 ? -49.93040 63.55656 -18.67460 1.000 26.66628 45 LYS B CA 1
ATOM 2258 C C . LYS B 1 49 ? -51.09220 64.16846 -19.44286 1.000 38.27653 45 LYS B C 1
ATOM 2259 O O . LYS B 1 49 ? -52.23035 63.69458 -19.33671 1.000 33.61541 45 LYS B O 1
ATOM 2265 N N . GLY B 1 50 ? -50.83575 65.23282 -20.20133 1.000 37.45131 46 GLY B N 1
ATOM 2266 C CA . GLY B 1 50 ? -51.91293 65.84324 -20.95867 1.000 45.04123 46 GLY B CA 1
ATOM 2267 C C . GLY B 1 50 ? -52.52910 64.87107 -21.94198 1.000 40.98814 46 GLY B C 1
ATOM 2268 O O . GLY B 1 50 ? -53.75250 64.72640 -22.00613 1.000 44.12746 46 GLY B O 1
ATOM 2269 N N . ARG B 1 51 ? -51.68238 64.15417 -22.68088 1.000 40.66470 47 ARG B N 1
ATOM 2270 C CA . ARG B 1 51 ? -52.15613 63.26538 -23.73257 1.000 39.66849 47 ARG B CA 1
ATOM 2271 C C . ARG B 1 51 ? -53.03372 62.14521 -23.18561 1.000 42.99931 47 ARG B C 1
ATOM 2272 O O . ARG B 1 51 ? -54.05863 61.80013 -23.79002 1.000 39.56911 47 ARG B O 1
ATOM 2280 N N . VAL B 1 52 ? -52.64149 61.55191 -22.05585 1.000 33.75420 48 VAL B N 1
ATOM 2281 C CA . VAL B 1 52 ? -53.37599 60.40206 -21.54615 1.000 31.95402 48 VAL B CA 1
ATOM 2282 C C . VAL B 1 52 ? -54.69368 60.83900 -20.92478 1.000 29.36682 48 VAL B C 1
ATOM 2283 O O . VAL B 1 52 ? -55.71000 60.14394 -21.05445 1.000 30.17536 48 VAL B O 1
ATOM 2287 N N . GLU B 1 53 ? -54.71348 61.99462 -20.25079 1.000 27.28549 49 GLU B N 1
ATOM 2288 C CA . GLU B 1 53 ? -55.97049 62.48244 -19.69199 1.000 29.84195 49 GLU B CA 1
ATOM 2289 C C . GLU B 1 53 ? -57.00671 62.65467 -20.79351 1.000 35.97605 49 GLU B C 1
ATOM 2290 O O . GLU B 1 53 ? -58.19967 62.38508 -20.59776 1.000 35.64972 49 GLU B O 1
ATOM 2296 N N . GLU B 1 54 ? -56.53986 63.06539 -21.96942 1.000 30.79976 50 GLU B N 1
ATOM 2297 C CA . GLU B 1 54 ? -57.37112 63.22571 -23.15325 1.000 32.23772 50 GLU B CA 1
ATOM 2298 C C . GLU B 1 54 ? -57.91873 61.89057 -23.64940 1.000 39.23002 50 GLU B C 1
ATOM 2299 O O . GLU B 1 54 ? -59.12539 61.74868 -23.89959 1.000 32.70249 50 GLU B O 1
ATOM 2305 N N . PHE B 1 55 ? -57.02807 60.91273 -23.85283 1.000 34.27771 51 PHE B N 1
ATOM 2306 C CA . PHE B 1 55 ? -57.46451 59.59247 -24.29394 1.000 32.44356 51 PHE B CA 1
ATOM 2307 C C . PHE B 1 55 ? -58.41703 58.97424 -23.28070 1.000 35.48062 51 PHE B C 1
ATOM 2308 O O . PHE B 1 55 ? -59.44262 58.39681 -23.65285 1.000 31.75027 51 PHE B O 1
ATOM 2316 N N . ALA B 1 56 ? -58.09647 59.09180 -21.99189 1.000 27.87370 52 ALA B N 1
ATOM 2317 C CA . ALA B 1 56 ? -58.98319 58.56869 -20.95897 1.000 32.29454 52 ALA B CA 1
ATOM 2318 C C . ALA B 1 56 ? -60.36834 59.20224 -21.03402 1.000 34.32791 52 ALA B C 1
ATOM 2319 O O . ALA B 1 56 ? -61.38518 58.52131 -20.85183 1.000 35.07352 52 ALA B O 1
ATOM 2321 N N . ALA B 1 57 ? -60.42704 60.51171 -21.27935 1.000 31.90074 53 ALA B N 1
ATOM 2322 C CA . ALA B 1 57 ? -61.71427 61.19454 -21.28967 1.000 40.36106 53 ALA B CA 1
ATOM 2323 C C . ALA B 1 57 ? -62.53591 60.79301 -22.50628 1.000 43.56648 53 ALA B C 1
ATOM 2324 O O . ALA B 1 57 ? -63.76666 60.68558 -22.42121 1.000 36.13221 53 ALA B O 1
ATOM 2326 N N . GLN B 1 58 ? -61.86841 60.57346 -23.64547 1.000 34.05901 54 GLN B N 1
ATOM 2327 C CA . GLN B 1 58 ? -62.53500 60.01794 -24.81740 1.000 42.28346 54 GLN B CA 1
ATOM 2328 C C . GLN B 1 58 ? -63.16457 58.66615 -24.50618 1.000 43.09224 54 GLN B C 1
ATOM 2329 O O . GLN B 1 58 ? -64.19767 58.30891 -25.08735 1.000 40.43760 54 GLN B O 1
ATOM 2335 N N . LEU B 1 59 ? -62.55058 57.89873 -23.60204 1.000 37.54235 55 LEU B N 1
ATOM 2336 C CA . LEU B 1 59 ? -63.01718 56.56742 -23.23904 1.000 43.57795 55 LEU B CA 1
ATOM 2337 C C . LEU B 1 59 ? -63.75999 56.57313 -21.91044 1.000 45.24792 55 LEU B C 1
ATOM 2338 O O . LEU B 1 59 ? -63.79591 55.55633 -21.20478 1.000 45.65666 55 LEU B O 1
ATOM 2343 N N . GLY B 1 60 ? -64.34351 57.71368 -21.55805 1.000 38.12462 56 GLY B N 1
ATOM 2344 C CA . GLY B 1 60 ? -65.20001 57.81686 -20.39150 1.000 48.04682 56 GLY B CA 1
ATOM 2345 C C . GLY B 1 60 ? -64.49753 57.69276 -19.06374 1.000 42.24616 56 GLY B C 1
ATOM 2346 O O . GLY B 1 60 ? -65.10447 57.21793 -18.09667 1.000 42.43170 56 GLY B O 1
ATOM 2347 N N . SER B 1 61 ? -63.23918 58.12242 -18.97770 1.000 41.69532 57 SER B N 1
ATOM 2348 C CA . SER B 1 61 ? -62.42262 57.89541 -17.79473 1.000 36.70276 57 SER B CA 1
ATOM 2349 C C . SER B 1 61 ? -61.88570 59.20206 -17.23419 1.000 37.06729 57 SER B C 1
ATOM 2350 O O . SER B 1 61 ? -61.26702 59.99080 -17.95318 1.000 34.86553 57 SER B O 1
ATOM 2353 N N . ASP B 1 62 ? -62.08879 59.39118 -15.93547 1.000 35.96722 58 ASP B N 1
ATOM 2354 C CA . ASP B 1 62 ? -61.55964 60.50541 -15.17053 1.000 35.88490 58 ASP B CA 1
ATOM 2355 C C . ASP B 1 62 ? -60.30604 60.12722 -14.39472 1.000 35.57236 58 ASP B C 1
ATOM 2356 O O . ASP B 1 62 ? -59.68129 60.99535 -13.77917 1.000 35.59270 58 ASP B O 1
ATOM 2361 N N . ILE B 1 63 ? -59.91605 58.85954 -14.43382 1.000 28.52597 59 ILE B N 1
ATOM 2362 C CA . ILE B 1 63 ? -58.89350 58.30676 -13.56093 1.000 26.83035 59 ILE B CA 1
ATOM 2363 C C . ILE B 1 63 ? -57.60585 58.19845 -14.36769 1.000 25.35341 59 ILE B C 1
ATOM 2364 O O . ILE B 1 63 ? -57.41378 57.24979 -15.13085 1.000 24.32418 59 ILE B O 1
ATOM 2369 N N . VAL B 1 64 ? -56.71870 59.18089 -14.20663 1.000 27.61407 60 VAL B N 1
ATOM 2370 C CA . VAL B 1 64 ? -55.45333 59.24127 -14.93088 1.000 24.16523 60 VAL B CA 1
ATOM 2371 C C . VAL B 1 64 ? -54.36705 59.51413 -13.90832 1.000 23.27594 60 VAL B C 1
ATOM 2372 O O . VAL B 1 64 ? -54.34204 60.59417 -13.29985 1.000 24.20311 60 VAL B O 1
ATOM 2376 N N . LEU B 1 65 ? -53.46132 58.54508 -13.72695 1.000 21.54979 61 LEU B N 1
ATOM 2377 C CA . LEU B 1 65 ? -52.53559 58.56038 -12.60730 1.000 20.66197 61 LEU B CA 1
ATOM 2378 C C . LEU B 1 65 ? -51.10586 58.36234 -13.08151 1.000 19.29844 61 LEU B C 1
ATOM 2379 O O . LEU B 1 65 ? -50.83477 57.62048 -14.02410 1.000 19.84511 61 LEU B O 1
ATOM 2384 N N . GLN B 1 66 ? -50.18070 59.02773 -12.41416 1.000 19.56203 62 GLN B N 1
ATOM 2385 C CA . GLN B 1 66 ? -48.78099 58.88336 -12.76725 1.000 17.87009 62 GLN B CA 1
ATOM 2386 C C . GLN B 1 66 ? -48.22331 57.56918 -12.22515 1.000 16.48410 62 GLN B C 1
ATOM 2387 O O . GLN B 1 66 ? -48.46278 57.20031 -11.06574 1.000 20.35321 62 GLN B O 1
ATOM 2393 N N . CYS B 1 67 ? -47.45156 56.86327 -13.05311 1.000 17.66256 63 CYS B N 1
ATOM 2394 C CA . CYS B 1 67 ? -46.82177 55.63881 -12.55535 1.000 15.49970 63 CYS B CA 1
ATOM 2395 C C . CYS B 1 67 ? -45.55203 55.34732 -13.34965 1.000 16.02170 63 CYS B C 1
ATOM 2396 O O . CYS B 1 67 ? -45.61438 54.97191 -14.53077 1.000 16.21245 63 CYS B O 1
ATOM 2399 N N . ASP B 1 68 ? -44.40006 55.50187 -12.68397 1.000 17.71735 64 ASP B N 1
ATOM 2400 C CA . ASP B 1 68 ? -43.10838 55.09987 -13.22498 1.000 13.64666 64 ASP B CA 1
ATOM 2401 C C . ASP B 1 68 ? -42.71506 53.78681 -12.56299 1.000 10.99475 64 ASP B C 1
ATOM 2402 O O . ASP B 1 68 ? -42.38668 53.75845 -11.37718 1.000 12.19058 64 ASP B O 1
ATOM 2407 N N . VAL B 1 69 ? -42.76654 52.69386 -13.32740 1.000 10.44794 65 VAL B N 1
ATOM 2408 C CA . VAL B 1 69 ? -42.59688 51.37749 -12.71718 1.000 15.55064 65 VAL B CA 1
ATOM 2409 C C . VAL B 1 69 ? -41.13732 51.11091 -12.36834 1.000 11.60125 65 VAL B C 1
ATOM 2410 O O . VAL B 1 69 ? -40.81771 50.04468 -11.84215 1.000 11.99413 65 VAL B O 1
ATOM 2414 N N . ALA B 1 70 ? -40.23604 52.05942 -12.66005 1.000 9.36969 66 ALA B N 1
ATOM 2415 C CA . ALA B 1 70 ? -38.87851 51.96114 -12.12275 1.000 12.28567 66 ALA B CA 1
ATOM 2416 C C . ALA B 1 70 ? -38.85703 52.11820 -10.61063 1.000 12.07231 66 ALA B C 1
ATOM 2417 O O . ALA B 1 70 ? -37.87222 51.73614 -9.95975 1.000 11.94030 66 ALA B O 1
ATOM 2419 N N . GLU B 1 71 ? -39.92495 52.65257 -10.01974 1.000 11.82621 67 GLU B N 1
ATOM 2420 C CA . GLU B 1 71 ? -39.88675 53.09617 -8.62114 1.000 16.38815 67 GLU B CA 1
ATOM 2421 C C . GLU B 1 71 ? -41.00015 52.42954 -7.83579 1.000 15.16099 67 GLU B C 1
ATOM 2422 O O . GLU B 1 71 ? -42.17346 52.63658 -8.15723 1.000 11.76845 67 GLU B O 1
ATOM 2428 N N . ASP B 1 72 ? -40.63984 51.68365 -6.77682 1.000 15.49433 68 ASP B N 1
ATOM 2429 C CA . ASP B 1 72 ? -41.66827 51.04571 -5.95674 1.000 15.10485 68 ASP B CA 1
ATOM 2430 C C . ASP B 1 72 ? -42.61181 52.07814 -5.35481 1.000 16.08058 68 ASP B C 1
ATOM 2431 O O . ASP B 1 72 ? -43.82945 51.84647 -5.25200 1.000 13.86769 68 ASP B O 1
ATOM 2436 N N . ALA B 1 73 ? -42.06269 53.22332 -4.94018 1.000 13.96787 69 ALA B N 1
ATOM 2437 C CA . ALA B 1 73 ? -42.88487 54.27020 -4.34655 1.000 12.64902 69 ALA B CA 1
ATOM 2438 C C . ALA B 1 73 ? -43.91754 54.79427 -5.33074 1.000 12.94164 69 ALA B C 1
ATOM 2439 O O . ALA B 1 73 ? -45.05074 55.11409 -4.94975 1.000 16.49857 69 ALA B O 1
ATOM 2441 N N . SER B 1 74 ? -43.53765 54.92479 -6.59792 1.000 13.48463 70 SER B N 1
ATOM 2442 C CA . SER B 1 74 ? -44.47078 55.44486 -7.58860 1.000 14.64004 70 SER B CA 1
ATOM 2443 C C . SER B 1 74 ? -45.63555 54.48305 -7.79659 1.000 13.71212 70 SER B C 1
ATOM 2444 O O . SER B 1 74 ? -46.79761 54.90878 -7.89949 1.000 15.36855 70 SER B O 1
ATOM 2447 N N . ILE B 1 75 ? -45.34045 53.18065 -7.84709 1.000 13.78287 71 ILE B N 1
ATOM 2448 C CA . ILE B 1 75 ? -46.38419 52.16952 -7.99123 1.000 13.71454 71 ILE B CA 1
ATOM 2449 C C . ILE B 1 75 ? -47.32177 52.18178 -6.78259 1.000 13.09668 71 ILE B C 1
ATOM 2450 O O . ILE B 1 75 ? -48.54649 52.16031 -6.93021 1.000 13.39829 71 ILE B O 1
ATOM 2455 N N . ASP B 1 76 ? -46.75784 52.21809 -5.56815 1.000 14.58184 72 ASP B N 1
ATOM 2456 C CA . ASP B 1 76 ? -47.58370 52.24563 -4.35640 1.000 15.08398 72 ASP B CA 1
ATOM 2457 C C . ASP B 1 76 ? -48.46894 53.48504 -4.29715 1.000 16.33649 72 ASP B C 1
ATOM 2458 O O . ASP B 1 76 ? -49.65757 53.39951 -3.94568 1.000 15.49426 72 ASP B O 1
ATOM 2463 N N . THR B 1 77 ? -47.89600 54.65770 -4.59417 1.000 14.66685 73 THR B N 1
ATOM 2464 C CA . THR B 1 77 ? -48.68903 55.88655 -4.54108 1.000 15.99468 73 THR B CA 1
ATOM 2465 C C . THR B 1 77 ? -49.80857 55.85473 -5.56652 1.000 17.56475 73 THR B C 1
ATOM 2466 O O . THR B 1 77 ? -50.93172 56.30910 -5.30080 1.000 20.02560 73 THR B O 1
ATOM 2470 N N . MET B 1 78 ? -49.54229 55.26253 -6.72848 1.000 15.95836 74 MET B N 1
ATOM 2471 C CA . MET B 1 78 ? -50.56228 55.25142 -7.76481 1.000 16.65202 74 MET B CA 1
ATOM 2472 C C . MET B 1 78 ? -51.71793 54.34182 -7.36488 1.000 17.09881 74 MET B C 1
ATOM 2473 O O . MET B 1 78 ? -52.88014 54.70986 -7.53106 1.000 18.33926 74 MET B O 1
ATOM 2478 N N . PHE B 1 79 ? -51.42706 53.17425 -6.77658 1.000 16.90339 75 PHE B N 1
ATOM 2479 C CA . PHE B 1 79 ? -52.51770 52.30284 -6.34785 1.000 16.76473 75 PHE B CA 1
ATOM 2480 C C . PHE B 1 79 ? -53.24285 52.86319 -5.13805 1.000 19.00997 75 PHE B C 1
ATOM 2481 O O . PHE B 1 79 ? -54.45434 52.64359 -4.99835 1.000 21.84883 75 PHE B O 1
ATOM 2489 N N . ALA B 1 80 ? -52.53792 53.60904 -4.27644 1.000 19.79653 76 ALA B N 1
ATOM 2490 C CA . ALA B 1 80 ? -53.21409 54.30421 -3.18592 1.000 20.66505 76 ALA B CA 1
ATOM 2491 C C . ALA B 1 80 ? -54.18996 55.33520 -3.73361 1.000 20.77124 76 ALA B C 1
ATOM 2492 O O . ALA B 1 80 ? -55.33291 55.43750 -3.26544 1.000 23.52011 76 ALA B O 1
ATOM 2494 N N . GLU B 1 81 ? -53.75641 56.10899 -4.72921 1.000 21.17519 77 GLU B N 1
ATOM 2495 C CA . GLU B 1 81 ? -54.65629 57.03828 -5.41555 1.000 25.63661 77 GLU B CA 1
ATOM 2496 C C . GLU B 1 81 ? -55.81569 56.30339 -6.08823 1.000 24.39703 77 GLU B C 1
ATOM 2497 O O . GLU B 1 81 ? -56.97374 56.72819 -6.01704 1.000 24.12584 77 GLU B O 1
ATOM 2503 N N . LEU B 1 82 ? -55.51854 55.21633 -6.79039 1.000 22.07764 78 LEU B N 1
ATOM 2504 C CA . LEU B 1 82 ? -56.57952 54.48458 -7.46304 1.000 21.81289 78 LEU B CA 1
ATOM 2505 C C . LEU B 1 82 ? -57.61490 53.96887 -6.47207 1.000 22.77935 78 LEU B C 1
ATOM 2506 O O . LEU B 1 82 ? -58.82043 53.98971 -6.75377 1.000 24.06316 78 LEU B O 1
ATOM 2511 N N . GLY B 1 83 ? -57.16162 53.49511 -5.30984 1.000 23.68304 79 GLY B N 1
ATOM 2512 C CA . GLY B 1 83 ? -58.07277 52.96580 -4.31775 1.000 24.13657 79 GLY B CA 1
ATOM 2513 C C . GLY B 1 83 ? -59.10203 53.97179 -3.83214 1.000 26.40416 79 GLY B C 1
ATOM 2514 O O . GLY B 1 83 ? -60.18146 53.56634 -3.39251 1.000 32.67464 79 GLY B O 1
ATOM 2515 N N . LYS B 1 84 ? -58.80094 55.27657 -3.91882 1.000 25.70183 80 LYS B N 1
ATOM 2516 C CA . LYS B 1 84 ? -59.77120 56.29241 -3.49943 1.000 27.71027 80 LYS B CA 1
ATOM 2517 C C . LYS B 1 84 ? -61.02479 56.28870 -4.36608 1.000 29.96852 80 LYS B C 1
ATOM 2518 O O . LYS B 1 84 ? -62.09001 56.72086 -3.91375 1.000 30.84791 80 LYS B O 1
ATOM 2524 N N . VAL B 1 85 ? -60.91956 55.84668 -5.61522 1.000 28.18831 81 VAL B N 1
ATOM 2525 C CA . VAL B 1 85 ? -62.06957 55.77832 -6.49440 1.000 29.35341 81 VAL B CA 1
ATOM 2526 C C . VAL B 1 85 ? -62.42457 54.34042 -6.86179 1.000 35.63709 81 VAL B C 1
ATOM 2527 O O . VAL B 1 85 ? -63.60882 54.03627 -7.05211 1.000 33.25651 81 VAL B O 1
ATOM 2531 N N . TRP B 1 86 ? -61.43663 53.44355 -6.93863 1.000 27.64974 82 TRP B N 1
ATOM 2532 C CA . TRP B 1 86 ? -61.64152 52.01889 -7.18960 1.000 29.62103 82 TRP B CA 1
ATOM 2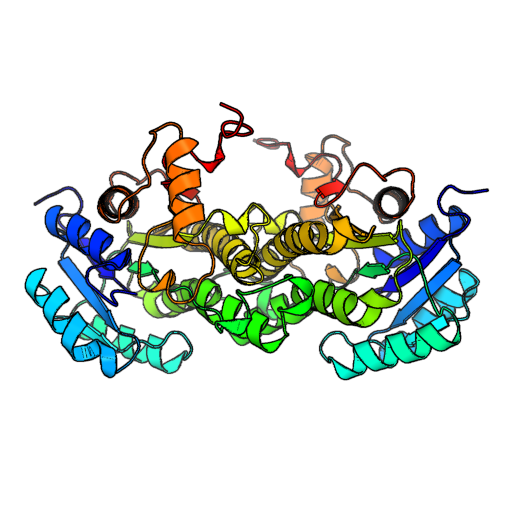533 C C . TRP B 1 86 ? -61.09162 51.25290 -5.99575 1.000 27.22407 82 TRP B C 1
ATOM 2534 O O . TRP B 1 86 ? -59.94066 50.78996 -6.04567 1.000 23.46240 82 TRP B O 1
ATOM 2545 N N . PRO B 1 87 ? -61.85510 51.13179 -4.89795 1.000 29.66690 83 PRO B N 1
ATOM 2546 C CA . PRO B 1 87 ? -61.35145 50.35507 -3.74759 1.000 25.70843 83 PRO B CA 1
ATOM 2547 C C . PRO B 1 87 ? -60.97984 48.93810 -4.13561 1.000 24.31445 83 PRO B C 1
ATOM 2548 O O . PRO B 1 87 ? -60.00673 48.37789 -3.60800 1.000 23.11449 83 PRO B O 1
ATOM 2552 N N . LYS B 1 88 ? -61.72632 48.36196 -5.07365 1.000 24.50339 84 LYS B N 1
ATOM 2553 C CA . LYS B 1 88 ? -61.41073 47.08657 -5.69282 1.000 26.35608 84 LYS B CA 1
ATOM 2554 C C . LYS B 1 88 ? -61.62519 47.24034 -7.18872 1.000 22.96645 84 LYS B C 1
ATOM 2555 O O . LYS B 1 88 ? -62.39232 48.09332 -7.64054 1.000 24.18445 84 LYS B O 1
ATOM 2561 N N . PHE B 1 89 ? -60.93546 46.41176 -7.96199 1.000 21.47423 85 PHE B N 1
ATOM 2562 C CA . PHE B 1 89 ? -61.09831 46.42269 -9.40602 1.000 21.19417 85 PHE B CA 1
ATOM 2563 C C . PHE B 1 89 ? -60.74054 45.03005 -9.90651 1.000 19.91845 85 PHE B C 1
ATOM 2564 O O . PHE B 1 89 ? -60.55802 44.10255 -9.11061 1.000 19.52314 85 PHE B O 1
ATOM 2572 N N . ASP B 1 90 ? -60.66042 44.87057 -11.22775 1.000 19.37230 86 ASP B N 1
ATOM 2573 C CA . ASP B 1 90 ? -60.74339 43.53175 -11.80745 1.000 18.61522 86 ASP B CA 1
ATOM 2574 C C . ASP B 1 90 ? -59.54760 43.14868 -12.68070 1.000 18.06543 86 ASP B C 1
ATOM 2575 O O . ASP B 1 90 ? -59.65583 42.20380 -13.48022 1.000 19.55798 86 ASP B O 1
ATOM 2580 N N . GLY B 1 91 ? -58.42336 43.85009 -12.54651 1.000 16.85312 87 GLY B N 1
ATOM 2581 C CA . GLY B 1 91 ? -57.18118 43.52341 -13.21945 1.000 15.67168 87 GLY B CA 1
ATOM 2582 C C . GLY B 1 91 ? -56.59209 44.70328 -13.96247 1.000 15.23790 87 GLY B C 1
ATOM 2583 O O . GLY B 1 91 ? -57.13562 45.80862 -13.98889 1.000 15.89122 87 GLY B O 1
ATOM 2584 N N . PHE B 1 92 ? -55.43801 44.45289 -14.58106 1.000 13.66312 88 PHE B N 1
ATOM 2585 C CA . PHE B 1 92 ? -54.78167 45.53041 -15.28711 1.000 13.90311 88 PHE B CA 1
ATOM 2586 C C . PHE B 1 92 ? -54.05300 44.99976 -16.50815 1.000 14.04985 88 PHE B C 1
ATOM 2587 O O . PHE B 1 92 ? -53.71770 43.81240 -16.60427 1.000 13.96502 88 PHE B O 1
ATOM 2595 N N . VAL B 1 93 ? -53.79418 45.92823 -17.42660 1.000 12.92378 89 VAL B N 1
ATOM 2596 C CA . VAL B 1 93 ? -53.06490 45.67191 -18.65578 1.000 14.01753 89 VAL B CA 1
ATOM 2597 C C . VAL B 1 93 ? -51.68838 46.29668 -18.50645 1.000 14.37060 89 VAL B C 1
ATOM 2598 O O . VAL B 1 93 ? -51.55968 47.51744 -18.29815 1.000 13.69611 89 VAL B O 1
ATOM 2602 N N . HIS B 1 94 ? -50.66207 45.44541 -18.62756 1.000 10.53332 90 HIS B N 1
ATOM 2603 C CA . HIS B 1 94 ? -49.26050 45.81991 -18.54662 1.000 10.83326 90 HIS B CA 1
ATOM 2604 C C . HIS B 1 94 ? -48.72093 45.93158 -19.96761 1.000 13.06193 90 HIS B C 1
ATOM 2605 O O . HIS B 1 94 ? -48.49991 44.92479 -20.65032 1.000 11.46129 90 HIS B O 1
ATOM 2612 N N . SER B 1 95 ? -48.55571 47.16273 -20.43623 1.000 11.62124 91 SER B N 1
ATOM 2613 C CA . SER B 1 95 ? -48.09571 47.42308 -21.79629 1.000 11.60608 91 SER B CA 1
ATOM 2614 C C . SER B 1 95 ? -46.88705 48.35720 -21.73635 1.000 13.90238 91 SER B C 1
ATOM 2615 O O . SER B 1 95 ? -46.91637 49.48327 -22.23474 1.000 15.15729 91 SER B O 1
ATOM 2618 N N . ILE B 1 96 ? -45.84177 47.88332 -21.04969 1.000 13.79878 92 ILE B N 1
ATOM 2619 C CA . ILE B 1 96 ? -44.61050 48.61488 -20.77407 1.000 11.75606 92 ILE B CA 1
ATOM 2620 C C . ILE B 1 96 ? -43.44893 47.71234 -21.11796 1.000 14.14421 92 ILE B C 1
ATOM 2621 O O . ILE B 1 96 ? -43.32736 46.61486 -20.54995 1.000 12.20193 92 ILE B O 1
ATOM 2626 N N . GLY B 1 97 ? -42.59121 48.18676 -22.02392 1.000 12.43550 93 GLY B N 1
ATOM 2627 C CA . GLY B 1 97 ? -41.40004 47.50419 -22.50261 1.000 12.34348 93 GLY B CA 1
ATOM 2628 C C . GLY B 1 97 ? -40.33789 48.55007 -22.77051 1.000 14.60232 93 GLY B C 1
ATOM 2629 O O . GLY B 1 97 ? -40.63721 49.56075 -23.41217 1.000 16.46828 93 GLY B O 1
ATOM 2630 N N . PHE B 1 98 ? -39.11495 48.34780 -22.29239 1.000 11.54680 94 PHE B N 1
ATOM 2631 C CA . PHE B 1 98 ? -38.08637 49.36243 -22.47047 1.000 14.77415 94 PHE B CA 1
ATOM 2632 C C . PHE B 1 98 ? -36.70497 48.76013 -22.29870 1.000 11.74249 94 PHE B C 1
ATOM 2633 O O . PHE B 1 98 ? -36.45984 48.04836 -21.32810 1.000 11.68249 94 PHE B O 1
ATOM 2641 N N . ALA B 1 99 ? -35.79690 49.08706 -23.21330 1.000 12.84756 95 ALA B N 1
ATOM 2642 C CA . ALA B 1 99 ? -34.36958 48.92904 -22.99327 1.000 14.45365 95 ALA B CA 1
ATOM 2643 C C . ALA B 1 99 ? -33.69398 50.15128 -23.58952 1.000 12.82067 95 ALA B C 1
ATOM 2644 O O . ALA B 1 99 ? -34.20776 50.72044 -24.56225 1.000 15.35389 95 ALA B O 1
ATOM 2646 N N . PRO B 1 100 ? -32.58330 50.61201 -23.00217 1.000 12.71349 96 PRO B N 1
ATOM 2647 C CA . PRO B 1 100 ? -31.85505 51.73959 -23.60442 1.000 13.53249 96 PRO B CA 1
ATOM 2648 C C . PRO B 1 100 ? -31.61121 51.45724 -25.08204 1.000 15.79605 96 PRO B C 1
ATOM 2649 O O . PRO B 1 100 ? -31.24221 50.34649 -25.46833 1.000 17.03289 96 PRO B O 1
ATOM 2653 N N . GLY B 1 101 ? -31.83988 52.47384 -25.90947 1.000 17.80705 97 GLY B N 1
ATOM 2654 C CA . GLY B 1 101 ? -31.88991 52.26040 -27.34490 1.000 19.53735 97 GLY B CA 1
ATOM 2655 C C . GLY B 1 101 ? -30.65389 51.59417 -27.91077 1.000 19.76966 97 GLY B C 1
ATOM 2656 O O . GLY B 1 101 ? -30.74800 50.80973 -28.85922 1.000 19.44711 97 GLY B O 1
ATOM 2657 N N . ASP B 1 102 ? -29.47804 51.91679 -27.36261 1.000 19.56464 98 ASP B N 1
ATOM 2658 C CA . ASP B 1 102 ? -28.23189 51.37122 -27.88128 1.000 19.22807 98 ASP B CA 1
ATOM 2659 C C . ASP B 1 102 ? -28.14263 49.86323 -27.68900 1.000 22.01758 98 ASP B C 1
ATOM 2660 O O . ASP B 1 102 ? -27.31806 49.21434 -28.34795 1.000 22.43114 98 ASP B O 1
ATOM 2665 N N . GLN B 1 103 ? -29.00914 49.28590 -26.85748 1.000 16.97032 99 GLN B N 1
ATOM 2666 C CA . GLN B 1 103 ? -29.04575 47.83594 -26.72846 1.000 18.03760 99 GLN B CA 1
ATOM 2667 C C . GLN B 1 103 ? -29.63860 47.15532 -27.94961 1.000 16.83227 99 GLN B C 1
ATOM 2668 O O . GLN B 1 103 ? -29.42448 45.95307 -28.14384 1.000 15.91421 99 GLN B O 1
ATOM 2674 N N . LEU B 1 104 ? -30.39390 47.88243 -28.76882 1.000 17.25130 100 LEU B N 1
ATOM 2675 C CA . LEU B 1 104 ? -31.24244 47.27847 -29.78373 1.000 18.69762 100 LEU B CA 1
ATOM 2676 C C . LEU B 1 104 ? -30.72309 47.50337 -31.19547 1.000 20.69379 100 LEU B C 1
ATOM 2677 O O . LEU B 1 104 ? -31.51699 47.50704 -32.13834 1.000 20.30591 100 LEU B O 1
ATOM 2682 N N . ASP B 1 105 ? -29.40036 47.61355 -31.35901 1.000 37.03837 101 ASP B N 1
ATOM 2683 C CA . ASP B 1 105 ? -28.82170 48.06955 -32.61683 1.000 35.11523 101 ASP B CA 1
ATOM 2684 C C . ASP B 1 105 ? -27.99104 47.03415 -33.35929 1.000 39.34157 101 ASP B C 1
ATOM 2685 O O . ASP B 1 105 ? -28.15702 46.89787 -34.57280 1.000 56.84084 101 ASP B O 1
ATOM 2690 N N . GLY B 1 106 ? -27.04061 46.36328 -32.72001 1.000 33.57132 102 GLY B N 1
ATOM 2691 C CA . GLY B 1 106 ? -26.10423 45.56999 -33.48882 1.000 19.35027 102 GLY B CA 1
ATOM 2692 C C . GLY B 1 106 ? -26.00187 44.14031 -32.98251 1.000 19.51434 102 GLY B C 1
ATOM 2693 O O . GLY B 1 106 ? -26.94284 43.58715 -32.43180 1.000 19.79371 102 GLY B O 1
ATOM 2694 N N . ASP B 1 107 ? -24.83340 43.54126 -33.21823 1.000 17.78136 103 ASP B N 1
ATOM 2695 C CA . ASP B 1 107 ? -24.51514 42.22762 -32.67472 1.000 16.52767 103 ASP B CA 1
ATOM 2696 C C . ASP B 1 107 ? -24.85667 42.18896 -31.19572 1.000 17.13621 103 ASP B C 1
ATOM 2697 O O . ASP B 1 107 ? -24.46717 43.08565 -30.44317 1.000 17.13629 103 ASP B O 1
ATOM 2702 N N . TYR B 1 108 ? -25.62830 41.17223 -30.78322 1.000 13.95950 104 TYR B N 1
ATOM 2703 C CA . TYR B 1 108 ? -26.13225 41.14276 -29.40487 1.000 16.65086 104 TYR B CA 1
ATOM 2704 C C . TYR B 1 108 ? -24.99923 41.11724 -28.37355 1.000 15.02448 104 TYR B C 1
ATOM 2705 O O . TYR B 1 108 ? -25.03602 41.83463 -27.36008 1.000 12.13550 104 TYR B O 1
ATOM 2714 N N . VAL B 1 109 ? -24.00015 40.25844 -28.58731 1.000 12.56141 105 VAL B N 1
ATOM 2715 C CA . VAL B 1 109 ? -22.96280 40.10862 -27.56764 1.000 16.79221 105 VAL B CA 1
ATOM 2716 C C . VAL B 1 109 ? -22.13505 41.37235 -27.44982 1.000 17.67679 105 VAL B C 1
ATOM 2717 O O . VAL B 1 109 ? -21.68439 41.72800 -26.35983 1.000 19.38973 105 VAL B O 1
ATOM 2721 N N . ASN B 1 110 ? -21.97249 42.11251 -28.52936 1.000 16.57687 106 ASN B N 1
ATOM 2722 C CA . ASN B 1 110 ? -21.25976 43.38014 -28.40870 1.000 16.39848 106 ASN B CA 1
ATOM 2723 C C . ASN B 1 110 ? -22.12571 44.47728 -27.80597 1.000 16.09980 106 ASN B C 1
ATOM 2724 O O . ASN B 1 110 ? -21.61686 45.34095 -27.08746 1.000 21.25610 106 ASN B O 1
ATOM 2729 N N . ALA B 1 111 ? -23.42513 44.47556 -28.08827 1.000 17.30529 107 ALA B N 1
ATOM 2730 C CA . ALA B 1 111 ? -24.29866 45.55416 -27.63570 1.000 17.74508 107 ALA B CA 1
ATOM 2731 C C . ALA B 1 111 ? -24.61807 45.45093 -26.14467 1.000 15.60520 107 ALA B C 1
ATOM 2732 O O . ALA B 1 111 ? -24.65831 46.46619 -25.43688 1.000 15.38892 107 ALA B O 1
ATOM 2734 N N . VAL B 1 112 ? -24.88285 44.23664 -25.65804 1.000 14.15500 108 VAL B N 1
ATOM 2735 C CA . VAL B 1 112 ? -25.45774 44.08807 -24.32340 1.000 11.69401 108 VAL B CA 1
ATOM 2736 C C . VAL B 1 112 ? -24.45566 44.56194 -23.27721 1.000 13.64641 108 VAL B C 1
ATOM 2737 O O . VAL B 1 112 ? -23.23015 44.39485 -23.42748 1.000 11.70675 108 VAL B O 1
ATOM 2741 N N . THR B 1 113 ? -24.96706 45.18861 -22.20868 1.000 12.43089 109 THR B N 1
ATOM 2742 C CA . THR B 1 113 ? -24.13680 45.58833 -21.08323 1.000 12.60647 109 THR B CA 1
ATOM 2743 C C . THR B 1 113 ? -24.88760 45.22198 -19.81661 1.000 10.10876 109 THR B C 1
ATOM 2744 O O . THR B 1 113 ? -26.10445 45.02700 -19.84329 1.000 12.31364 109 THR B O 1
ATOM 2748 N N . ARG B 1 114 ? -24.16101 45.17952 -18.69143 1.000 10.92597 110 ARG B N 1
ATOM 2749 C CA . ARG B 1 114 ? -24.80919 44.82859 -17.42670 1.000 11.69682 110 ARG B CA 1
ATOM 2750 C C . ARG B 1 114 ? -25.94630 45.79298 -17.10216 1.000 15.25060 110 ARG B C 1
ATOM 2751 O O . ARG B 1 114 ? -27.02651 45.37310 -16.65419 1.000 10.14926 110 ARG B O 1
ATOM 2759 N N . GLU B 1 115 ? -25.72288 47.09078 -17.33065 1.000 12.57754 111 GLU B N 1
ATOM 2760 C CA . GLU B 1 115 ? -26.74540 48.08071 -17.03092 1.000 14.78611 111 GLU B CA 1
ATOM 2761 C C . GLU B 1 115 ? -27.91145 48.00799 -18.01104 1.000 12.60962 111 GLU B C 1
ATOM 2762 O O . GLU B 1 115 ? -29.06719 48.13951 -17.60640 1.000 11.84474 111 GLU B O 1
ATOM 2768 N N . GLY B 1 116 ? -27.63658 47.81365 -19.30861 1.000 9.86042 112 GLY B N 1
ATOM 2769 C CA . GLY B 1 116 ? -28.71832 47.66843 -20.26807 1.000 11.10787 112 GLY B CA 1
ATOM 2770 C C . GLY B 1 116 ? -29.53432 46.42450 -19.99879 1.000 11.81912 112 GLY B C 1
ATOM 2771 O O . GLY B 1 116 ? -30.76282 46.44919 -20.08083 1.000 11.12240 112 GLY B O 1
ATOM 2772 N N . PHE B 1 117 ? -28.85729 45.32556 -19.64770 1.000 11.06375 113 PHE B N 1
ATOM 2773 C CA . PHE B 1 117 ? -29.53944 44.11787 -19.19523 1.000 9.66805 113 PHE B CA 1
ATOM 2774 C C . PHE B 1 117 ? -30.38494 44.39648 -17.95285 1.000 8.55635 113 PHE B C 1
ATOM 2775 O O . PHE B 1 117 ? -31.53248 43.95233 -17.87004 1.000 10.55809 113 PHE B O 1
ATOM 2783 N N . LYS B 1 118 ? -29.82443 45.11619 -16.96602 1.000 8.57543 114 LYS B N 1
ATOM 2784 C CA . LYS B 1 118 ? -30.58342 45.37367 -15.73592 1.000 8.71609 114 LYS B CA 1
ATOM 2785 C C . LYS B 1 118 ? -31.85174 46.16666 -16.03255 1.000 9.77107 114 LYS B C 1
ATOM 2786 O O . LYS B 1 118 ? -32.95135 45.81931 -15.56593 1.000 9.66264 114 LYS B O 1
ATOM 2792 N N . ILE B 1 119 ? -31.71745 47.24190 -16.81436 1.000 8.63277 115 ILE B N 1
ATOM 2793 C CA . ILE B 1 119 ? -32.86190 48.09410 -17.10419 1.000 10.34870 115 ILE B 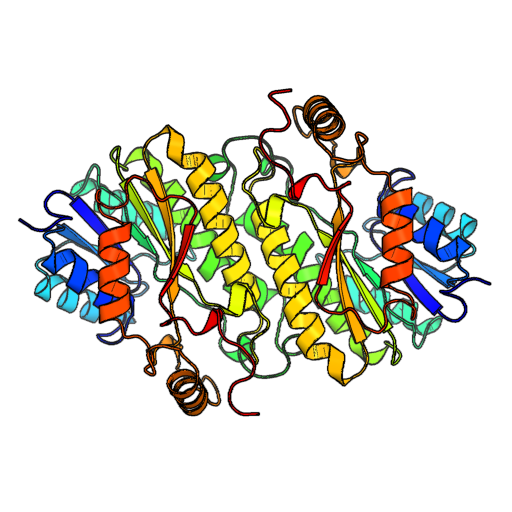CA 1
ATOM 2794 C C . ILE B 1 119 ? -33.91211 47.33176 -17.89828 1.000 9.84899 115 ILE B C 1
ATOM 2795 O O . ILE B 1 119 ? -35.11077 47.42609 -17.61397 1.000 11.14938 115 ILE B O 1
ATOM 2800 N N . ALA B 1 120 ? -33.49020 46.60436 -18.94102 1.000 9.51138 116 ALA B N 1
ATOM 2801 C CA . ALA B 1 120 ? -34.44620 45.89294 -19.78358 1.000 12.36553 116 ALA B CA 1
ATOM 2802 C C . ALA B 1 120 ? -35.28397 44.92698 -18.96515 1.000 8.33080 116 ALA B C 1
ATOM 2803 O O . ALA B 1 120 ? -36.50405 44.89516 -19.10420 1.000 6.61349 116 ALA B O 1
ATOM 2805 N N . HIS B 1 121 ? -34.64059 44.13041 -18.10299 1.000 8.02449 117 HIS B N 1
ATOM 2806 C CA . HIS B 1 121 ? -35.39156 43.18105 -17.28223 1.000 6.03253 117 HIS B CA 1
ATOM 2807 C C . HIS B 1 121 ? -36.22101 43.87938 -16.20163 1.000 7.53335 117 HIS B C 1
ATOM 2808 O O . HIS B 1 121 ? -37.35660 43.45961 -15.92627 1.000 8.01587 117 HIS B O 1
ATOM 2815 N N . ASP B 1 122 ? -35.65823 44.89980 -15.54467 1.000 6.07962 118 ASP B N 1
ATOM 2816 C CA . ASP B 1 122 ? -36.38551 45.62144 -14.50696 1.000 7.52540 118 ASP B CA 1
ATOM 2817 C C . ASP B 1 122 ? -37.68852 46.18980 -15.05813 1.000 9.47390 118 ASP B C 1
ATOM 2818 O O . ASP B 1 122 ? -38.77473 45.95620 -14.51261 1.000 9.47434 118 ASP B O 1
ATOM 2823 N N . ILE B 1 123 ? -37.58753 46.96470 -16.14092 1.000 8.58456 119 ILE B N 1
ATOM 2824 C CA . ILE B 1 123 ? -38.73473 47.71028 -16.64967 1.000 9.23839 119 ILE B CA 1
ATOM 2825 C C . ILE B 1 123 ? -39.67592 46.80271 -17.43116 1.000 9.91515 119 ILE B C 1
ATOM 2826 O O . ILE B 1 123 ? -40.88977 46.98257 -17.37325 1.000 9.81083 119 ILE B O 1
ATOM 2831 N N . SER B 1 124 ? -39.14601 45.82562 -18.18262 1.000 9.09172 120 SER B N 1
ATOM 2832 C CA . SER B 1 124 ? -40.01847 45.02981 -19.04755 1.000 9.61937 120 SER B CA 1
ATOM 2833 C C . SER B 1 124 ? -40.51559 43.74090 -18.41210 1.000 15.06129 120 SER B C 1
ATOM 2834 O O . SER B 1 124 ? -41.52991 43.20186 -18.87112 1.000 12.33099 120 SER B O 1
ATOM 2837 N N . SER B 1 125 ? -39.86130 43.24144 -17.35777 1.000 8.22898 121 SER B N 1
ATOM 2838 C CA . SER B 1 125 ? -40.32215 42.01363 -16.72140 1.000 7.29869 121 SER B CA 1
ATOM 2839 C C . SER B 1 125 ? -40.70870 42.22551 -15.26824 1.000 5.84236 121 SER B C 1
ATOM 2840 O O . SER B 1 125 ? -41.85262 41.92107 -14.89855 1.000 8.35847 121 SER B O 1
ATOM 2843 N N . TYR B 1 126 ? -39.79443 42.73392 -14.43504 1.000 9.17055 122 TYR B N 1
ATOM 2844 C CA . TYR B 1 126 ? -40.09974 42.82716 -13.01370 1.000 8.30286 122 TYR B CA 1
ATOM 2845 C C . TYR B 1 126 ? -41.30709 43.72830 -12.76998 1.000 10.73635 122 TYR B C 1
ATOM 2846 O O . TYR B 1 126 ? -42.12251 43.46699 -11.88187 1.000 6.78998 122 TYR B O 1
ATOM 2855 N N . SER B 1 127 ? -41.45548 44.77779 -13.56608 1.000 7.22828 123 SER B N 1
ATOM 2856 C CA . SER B 1 127 ? -42.52780 45.72831 -13.29588 1.000 8.99925 123 SER B CA 1
ATOM 2857 C C . SER B 1 127 ? -43.90532 45.05613 -13.30321 1.000 9.37625 123 SER B C 1
ATOM 2858 O O . SER B 1 127 ? -44.83135 45.54210 -12.63620 1.000 9.92439 123 SER B O 1
ATOM 2861 N N . PHE B 1 128 ? -44.08225 43.98176 -14.08879 1.000 8.41380 124 PHE B N 1
ATOM 2862 C CA . PHE B 1 128 ? -45.38336 43.32565 -14.14346 1.000 7.87407 124 PHE B CA 1
ATOM 2863 C C . PHE B 1 128 ? -45.75521 42.75897 -12.77862 1.000 7.75979 124 PHE B C 1
ATOM 2864 O O . PHE B 1 128 ? -46.87000 42.96687 -12.28637 1.000 9.56349 124 PHE B O 1
ATOM 2872 N N . VAL B 1 129 ? -44.82612 42.02400 -12.15193 1.000 9.38368 125 VAL B N 1
ATOM 2873 C CA . VAL B 1 129 ? -45.14889 41.45210 -10.84902 1.000 10.80007 125 VAL B CA 1
ATOM 2874 C C . VAL B 1 129 ? -45.07059 42.52133 -9.76445 1.000 9.42220 125 VAL B C 1
ATOM 2875 O O . VAL B 1 129 ? -45.79531 42.44072 -8.77412 1.000 10.07413 125 VAL B O 1
ATOM 2879 N N . ALA B 1 130 ? -44.24160 43.56021 -9.93664 1.000 8.85617 126 ALA B N 1
ATOM 2880 C CA . ALA B 1 130 ? -44.25887 44.67018 -8.97442 1.000 11.11788 126 ALA B CA 1
ATOM 2881 C C . ALA B 1 130 ? -45.64074 45.28319 -8.88644 1.000 12.19038 126 ALA B C 1
ATOM 2882 O O . ALA B 1 130 ? -46.10713 45.66875 -7.80620 1.000 11.75957 126 ALA B O 1
ATOM 2884 N N . MET B 1 131 ? -46.29961 45.38592 -10.02893 1.000 10.82908 127 MET B N 1
ATOM 2885 C CA . MET B 1 131 ? -47.62937 45.95877 -10.11115 1.000 12.52723 127 MET B CA 1
ATOM 2886 C C . MET B 1 131 ? -48.62832 45.02806 -9.43096 1.000 12.11768 127 MET B C 1
ATOM 2887 O O . MET B 1 131 ? -49.47262 45.47719 -8.65148 1.000 11.69976 127 MET B O 1
ATOM 2892 N N . ALA B 1 132 ? -48.48843 43.71103 -9.64918 1.000 11.36228 128 ALA B N 1
ATOM 2893 C CA . ALA B 1 132 ? -49.37578 42.75061 -9.00022 1.000 10.58306 128 ALA B CA 1
ATOM 2894 C C . ALA B 1 132 ? -49.18469 42.74498 -7.48235 1.000 11.25442 128 ALA B C 1
ATOM 2895 O O . ALA B 1 132 ? -50.16723 42.68638 -6.72602 1.000 15.77505 128 ALA B O 1
ATOM 2897 N N . LYS B 1 133 ? -47.92940 42.78777 -7.01999 1.000 13.72480 129 LYS B N 1
ATOM 2898 C CA . LYS B 1 133 ? -47.64927 42.90774 -5.58822 1.000 14.06817 129 LYS B CA 1
ATOM 2899 C C . LYS B 1 133 ? -48.42100 44.06933 -4.97471 1.000 15.91512 129 LYS B C 1
ATOM 2900 O O . LYS B 1 133 ? -49.07686 43.92269 -3.93841 1.000 16.54696 129 LYS B O 1
ATOM 2906 N N . ALA B 1 134 ? -48.38199 45.22398 -5.63256 1.000 11.33208 130 ALA B N 1
ATOM 2907 C CA . ALA B 1 134 ? -48.88120 46.45441 -5.02616 1.000 13.59163 130 ALA B CA 1
ATOM 2908 C C . ALA B 1 134 ? -50.40414 46.48763 -4.96600 1.000 16.02638 130 ALA B C 1
ATOM 2909 O O . ALA B 1 134 ? -50.96520 47.15465 -4.09045 1.000 17.08409 130 ALA B O 1
ATOM 2911 N N . CYS B 1 135 ? -51.09606 45.77433 -5.86079 1.000 15.13154 131 CYS B N 1
ATOM 2912 C CA . CYS B 1 135 ? -52.55344 45.83225 -5.92036 1.000 17.17156 131 CYS B CA 1
ATOM 2913 C C . CYS B 1 135 ? -53.21797 44.50001 -5.60059 1.000 14.64370 131 CYS B C 1
ATOM 2914 O O . CYS B 1 135 ? -54.44479 44.37696 -5.75102 1.000 15.75984 131 CYS B O 1
ATOM 2917 N N . ARG B 1 136 ? -52.44595 43.50306 -5.16089 1.000 16.44485 132 ARG B N 1
ATOM 2918 C CA . ARG B 1 136 ? -52.99108 42.16398 -4.94757 1.000 17.04508 132 ARG B CA 1
ATOM 2919 C C . ARG B 1 136 ? -54.25113 42.18794 -4.08941 1.000 18.56758 132 ARG B C 1
ATOM 2920 O O . ARG B 1 136 ? -55.22652 41.48782 -4.39821 1.000 15.74837 132 ARG B O 1
ATOM 2928 N N . SER B 1 137 ? -54.26392 43.03865 -3.04750 1.000 15.47253 133 SER B N 1
ATOM 2929 C CA . SER B 1 137 ? -55.40232 43.14702 -2.12899 1.000 21.38592 133 SER B CA 1
ATOM 2930 C C . SER B 1 137 ? -56.61084 43.76236 -2.79909 1.000 20.98456 133 SER B C 1
ATOM 2931 O O . SER B 1 137 ? -57.73633 43.53696 -2.35178 1.000 22.30086 133 SER B O 1
ATOM 2934 N N . MET B 1 138 ? -56.39907 44.55059 -3.85622 1.000 20.71292 134 MET B N 1
ATOM 2935 C CA . MET B 1 138 ? -57.46982 45.29522 -4.50430 1.000 19.07224 134 MET B CA 1
ATOM 2936 C C . MET B 1 138 ? -58.21859 44.48501 -5.54680 1.000 21.15907 134 MET B C 1
ATOM 2937 O O . MET B 1 138 ? -59.26699 44.93349 -6.02862 1.000 20.75219 134 MET B O 1
ATOM 2942 N N . LEU B 1 139 ? -57.73476 43.29711 -5.87706 1.000 21.04193 135 LEU B N 1
ATOM 2943 C CA . LEU B 1 139 ? -58.27355 42.55330 -6.99747 1.000 17.32282 135 LEU B CA 1
ATOM 2944 C C . LEU B 1 139 ? -59.51132 41.77129 -6.57199 1.000 18.53982 135 LEU B C 1
ATOM 2945 O O . LEU B 1 139 ? -59.53449 41.14918 -5.50724 1.000 21.61097 135 LEU B O 1
ATOM 2950 N N . ASN B 1 140 ? -60.53711 41.79723 -7.40985 1.000 20.20774 136 ASN B N 1
ATOM 2951 C CA . ASN B 1 140 ? -61.72155 40.98174 -7.16719 1.000 20.19018 136 ASN B CA 1
ATOM 2952 C C . ASN B 1 140 ? -61.47013 39.53039 -7.56915 1.000 24.45473 136 ASN B C 1
ATOM 2953 O O . ASN B 1 140 ? -60.61309 39.24904 -8.41518 1.000 17.86058 136 ASN B O 1
ATOM 2958 N N . PRO B 1 141 ? -62.20507 38.57574 -6.99050 1.000 23.25671 137 PRO B N 1
ATOM 2959 C CA . PRO B 1 141 ? -62.22697 37.23728 -7.59790 1.000 24.80321 137 PRO B CA 1
ATOM 2960 C C . PRO B 1 141 ? -62.74799 37.37349 -9.01488 1.000 22.13929 137 PRO B C 1
ATOM 2961 O O . PRO B 1 141 ? -63.67787 38.14595 -9.27079 1.000 20.48725 137 PRO B O 1
ATOM 2965 N N . GLY B 1 142 ? -62.12570 36.63675 -9.94717 1.000 20.18074 138 GLY B N 1
ATOM 2966 C CA . GLY B 1 142 ? -62.45487 36.75604 -11.35348 1.000 21.12791 138 GLY B CA 1
ATOM 2967 C C . GLY B 1 142 ? -61.60507 37.76780 -12.09353 1.000 18.30849 138 GLY B C 1
ATOM 2968 O O . GLY B 1 142 ? -61.83759 38.00120 -13.28586 1.000 19.90550 138 GLY B O 1
ATOM 2969 N N . SER B 1 143 ? -60.63200 38.36850 -11.41723 1.000 16.60758 139 SER B N 1
ATOM 2970 C CA . SER B 1 143 ? -59.74507 39.35418 -12.00892 1.000 15.74248 139 SER B CA 1
ATOM 2971 C C . SER B 1 143 ? -58.80605 38.69457 -13.02794 1.000 15.05965 139 SER B C 1
ATOM 2972 O O . SER B 1 143 ? -58.56327 37.48908 -12.99709 1.000 15.19030 139 SER B O 1
ATOM 2975 N N . ALA B 1 144 ? -58.26235 39.51085 -13.92394 1.000 16.29153 140 ALA B N 1
ATOM 2976 C CA . ALA B 1 144 ? -57.37098 39.02361 -14.97017 1.000 14.56871 140 ALA B CA 1
ATOM 2977 C C . ALA B 1 144 ? -56.26110 40.02868 -15.22227 1.000 13.87792 140 ALA B C 1
ATOM 2978 O O . ALA B 1 144 ? -56.51883 41.22990 -15.33457 1.000 12.93637 140 ALA B O 1
ATOM 2980 N N . LEU B 1 145 ? -55.02930 39.54028 -15.31522 1.000 13.42131 141 LEU B N 1
ATOM 2981 C CA . LEU B 1 145 ? -53.88362 40.39248 -15.57851 1.000 11.85849 141 LEU B CA 1
ATOM 2982 C C . LEU B 1 145 ? -53.33227 40.04922 -16.95372 1.000 11.36995 141 LEU B C 1
ATOM 2983 O O . LEU B 1 145 ? -53.32679 38.87767 -17.35318 1.000 11.69786 141 LEU B O 1
ATOM 2988 N N . LEU B 1 146 ? -52.87035 41.06275 -17.68084 1.000 11.90112 142 LEU B N 1
ATOM 2989 C CA . LEU B 1 146 ? -52.38657 40.83292 -19.03774 1.000 11.49448 142 LEU B CA 1
ATOM 2990 C C . LEU B 1 146 ? -51.12138 41.63411 -19.32689 1.000 11.60752 142 LEU B C 1
ATOM 2991 O O . LEU B 1 146 ? -51.02329 42.80888 -18.95903 1.000 14.02375 142 LEU B O 1
ATOM 2996 N N . THR B 1 147 ? -50.18228 41.01449 -20.05695 1.000 10.01355 143 THR B N 1
ATOM 2997 C CA . THR B 1 147 ? -49.00128 41.71944 -20.51482 1.000 11.80363 143 THR B CA 1
ATOM 2998 C C . THR B 1 147 ? -48.74748 41.40855 -21.99224 1.000 11.12863 143 THR B C 1
ATOM 2999 O O . THR B 1 147 ? -49.38204 40.52739 -22.59818 1.000 10.36219 143 THR B O 1
ATOM 3003 N N . LEU B 1 148 ? -47.84587 42.18393 -22.58454 1.000 10.60900 144 LEU B N 1
ATOM 3004 C CA . LEU B 1 148 ? -47.49168 42.07998 -23.99359 1.000 13.83945 144 LEU B CA 1
ATOM 3005 C C . LEU B 1 148 ? -46.06797 41.56816 -24.13839 1.000 9.11086 144 LEU B C 1
ATOM 3006 O O . LEU B 1 148 ? -45.11380 42.18899 -23.65053 1.000 11.76838 144 LEU B O 1
ATOM 3011 N N . SER B 1 149 ? -45.92874 40.45073 -24.82043 1.000 8.37110 145 SER B N 1
ATOM 3012 C CA . SER B 1 149 ? -44.64618 39.87453 -25.16367 1.000 8.53905 145 SER B CA 1
ATOM 3013 C C . SER B 1 149 ? -44.45773 39.86960 -26.67280 1.000 10.64531 145 SER B C 1
ATOM 3014 O O . SER B 1 149 ? -45.29141 40.35730 -27.43379 1.000 10.63950 145 SER B O 1
ATOM 3017 N N . TYR B 1 150 ? -43.32990 39.30506 -27.09478 1.000 9.13798 146 TYR B N 1
ATOM 3018 C CA . TYR B 1 150 ? -42.96660 39.28721 -28.50844 1.000 10.61980 146 TYR B CA 1
ATOM 3019 C C . TYR B 1 150 ? -42.14273 38.04232 -28.76457 1.000 11.73889 146 TYR B C 1
ATOM 3020 O O . TYR B 1 150 ? -41.45102 37.52335 -27.86685 1.000 10.52893 146 TYR B O 1
ATOM 3029 N N . LEU B 1 151 ? -42.15660 37.61718 -30.02817 1.000 8.32340 147 LEU B N 1
ATOM 3030 C CA . LEU B 1 151 ? -41.49983 36.39354 -30.44721 1.000 12.02000 147 LEU B CA 1
ATOM 3031 C C . LEU B 1 151 ? -40.02076 36.37854 -30.08884 1.000 14.54000 147 LEU B C 1
ATOM 3032 O O . LEU B 1 151 ? -39.42709 35.29756 -30.00608 1.000 11.93000 147 LEU B O 1
ATOM 3037 N N . GLY B 1 152 ? -39.41876 37.55033 -29.89335 1.000 12.30522 148 GLY B N 1
ATOM 3038 C CA . GLY B 1 152 ? -38.03669 37.63850 -29.44052 1.000 12.20324 148 GLY B CA 1
ATOM 3039 C C . GLY B 1 152 ? -37.75743 36.85637 -28.16761 1.000 11.22507 148 GLY B C 1
ATOM 3040 O O . GLY B 1 152 ? -36.60725 36.50844 -27.88055 1.000 9.71564 148 GLY B O 1
ATOM 3041 N N . ALA B 1 153 ? -38.80155 36.57602 -27.39084 1.000 11.00463 149 ALA B N 1
ATOM 3042 C CA . ALA B 1 153 ? -38.63833 35.73131 -26.20718 1.000 8.73465 149 ALA B CA 1
ATOM 3043 C C . ALA B 1 153 ? -38.25128 34.30399 -26.56755 1.000 10.96438 149 ALA B C 1
ATOM 3044 O O . ALA B 1 153 ? -37.49923 33.64994 -25.82806 1.000 9.48754 149 ALA B O 1
ATOM 3046 N N . GLU B 1 154 ? -38.80048 33.78665 -27.67448 1.000 8.34556 150 GLU B N 1
ATOM 3047 C CA . GLU B 1 154 ? -38.68934 32.38301 -28.02856 1.000 10.45275 150 GLU B CA 1
ATOM 3048 C C . GLU B 1 154 ? -37.62603 32.12250 -29.06286 1.000 8.99460 150 GLU B C 1
ATOM 3049 O O . GLU B 1 154 ? -37.14289 30.99463 -29.15901 1.000 11.24981 150 GLU B O 1
ATOM 3055 N N . ARG B 1 155 ? -37.28927 33.13090 -29.85662 1.000 7.79754 151 ARG B N 1
ATOM 3056 C CA . ARG B 1 155 ? -36.35454 32.97474 -30.94926 1.000 11.12728 151 ARG B CA 1
ATOM 3057 C C . ARG B 1 155 ? -35.35390 34.11809 -30.93005 1.000 11.11134 151 ARG B C 1
ATOM 3058 O O . ARG B 1 155 ? -35.65058 35.22642 -30.45767 1.000 13.65638 151 ARG B O 1
ATOM 3066 N N . ALA B 1 156 ? -34.16160 33.85182 -31.46024 1.000 10.28210 152 ALA B N 1
ATOM 3067 C CA . ALA B 1 156 ? -33.13409 34.88435 -31.55234 1.000 12.91693 152 ALA B CA 1
ATOM 3068 C C . ALA B 1 156 ? -33.41121 35.72699 -32.80067 1.000 13.06745 152 ALA B C 1
ATOM 3069 O O . ALA B 1 156 ? -33.35063 35.22455 -33.92669 1.000 17.99977 152 ALA B O 1
ATOM 3071 N N . ILE B 1 157 ? -33.73877 36.99577 -32.58679 1.000 10.71188 153 ILE B N 1
ATOM 3072 C CA . ILE B 1 157 ? -34.15036 37.92127 -33.63172 1.000 13.16946 153 ILE B CA 1
ATOM 3073 C C . ILE B 1 157 ? -33.09052 39.01029 -33.72332 1.000 13.86403 153 ILE B C 1
ATOM 3074 O O . ILE B 1 157 ? -32.66406 39.53058 -32.68958 1.000 13.55346 153 ILE B O 1
ATOM 3079 N N . PRO B 1 158 ? -32.61686 39.35967 -34.91669 1.000 15.82456 154 PRO B N 1
ATOM 3080 C CA . PRO B 1 158 ? -31.54740 40.35748 -35.03251 1.000 14.65503 154 PRO B CA 1
ATOM 3081 C C . PRO B 1 158 ? -31.97831 41.67830 -34.41471 1.000 17.47122 154 PRO B C 1
ATOM 3082 O O . PRO B 1 158 ? -33.11865 42.12455 -34.59573 1.000 13.11622 154 PRO B O 1
ATOM 3086 N N . ASN B 1 159 ? -31.06660 42.26278 -33.62252 1.000 14.80376 155 ASN B N 1
ATOM 3087 C CA . ASN B 1 159 ? -31.22651 43.57938 -33.00678 1.000 16.09197 155 ASN B CA 1
ATOM 3088 C C . ASN B 1 159 ? -32.18555 43.62184 -31.82065 1.000 14.97541 155 ASN B C 1
ATOM 3089 O O . ASN B 1 159 ? -32.05519 44.51982 -30.99023 1.000 15.04275 155 ASN B O 1
ATOM 3094 N N . TYR B 1 160 ? -33.11695 42.67210 -31.68592 1.000 12.74532 156 TYR B N 1
ATOM 3095 C CA . TYR B 1 160 ? -33.97848 42.68464 -30.50398 1.000 11.53414 156 TYR B CA 1
ATOM 3096 C C . TYR B 1 160 ? -33.16985 42.46572 -29.22984 1.000 13.26700 156 TYR B C 1
ATOM 3097 O O . TYR B 1 160 ? -33.52755 42.98585 -28.15922 1.000 10.36356 156 TYR B O 1
ATOM 3106 N N . ASN B 1 161 ? -32.10392 41.66943 -29.32922 1.000 12.54641 157 ASN B N 1
ATOM 3107 C CA . ASN B 1 161 ? -30.99470 41.60354 -28.37163 1.000 11.40036 157 ASN B CA 1
ATOM 3108 C C . ASN B 1 161 ? -31.53994 41.41743 -26.95582 1.000 11.77958 157 ASN B C 1
ATOM 3109 O O . ASN B 1 161 ? -32.35002 40.50485 -26.72899 1.000 9.75943 157 ASN B O 1
ATOM 3114 N N . VAL B 1 162 ? -31.14317 42.25543 -25.99000 1.000 11.45608 158 VAL B N 1
ATOM 3115 C CA . VAL B 1 162 ? -31.45673 41.93803 -24.60415 1.000 9.95666 158 VAL B CA 1
ATOM 3116 C C . VAL B 1 162 ? -32.94829 42.03536 -24.32363 1.000 12.16365 158 VAL B C 1
ATOM 3117 O O . VAL B 1 162 ? -33.41660 41.43888 -23.35013 1.000 8.94013 158 VAL B O 1
ATOM 3121 N N . MET B 1 163 ? -33.73002 42.72615 -25.16579 1.000 11.65595 159 MET B N 1
ATOM 3122 C CA . MET B 1 163 ? -35.18192 42.67969 -24.96680 1.000 10.86733 159 MET B CA 1
ATOM 3123 C C . MET B 1 163 ? -35.70462 41.25310 -25.11889 1.000 11.30250 159 MET B C 1
ATOM 3124 O O . MET B 1 163 ? -36.72482 40.89445 -24.51973 1.000 8.45555 159 MET B O 1
ATOM 3129 N N . GLY B 1 164 ? -35.05064 40.44952 -25.96650 1.000 9.52751 160 GLY B N 1
ATOM 3130 C CA . GLY B 1 164 ? -35.42403 39.05013 -26.09508 1.000 7.65944 160 GLY B CA 1
ATOM 3131 C C . GLY B 1 164 ? -35.36321 38.32244 -24.76703 1.000 9.03318 160 GLY B C 1
ATOM 3132 O O . GLY B 1 164 ? -36.29843 37.61452 -24.39116 1.000 6.56111 160 GLY B O 1
ATOM 3133 N N . LEU B 1 165 ? -34.26269 38.51281 -24.02524 1.000 9.87952 161 LEU B N 1
ATOM 3134 C CA . LEU B 1 165 ? -34.13442 37.90683 -22.69865 1.000 6.34901 161 LEU B CA 1
ATOM 3135 C C . LEU B 1 165 ? -35.17055 38.44881 -21.73143 1.000 10.70378 161 LEU B C 1
ATOM 3136 O O . LEU B 1 165 ? -35.75131 37.68404 -20.94233 1.000 6.36554 161 LEU B O 1
ATOM 3141 N N . ALA B 1 166 ? -35.39575 39.76352 -21.77023 1.000 9.35239 162 ALA B N 1
ATOM 3142 C CA . ALA B 1 166 ? -36.35273 40.38580 -20.86855 1.000 7.31892 162 ALA B CA 1
ATOM 3143 C C . ALA B 1 166 ? -37.76211 39.86451 -21.13592 1.000 7.31949 162 ALA B C 1
ATOM 3144 O O . ALA B 1 166 ? -38.51882 39.61264 -20.19204 1.000 8.40786 162 ALA B O 1
ATOM 3146 N N . LYS B 1 167 ? -38.12465 39.65893 -22.41304 1.000 6.84945 163 LYS B N 1
ATOM 3147 C CA . LYS B 1 167 ? -39.42348 39.07019 -22.72151 1.000 7.82739 163 LYS B CA 1
ATOM 3148 C C . LYS B 1 167 ? -39.49691 37.60069 -22.30283 1.000 5.24408 163 LYS B C 1
ATOM 3149 O O . LYS B 1 167 ? -40.56629 37.13197 -21.89123 1.000 6.52402 163 LYS B O 1
ATOM 3155 N N . ALA B 1 168 ? -38.39356 36.85880 -22.37544 1.000 4.89576 164 ALA B N 1
ATOM 3156 C CA . ALA B 1 168 ? -38.44350 35.47176 -21.90329 1.000 8.47864 164 ALA B CA 1
ATOM 3157 C C . ALA B 1 168 ? -38.68480 35.44605 -20.39831 1.000 7.90970 164 ALA B C 1
ATOM 3158 O O . ALA B 1 168 ? -39.44798 34.61722 -19.88307 1.000 7.05665 164 ALA B O 1
ATOM 3160 N N . SER B 1 169 ? -38.05546 36.37479 -19.69096 1.000 5.40707 165 SER B N 1
ATOM 3161 C CA . SER B 1 169 ? -38.29252 36.55075 -18.26440 1.000 6.38760 165 SER B CA 1
ATOM 3162 C C . SER B 1 169 ? -39.74347 36.90741 -17.99621 1.000 7.72606 165 SER B C 1
ATOM 3163 O O . SER B 1 169 ? -40.35595 36.38947 -17.04734 1.000 6.05272 165 SER B O 1
ATOM 3166 N N . LEU B 1 170 ? -40.29956 37.80426 -18.81773 1.000 5.68941 166 LEU B N 1
ATOM 3167 C CA . LEU B 1 170 ? -41.69154 38.20688 -18.64720 1.000 4.76790 166 LEU B CA 1
ATOM 3168 C C . LEU B 1 170 ? -42.64314 37.03358 -18.85242 1.000 5.98243 166 LEU B C 1
ATOM 3169 O O . LEU B 1 170 ? -43.62479 36.88723 -18.12157 1.000 8.64494 166 LEU B O 1
ATOM 3174 N N . GLU B 1 171 ? -42.37185 36.18383 -19.84006 1.000 5.91267 167 GLU B N 1
ATOM 3175 C CA . GLU B 1 171 ? -43.26120 35.04975 -20.08672 1.000 8.73102 167 GLU B CA 1
ATOM 3176 C C . GLU B 1 171 ? -43.20705 34.04288 -18.94084 1.000 6.32757 167 GLU B C 1
ATOM 3177 O O . GLU B 1 171 ? -44.23763 33.46788 -18.58449 1.000 6.08028 167 GLU B O 1
ATOM 3183 N N . ALA B 1 172 ? -42.03544 33.87177 -18.31909 1.000 6.80981 168 ALA B N 1
ATOM 3184 C CA . ALA B 1 172 ? -41.96289 33.03881 -17.12949 1.000 7.13396 168 ALA B CA 1
ATOM 3185 C C . ALA B 1 172 ? -42.69836 33.70651 -15.97565 1.000 5.31516 168 ALA B C 1
ATOM 3186 O O . ALA B 1 172 ? -43.41641 33.03562 -15.21511 1.000 7.44303 168 ALA B O 1
ATOM 3188 N N . ASN B 1 173 ? -42.54787 35.02731 -15.84625 1.000 6.04159 169 ASN B N 1
ATOM 3189 C CA . ASN B 1 173 ? -43.31202 35.79545 -14.86818 1.000 5.63873 169 ASN B CA 1
ATOM 3190 C C . ASN B 1 173 ? -44.80390 35.50409 -15.00468 1.000 8.20857 169 ASN B C 1
ATOM 3191 O O . ASN B 1 173 ? -45.47319 35.22264 -14.01345 1.000 7.94205 169 ASN B O 1
ATOM 3196 N N . VAL B 1 174 ? -45.32446 35.47307 -16.23972 1.000 7.35631 170 VAL B N 1
ATOM 3197 C CA . VAL B 1 174 ? -46.74281 35.17106 -16.43912 1.000 8.32008 170 VAL B CA 1
ATOM 3198 C C . VAL B 1 174 ? -47.10335 33.84092 -15.78334 1.000 7.86874 170 VAL B C 1
ATOM 3199 O O . VAL B 1 174 ? -48.10852 33.73632 -15.06115 1.000 8.31563 170 VAL B O 1
ATOM 3203 N N . ARG B 1 175 ? -46.26742 32.81885 -16.00700 1.000 8.89517 171 ARG B N 1
ATOM 3204 C CA . ARG B 1 175 ? -46.54933 31.48461 -15.48973 1.000 7.60518 171 ARG B CA 1
ATOM 3205 C C . ARG B 1 175 ? -46.48681 31.45919 -13.97479 1.000 8.60558 171 ARG B C 1
ATOM 3206 O O . ARG B 1 175 ? -47.39544 30.91450 -13.32622 1.000 7.64662 171 ARG B O 1
ATOM 3214 N N . TYR B 1 176 ? -45.40405 32.01251 -13.37663 1.000 7.30057 172 TYR B N 1
ATOM 3215 C CA . TYR B 1 176 ? -45.29357 31.99087 -11.91211 1.000 5.36826 172 TYR B CA 1
ATOM 3216 C C . TYR B 1 176 ? -46.36783 32.84897 -11.26250 1.000 9.50858 172 TYR B C 1
ATOM 3217 O O . TYR B 1 176 ? -46.87830 32.48704 -10.18619 1.000 10.88633 172 TYR B O 1
ATOM 3226 N N . MET B 1 177 ? -46.73843 33.96375 -11.90705 1.000 6.22763 173 MET B N 1
ATOM 3227 C CA . MET B 1 177 ? -47.77336 34.82172 -11.34003 1.000 10.03768 173 MET B CA 1
ATOM 3228 C C . MET B 1 177 ? -49.12398 34.10482 -11.40144 1.000 11.27432 173 MET B C 1
ATOM 3229 O O . MET B 1 177 ? -49.88820 34.11888 -10.42754 1.000 13.10587 173 MET B O 1
ATOM 3234 N N . ALA B 1 178 ? -49.42080 33.44314 -12.53686 1.000 8.90264 174 ALA B N 1
ATOM 3235 C CA . ALA B 1 178 ? -50.66175 32.67862 -12.66513 1.000 7.34331 174 ALA B CA 1
ATOM 3236 C C . ALA B 1 178 ? -50.73188 31.56238 -11.62384 1.000 11.29724 174 ALA B C 1
ATOM 3237 O O . ALA B 1 178 ? -51.79261 31.29143 -11.05020 1.000 11.92283 174 ALA B O 1
ATOM 3239 N N . ASN B 1 179 ? -49.59673 30.92071 -11.34882 1.000 10.69010 175 ASN B N 1
ATOM 3240 C CA . ASN B 1 179 ? -49.58714 29.81135 -10.40563 1.000 11.61118 175 ASN B CA 1
ATOM 3241 C C . ASN B 1 179 ? -49.78633 30.30394 -8.97543 1.000 13.62116 175 ASN B C 1
ATOM 3242 O O . ASN B 1 179 ? -50.45742 29.64203 -8.16321 1.000 12.65637 175 ASN B O 1
ATOM 3247 N N . ALA B 1 180 ? -49.23010 31.46986 -8.65355 1.000 12.04002 176 ALA B N 1
ATOM 3248 C CA . ALA B 1 180 ? -49.34603 31.95585 -7.28768 1.000 8.82572 176 ALA B CA 1
ATOM 3249 C C . ALA B 1 180 ? -50.70692 32.58623 -7.03068 1.000 13.31170 176 ALA B C 1
ATOM 3250 O O . ALA B 1 180 ? -51.22687 32.47693 -5.91212 1.000 14.90342 176 ALA B O 1
ATOM 3252 N N . MET B 1 181 ? -51.29359 33.26319 -8.03013 1.000 10.17036 177 MET B N 1
ATOM 3253 C CA . MET B 1 181 ? -52.49906 34.05873 -7.80351 1.000 10.22200 177 MET B CA 1
ATOM 3254 C C . MET B 1 181 ? -53.78349 33.36757 -8.25218 1.000 12.98568 177 MET B C 1
ATOM 3255 O O . MET B 1 181 ? -54.87831 33.83801 -7.92337 1.000 16.33219 177 MET B O 1
ATOM 3260 N N . GLY B 1 182 ? -53.68217 32.26508 -8.98092 1.000 11.30664 178 GLY B N 1
ATOM 3261 C CA . GLY B 1 182 ? -54.84891 31.53943 -9.39740 1.000 13.43268 178 GLY B CA 1
ATOM 3262 C C . GLY B 1 182 ? -55.76595 31.10433 -8.27472 1.000 15.71743 178 GLY B C 1
ATOM 3263 O O . GLY B 1 182 ? -56.97789 31.31097 -8.34677 1.000 13.54471 178 GLY B O 1
ATOM 3264 N N . PRO B 1 183 ? -55.21692 30.46769 -7.22698 1.000 16.63838 179 PRO B N 1
ATOM 3265 C CA . PRO B 1 183 ? -56.10215 29.92742 -6.18013 1.000 16.34553 179 PRO B CA 1
ATOM 3266 C C . PRO B 1 183 ? -56.99377 30.97091 -5.55736 1.000 19.17042 179 PRO B C 1
ATOM 3267 O O . PRO B 1 183 ? -58.10766 30.62957 -5.14795 1.000 21.49427 179 PRO B O 1
ATOM 3271 N N . GLU B 1 184 ? -56.55580 32.22807 -5.49172 1.000 18.63064 180 GLU B N 1
ATOM 3272 C CA . GLU B 1 184 ? -57.37336 33.30206 -4.95004 1.000 16.41777 180 GLU B CA 1
ATOM 3273 C C . GLU B 1 184 ? -58.22290 33.97559 -6.01373 1.000 19.38811 180 GLU B C 1
ATOM 3274 O O . GLU B 1 184 ? -58.86929 34.99274 -5.73255 1.000 22.66948 180 GLU B O 1
ATOM 3280 N N . GLY B 1 185 ? -58.22616 33.45602 -7.22909 1.000 15.01598 181 GLY B N 1
ATOM 3281 C CA . GLY B 1 185 ? -59.17583 33.89719 -8.22006 1.000 17.56203 181 GLY B CA 1
ATOM 3282 C C . GLY B 1 185 ? -58.68138 34.87498 -9.25975 1.000 14.43150 181 GLY B C 1
ATOM 3283 O O . GLY B 1 185 ? -59.51352 35.56513 -9.85075 1.000 17.75876 181 GLY B O 1
ATOM 3284 N N . VAL B 1 186 ? -57.37293 34.92986 -9.53525 1.000 13.22084 182 VAL B N 1
ATOM 3285 C CA . VAL B 1 186 ? -56.81424 35.84247 -10.52610 1.000 12.60363 182 VAL B CA 1
ATOM 3286 C C . VAL B 1 186 ? -56.16849 35.00905 -11.62907 1.000 11.52156 182 VAL B C 1
ATOM 3287 O O . VAL B 1 186 ? -55.42423 34.06041 -11.34644 1.000 14.53247 182 VAL B O 1
ATOM 3291 N N . ARG B 1 187 ? -56.45893 35.35766 -12.87949 1.000 11.62719 183 ARG B N 1
ATOM 3292 C CA . ARG B 1 187 ? -55.77392 34.78955 -14.03054 1.000 12.21696 183 ARG B CA 1
ATOM 3293 C C . ARG B 1 187 ? -54.70894 35.76837 -14.54084 1.000 13.10200 183 ARG B C 1
ATOM 3294 O O . ARG B 1 187 ? -54.83374 36.99110 -14.37702 1.000 10.99155 183 ARG B O 1
ATOM 3302 N N . VAL B 1 188 ? -53.64268 35.21787 -15.14197 1.000 11.33817 184 VAL B N 1
ATOM 3303 C CA . VAL B 1 188 ? -52.53821 36.01655 -15.66731 1.000 10.30672 184 VAL B CA 1
ATOM 3304 C C . VAL B 1 188 ? -52.11241 35.44108 -17.00667 1.000 9.22401 184 VAL B C 1
ATOM 3305 O O . VAL B 1 188 ? -51.75245 34.26568 -17.08271 1.000 9.37195 184 VAL B O 1
ATOM 3309 N N . ASN B 1 189 ? -52.12361 36.26888 -18.05709 1.000 11.87833 185 ASN B N 1
ATOM 3310 C CA . ASN B 1 189 ? -51.80334 35.80449 -19.39837 1.000 9.94859 185 ASN B CA 1
ATOM 3311 C C . ASN B 1 189 ? -50.94370 36.84793 -20.10663 1.000 11.20967 185 ASN B C 1
ATOM 3312 O O . ASN B 1 189 ? -50.80530 37.99170 -19.66000 1.000 10.76300 185 ASN B O 1
ATOM 3317 N N . ALA B 1 190 ? -50.42608 36.46661 -21.27064 1.000 10.88889 186 ALA B N 1
ATOM 3318 C CA . ALA B 1 190 ? -49.76745 37.40629 -22.16870 1.000 11.35600 186 ALA B CA 1
ATOM 3319 C C . ALA B 1 190 ? -50.27837 37.23468 -23.59932 1.000 9.41132 186 ALA B C 1
ATOM 3320 O O . ALA B 1 190 ? -50.70249 36.14817 -24.01964 1.000 9.24525 186 ALA B O 1
ATOM 3322 N N . ILE B 1 191 ? -50.22806 38.32820 -24.35350 1.000 10.46021 187 ILE B N 1
ATOM 3323 C CA . ILE B 1 191 ? -50.29009 38.24944 -25.81754 1.000 8.12992 187 ILE B CA 1
ATOM 3324 C C . ILE B 1 191 ? -48.89071 38.43830 -26.38152 1.000 11.41193 187 ILE B C 1
ATOM 3325 O O . ILE B 1 191 ? -48.19757 39.40994 -26.04496 1.000 10.62860 187 ILE B O 1
ATOM 3330 N N . SER B 1 192 ? -48.47574 37.51293 -27.23875 1.000 9.91002 188 SER B N 1
ATOM 3331 C CA . SER B 1 192 ? -47.25316 37.64813 -28.01926 1.000 8.85560 188 SER B CA 1
ATOM 3332 C C . SER B 1 192 ? -47.68565 38.23794 -29.35398 1.000 9.74667 188 SER B C 1
ATOM 3333 O O . SER B 1 192 ? -48.20202 37.52977 -30.22717 1.000 8.59734 188 SER B O 1
ATOM 3336 N N . ALA B 1 193 ? -47.53742 39.56186 -29.47773 1.000 9.65180 189 ALA B N 1
ATOM 3337 C CA . ALA B 1 193 ? -48.04528 40.29042 -30.63709 1.000 10.84122 189 ALA B CA 1
ATOM 3338 C C . ALA B 1 193 ? -47.03676 40.26259 -31.78774 1.000 13.75182 189 ALA B C 1
ATOM 3339 O O . ALA B 1 193 ? -45.82289 40.28147 -31.57776 1.000 11.69954 189 ALA B O 1
ATOM 3341 N N . GLY B 1 194 ? -47.54165 40.21787 -33.01571 1.000 10.61227 190 GLY B N 1
ATOM 3342 C CA . GLY B 1 194 ? -46.69086 40.51692 -34.14932 1.000 12.97424 190 GLY B CA 1
ATOM 3343 C C . GLY B 1 194 ? -46.23371 41.97570 -34.14991 1.000 12.38709 190 GLY B C 1
ATOM 3344 O O . GLY B 1 194 ? -46.82701 42.84068 -33.48450 1.000 12.47946 190 GLY B O 1
ATOM 3345 N N . PRO B 1 195 ? -45.21265 42.29067 -34.95266 1.000 14.23283 191 PRO B N 1
ATOM 3346 C CA . PRO B 1 195 ? -44.70198 43.67043 -34.99087 1.000 15.36834 191 PRO B CA 1
ATOM 3347 C C . PRO B 1 195 ? -45.75562 44.66246 -35.46119 1.000 18.51214 191 PRO B C 1
ATOM 3348 O O . PRO B 1 195 ? -46.53693 44.39189 -36.38119 1.000 20.02471 191 PRO B O 1
ATOM 3352 N N . ILE B 1 196 ? -45.77250 45.82038 -34.79473 1.000 17.23114 192 ILE B N 1
ATOM 3353 C CA . ILE B 1 196 ? -46.67718 46.93007 -35.08101 1.000 19.26833 192 ILE B CA 1
ATOM 3354 C C . ILE B 1 196 ? -45.88148 48.22552 -35.04784 1.000 18.90748 192 ILE B C 1
ATOM 3355 O O . ILE B 1 196 ? -45.06117 48.42442 -34.14996 1.000 20.86705 192 ILE B O 1
ATOM 3360 N N . ARG B 1 197 ? -46.09808 49.10646 -36.02820 1.000 24.02288 193 ARG B N 1
ATOM 3361 C CA . ARG B 1 197 ? -45.35168 50.36350 -36.00899 1.000 30.14386 193 ARG B CA 1
ATOM 3362 C C . ARG B 1 197 ? -45.98917 51.28892 -34.98511 1.000 26.95937 193 ARG B C 1
ATOM 3363 O O . ARG B 1 197 ? -47.01119 51.92612 -35.24502 1.000 35.83836 193 ARG B O 1
ATOM 3371 N N . THR B 1 198 ? -45.39658 51.32726 -33.80321 1.000 17.12838 194 THR B N 1
ATOM 3372 C CA . THR B 1 198 ? -45.75731 52.20227 -32.69856 1.000 17.35100 194 THR B CA 1
ATOM 3373 C C . THR B 1 198 ? -44.52566 53.03453 -32.39080 1.000 18.53361 194 THR B C 1
ATOM 3374 O O . THR B 1 198 ? -43.51443 52.93826 -33.08563 1.000 22.17160 194 THR B O 1
ATOM 3378 N N . LEU B 1 199 ? -44.58019 53.78536 -31.29099 1.000 18.25158 195 LEU B N 1
ATOM 3379 C CA . LEU B 1 199 ? -43.37578 54.44396 -30.81804 1.000 17.78127 195 LEU B CA 1
ATOM 3380 C C . LEU B 1 199 ? -42.30259 53.43491 -30.42743 1.000 23.22650 195 LEU B C 1
ATOM 3381 O O . LEU B 1 199 ? -41.12088 53.79502 -30.37855 1.000 20.65766 195 LEU B O 1
ATOM 3386 N N . ALA B 1 200 ? -42.67285 52.17229 -30.16238 1.000 19.19291 196 ALA B N 1
ATOM 3387 C CA . ALA B 1 200 ? -41.62991 51.17920 -29.91512 1.000 17.97772 196 ALA B CA 1
ATOM 3388 C C . ALA B 1 200 ? -40.80060 50.87673 -31.15922 1.000 19.91718 196 ALA B C 1
ATOM 3389 O O . ALA B 1 200 ? -39.80043 50.16268 -31.05731 1.000 19.87142 196 ALA B O 1
ATOM 3391 N N . ALA B 1 201 ? -41.19272 51.37742 -32.33562 1.000 19.38438 197 ALA B N 1
ATOM 3392 C CA . ALA B 1 201 ? -40.37341 51.22662 -33.52981 1.000 21.49123 197 ALA B CA 1
ATOM 3393 C C . ALA B 1 201 ? -39.36130 52.34917 -33.69588 1.000 25.25808 197 ALA B C 1
ATOM 3394 O O . ALA B 1 201 ? -38.51674 52.26832 -34.59502 1.000 24.27299 197 ALA B O 1
ATOM 3396 N N . SER B 1 202 ? -39.41158 53.37536 -32.84547 1.000 22.41034 198 SER B N 1
ATOM 3397 C CA . SER B 1 202 ? -38.55477 54.54430 -33.01999 1.000 29.02970 198 SER B CA 1
ATOM 3398 C C . SER B 1 202 ? -37.09016 54.13856 -33.02592 1.000 22.53109 198 SER B C 1
ATOM 3399 O O . SER B 1 202 ? -36.61857 53.50969 -32.07798 1.000 26.19352 198 SER B O 1
ATOM 3402 N N . GLY B 1 203 ? -36.38233 54.46665 -34.11567 1.000 28.30582 199 GLY B N 1
ATOM 3403 C CA . GLY B 1 203 ? -34.95296 54.22587 -34.20897 1.000 22.56342 199 GLY B CA 1
ATOM 3404 C C . GLY B 1 203 ? -34.54444 52.79983 -34.49992 1.000 25.85951 199 GLY B C 1
ATOM 3405 O O . GLY B 1 203 ? -33.34308 52.53752 -34.64924 1.000 23.26819 199 GLY B O 1
ATOM 3406 N N . ILE B 1 204 ? -35.49777 51.87832 -34.60337 1.000 21.83059 200 ILE B N 1
ATOM 3407 C CA . ILE B 1 204 ? -35.20279 50.48065 -34.90545 1.000 27.44321 200 ILE B CA 1
ATOM 3408 C C . ILE B 1 204 ? -34.90077 50.34952 -36.39570 1.000 27.20932 200 ILE B C 1
ATOM 3409 O O . ILE B 1 204 ? -35.73358 50.68786 -37.24157 1.000 29.37080 200 ILE B O 1
ATOM 3414 N N . LYS B 1 205 ? -33.70134 49.86666 -36.71537 1.000 27.76800 201 LYS B N 1
ATOM 3415 C CA . LYS B 1 205 ? -33.26826 49.75347 -38.09890 1.000 37.03301 201 LYS B CA 1
ATOM 3416 C C . LYS B 1 205 ? -34.06653 48.67897 -38.82063 1.000 34.15478 201 LYS B C 1
ATOM 3417 O O . LYS B 1 205 ? -34.41705 47.64663 -38.24010 1.000 34.14283 201 LYS B O 1
ATOM 3419 N N . ASP B 1 206 ? -34.36270 48.94785 -40.09114 1.000 37.18959 202 ASP B N 1
ATOM 3420 C CA . ASP B 1 206 ? -35.03831 48.00692 -40.98519 1.000 40.56509 202 ASP B CA 1
ATOM 3421 C C . ASP B 1 206 ? -36.39154 47.55914 -40.43596 1.000 37.32011 202 ASP B C 1
ATOM 3422 O O . ASP B 1 206 ? -36.78713 46.40604 -40.60556 1.000 34.42359 202 ASP B O 1
ATOM 3427 N N . PHE B 1 207 ? -37.11965 48.46851 -39.78200 1.000 30.88758 203 PHE B N 1
ATOM 3428 C CA . PHE B 1 207 ? -38.44311 48.09861 -39.28864 1.000 29.35629 203 PHE B CA 1
ATOM 3429 C C . PHE B 1 207 ? -39.43179 47.94594 -40.43949 1.000 33.05371 203 PHE B C 1
ATOM 3430 O O . PHE B 1 207 ? -40.28594 47.05515 -40.41081 1.000 26.95521 203 PHE B O 1
ATOM 3438 N N . ARG B 1 208 ? -39.33341 48.79934 -41.46533 1.000 36.53813 204 ARG B N 1
ATOM 3439 C CA . ARG B 1 208 ? -40.23054 48.66375 -42.61178 1.000 34.01324 204 ARG B CA 1
ATOM 3440 C C . ARG B 1 208 ? -40.00126 47.33988 -43.32956 1.000 29.69227 204 ARG B C 1
ATOM 3441 O O . ARG B 1 208 ? -40.95520 46.67959 -43.76294 1.000 29.43697 204 ARG B O 1
ATOM 3443 N N . LYS B 1 209 ? -38.74058 46.92989 -43.45516 1.000 29.85262 205 LYS B N 1
ATOM 3444 C CA . LYS B 1 209 ? -38.44328 45.67349 -44.12734 1.000 28.12864 205 LYS B CA 1
ATOM 3445 C C . LYS B 1 209 ? -38.94873 44.49622 -43.30716 1.000 38.49217 205 LYS B C 1
ATOM 3446 O O . LYS B 1 209 ? -39.49185 43.52360 -43.85045 1.000 32.02008 205 LYS B O 1
ATOM 3452 N N . MET B 1 210 ? -38.79061 44.58449 -41.99287 1.000 26.72382 206 MET B N 1
ATOM 3453 C CA . MET B 1 210 ? -39.30804 43.56587 -41.10088 1.000 28.02930 206 MET B CA 1
ATOM 3454 C C . MET B 1 210 ? -40.82740 43.43002 -41.24119 1.000 26.78366 206 MET B C 1
ATOM 3455 O O . MET B 1 210 ? -41.35629 42.31488 -41.34148 1.000 23.34759 206 MET B O 1
ATOM 3460 N N . LEU B 1 211 ? -41.53667 44.56008 -41.30479 1.000 21.37541 207 LEU B N 1
ATOM 3461 C CA . LEU B 1 211 ? -42.99103 44.55595 -41.47337 1.000 24.51842 207 LEU B CA 1
ATOM 3462 C C . LEU B 1 211 ? -43.39644 43.93014 -42.80708 1.000 25.99485 207 LEU B C 1
ATOM 3463 O O . LEU B 1 211 ? -44.31311 43.09887 -42.87626 1.000 22.47299 207 LEU B O 1
ATOM 3468 N N . ALA B 1 212 ? -42.74549 44.35671 -43.89013 1.000 22.41355 208 ALA B N 1
ATOM 3469 C CA . ALA B 1 212 ? -43.00143 43.77612 -45.20407 1.000 20.92371 208 ALA B CA 1
ATOM 3470 C C . ALA B 1 212 ? -42.80831 42.26720 -45.19154 1.000 23.18453 208 ALA B C 1
ATOM 3471 O O . ALA B 1 212 ? -43.63383 41.51168 -45.73172 1.000 20.26818 208 ALA B O 1
ATOM 3473 N N . HIS B 1 213 ? -41.70581 41.80989 -44.59439 1.000 24.68864 209 HIS B N 1
ATOM 3474 C CA . HIS B 1 213 ? -41.40292 40.38401 -44.59834 1.000 25.24934 209 HIS B CA 1
ATOM 3475 C C . HIS B 1 213 ? -42.43626 39.61554 -43.79358 1.000 26.31278 209 HIS B C 1
ATOM 3476 O O . HIS B 1 213 ? -42.81758 38.49682 -44.16543 1.000 24.74729 209 HIS B O 1
ATOM 3483 N N . CYS B 1 214 ? -42.92257 40.20809 -42.70796 1.000 19.72339 210 CYS B N 1
ATOM 3484 C CA . CYS B 1 214 ? -43.98227 39.57066 -41.94286 1.000 20.64949 210 CYS B CA 1
ATOM 3485 C C . CYS B 1 214 ? -45.25583 39.47747 -42.77917 1.000 24.86485 210 CYS B C 1
ATOM 3486 O O . CYS B 1 214 ? -45.92511 38.43913 -42.79647 1.000 21.98535 210 CYS B O 1
ATOM 3489 N N . GLU B 1 215 ? -45.58038 40.54098 -43.51448 1.000 23.80477 211 GLU B N 1
ATOM 3490 C CA . GLU B 1 215 ? -46.81679 40.55343 -44.27833 1.000 20.44103 211 GLU B CA 1
ATOM 3491 C C . GLU B 1 215 ? -46.80280 39.47438 -45.34671 1.000 25.91600 211 GLU B C 1
ATOM 3492 O O . GLU B 1 215 ? -47.85946 38.92858 -45.70663 1.000 25.33033 211 GLU B O 1
ATOM 3498 N N . ALA B 1 216 ? -45.61022 39.14552 -45.84939 1.000 24.52152 212 ALA B N 1
ATOM 3499 C CA . ALA B 1 216 ? -45.47445 38.16470 -46.91690 1.000 22.30924 212 ALA B CA 1
ATOM 3500 C C . ALA B 1 216 ? -45.62417 36.74869 -46.39412 1.000 22.49536 212 ALA B C 1
ATOM 3501 O O . ALA B 1 216 ? -46.22883 35.90259 -47.05507 1.000 22.08982 212 ALA B O 1
ATOM 3503 N N . VAL B 1 217 ? -45.10246 36.47207 -45.20177 1.000 24.97677 213 VAL B N 1
ATOM 3504 C CA . VAL B 1 217 ? -44.99917 35.09885 -44.73138 1.000 22.41502 213 VAL B CA 1
ATOM 3505 C C . VAL B 1 217 ? -45.97683 34.74818 -43.61548 1.000 18.09549 213 VAL B C 1
ATOM 3506 O O . VAL B 1 217 ? -46.10985 33.55695 -43.29945 1.000 22.89384 213 VAL B O 1
ATOM 3510 N N . THR B 1 218 ? -46.68834 35.71211 -43.03116 1.000 17.17262 214 THR B N 1
ATOM 3511 C CA . THR B 1 218 ? -47.74244 35.33958 -42.09224 1.000 16.50886 214 THR B CA 1
ATOM 3512 C C . THR B 1 218 ? -48.85437 34.61860 -42.84594 1.000 15.69389 214 THR B C 1
ATOM 3513 O O . THR B 1 218 ? -49.23044 35.04484 -43.94689 1.000 15.97012 214 THR B O 1
ATOM 3517 N N . PRO B 1 219 ? -49.39174 33.53294 -42.29244 1.000 14.54894 215 PRO B N 1
ATOM 3518 C CA . PRO B 1 219 ? -50.50738 32.84961 -42.96282 1.000 13.30019 215 PRO B CA 1
ATOM 3519 C C . PRO B 1 219 ? -51.67622 33.76516 -43.31439 1.000 16.30813 215 PRO B C 1
ATOM 3520 O O . PRO B 1 219 ? -52.28567 33.57578 -44.37200 1.000 16.02470 215 PRO B O 1
ATOM 3524 N N . ILE B 1 220 ? -52.00136 34.77681 -42.49703 1.000 15.17134 216 ILE B N 1
ATOM 3525 C CA . ILE B 1 220 ? -53.11503 35.65520 -42.86526 1.000 17.79915 216 ILE B CA 1
ATOM 3526 C C . ILE B 1 220 ? -52.70647 36.74906 -43.83725 1.000 15.92588 216 ILE B C 1
ATOM 3527 O O . ILE B 1 220 ? -53.56356 37.54998 -44.24424 1.000 17.47567 216 ILE B O 1
ATOM 3532 N N . ARG B 1 221 ? -51.42600 36.79782 -44.21892 1.000 17.50616 217 ARG B N 1
ATOM 3533 C CA . ARG B 1 221 ? -50.92418 37.65554 -45.29267 1.000 14.23994 217 ARG B CA 1
ATOM 3534 C C . ARG B 1 221 ? -51.14136 39.14111 -44.99492 1.000 15.81723 217 ARG B C 1
ATOM 3535 O O . ARG B 1 221 ? -51.37270 39.93448 -45.89971 1.000 18.27436 217 ARG B O 1
ATOM 3543 N N . ARG B 1 222 ? -51.09012 39.53403 -43.72559 1.000 16.68307 218 ARG B N 1
ATOM 3544 C CA . ARG B 1 222 ? -51.08074 40.93084 -43.31581 1.000 19.13430 218 ARG B CA 1
ATOM 3545 C C . ARG B 1 222 ? -50.43104 40.96971 -41.94631 1.000 18.59630 218 ARG B C 1
ATOM 3546 O O . ARG B 1 222 ? -50.32864 39.94657 -41.26240 1.000 21.37296 218 ARG B O 1
ATOM 3554 N N . THR B 1 223 ? -49.97909 42.14815 -41.55913 1.000 20.56320 219 THR B N 1
ATOM 3555 C CA . THR B 1 223 ? -49.50798 42.28842 -40.18673 1.000 16.16964 219 THR B CA 1
ATOM 3556 C C . THR B 1 223 ? -50.68479 42.64717 -39.29351 1.000 21.15727 219 THR B C 1
ATOM 3557 O O . THR B 1 223 ? -51.73537 43.09843 -39.75662 1.000 21.11761 219 THR B O 1
ATOM 3561 N N . VAL B 1 224 ? -50.50995 42.39835 -37.99493 1.000 17.69106 220 VAL B N 1
ATOM 3562 C CA . VAL B 1 224 ? -51.59064 42.61241 -37.05088 1.000 19.47655 220 VAL B CA 1
ATOM 3563 C C . VAL B 1 224 ? -51.67936 44.09251 -36.68594 1.000 17.47507 220 VAL B C 1
ATOM 3564 O O . VAL B 1 224 ? -50.75678 44.87861 -36.88783 1.000 15.10200 220 VAL B O 1
ATOM 3568 N N . THR B 1 225 ? -52.82981 44.47076 -36.16335 1.000 17.26059 221 THR B N 1
ATOM 3569 C CA . THR B 1 225 ? -53.12010 45.83758 -35.77982 1.000 19.27627 221 THR B CA 1
ATOM 3570 C C . THR B 1 225 ? -53.39140 45.91093 -34.27898 1.000 21.28172 221 THR B C 1
ATOM 3571 O O . THR B 1 225 ? -53.61995 44.88229 -33.61480 1.000 18.05235 221 THR B O 1
ATOM 3575 N N . ILE B 1 226 ? -53.31344 47.13375 -33.72962 1.000 18.22617 222 ILE B N 1
ATOM 3576 C CA . ILE B 1 226 ? -53.69633 47.30949 -32.33945 1.000 19.17224 222 ILE B CA 1
ATOM 3577 C C . ILE B 1 226 ? -55.16361 46.95701 -32.15384 1.000 20.84796 222 ILE B C 1
ATOM 3578 O O . ILE B 1 226 ? -55.57848 46.57812 -31.05024 1.000 20.07847 222 ILE B O 1
ATOM 3583 N N . GLU B 1 227 ? -55.95381 46.97528 -33.23499 1.000 18.43815 223 GLU B N 1
ATOM 3584 C CA . GLU B 1 227 ? -57.32512 46.50025 -33.11861 1.000 19.93149 223 GLU B CA 1
ATOM 3585 C C . GLU B 1 227 ? -57.38294 44.97896 -32.96520 1.000 17.32998 223 GLU B C 1
ATOM 3586 O O . GLU B 1 227 ? -58.13961 44.47121 -32.12436 1.000 16.85855 223 GLU B O 1
ATOM 3592 N N . ASP B 1 228 ? -56.59426 44.23002 -33.74872 1.000 18.04392 224 ASP B N 1
ATOM 3593 C CA . ASP B 1 228 ? -56.52495 42.78209 -33.51362 1.000 17.40790 224 ASP B CA 1
ATOM 3594 C C . ASP B 1 228 ? -56.10944 42.48467 -32.07902 1.000 18.07127 224 ASP B C 1
ATOM 3595 O O . ASP B 1 228 ? -56.76323 41.69317 -31.38000 1.000 17.68519 224 ASP B O 1
ATOM 3600 N N . VAL B 1 229 ? -55.01102 43.10864 -31.63059 1.000 14.77597 225 VAL B N 1
ATOM 3601 C CA . VAL B 1 229 ? -54.48755 42.84361 -30.29433 1.000 14.91772 225 VAL B CA 1
ATOM 3602 C C . VAL B 1 229 ? -55.51491 43.27417 -29.25736 1.000 18.03516 225 VAL B C 1
ATOM 3603 O O . VAL B 1 229 ? -55.77939 42.56246 -28.27971 1.000 15.49513 225 VAL B O 1
ATOM 3607 N N . GLY B 1 230 ? -56.14703 44.43231 -29.47348 1.000 15.10073 226 GLY B N 1
ATOM 3608 C CA . GLY B 1 230 ? -57.12261 44.90565 -28.50614 1.000 16.28535 226 GLY B CA 1
ATOM 3609 C C . GLY B 1 230 ? -58.28005 43.94358 -28.31156 1.000 16.24602 226 GLY B C 1
ATOM 3610 O O . GLY B 1 230 ? -58.72522 43.71009 -27.18463 1.000 17.58259 226 GLY B O 1
ATOM 3611 N N . ASN B 1 231 ? -58.76188 43.34077 -29.40894 1.000 17.13707 227 ASN B N 1
ATOM 3612 C CA . ASN B 1 231 ? -59.86782 42.39714 -29.29603 1.000 16.83198 227 ASN B CA 1
ATOM 3613 C C . ASN B 1 231 ? -59.45947 41.15842 -28.51291 1.000 16.87524 227 ASN B C 1
ATOM 3614 O O . ASN B 1 231 ? -60.20064 40.70196 -27.63818 1.000 15.08294 227 ASN B O 1
ATOM 3619 N N . SER B 1 232 ? -58.29250 40.58756 -28.82453 1.000 14.28058 228 SER B N 1
ATOM 3620 C CA . SER B 1 232 ? -57.79315 39.45757 -28.02801 1.000 14.24334 228 SER B CA 1
ATOM 3621 C C . SER B 1 232 ? -57.57016 39.84787 -26.57335 1.000 13.66255 228 SER B C 1
ATOM 3622 O O . SER B 1 232 ? -57.81870 39.05341 -25.65866 1.000 13.91383 228 SER B O 1
ATOM 3625 N N . ALA B 1 233 ? -57.05933 41.04831 -26.33794 1.000 17.52880 229 ALA B N 1
ATOM 3626 C CA . ALA B 1 233 ? -56.80090 41.48034 -24.96990 1.000 15.94945 229 ALA B CA 1
ATOM 3627 C C . ALA B 1 233 ? -58.09843 41.60550 -24.17777 1.000 15.38847 229 ALA B C 1
ATOM 3628 O O . ALA B 1 233 ? -58.18089 41.15507 -23.02468 1.000 14.05361 229 ALA B O 1
ATOM 3630 N N . ALA B 1 234 ? -59.11262 42.23806 -24.78366 1.000 14.97985 230 ALA B N 1
ATOM 3631 C CA . ALA B 1 234 ? -60.44014 42.30725 -24.17657 1.000 16.12649 230 ALA B CA 1
ATOM 3632 C C . ALA B 1 234 ? -60.96117 40.92599 -23.81216 1.000 16.13985 230 ALA B C 1
ATOM 3633 O O . ALA B 1 234 ? -61.44528 40.71058 -22.69275 1.000 16.07849 230 ALA B O 1
ATOM 3635 N N . PHE B 1 235 ? -60.87104 39.97111 -24.75023 1.000 15.10094 231 PHE B N 1
ATOM 3636 C CA . PHE B 1 235 ? -61.28750 38.60517 -24.45423 1.000 14.70183 231 PHE B CA 1
ATOM 3637 C C . PHE B 1 235 ? -60.53963 38.03739 -23.24495 1.000 15.11182 231 PHE B C 1
ATOM 3638 O O . PHE B 1 235 ? -61.15732 37.46007 -22.33466 1.000 14.60250 231 PHE B O 1
ATOM 3646 N N . LEU B 1 236 ? -59.19999 38.19638 -23.21918 1.000 15.43218 232 LEU B N 1
ATOM 3647 C CA . LEU B 1 236 ? -58.36091 37.57134 -22.20195 1.000 12.29432 232 LEU B CA 1
ATOM 3648 C C . LEU B 1 236 ? -58.51184 38.22264 -20.83227 1.000 13.48616 232 LEU B C 1
ATOM 3649 O O . LEU B 1 236 ? -58.16276 37.58885 -19.82776 1.000 13.78069 232 LEU B O 1
ATOM 3654 N N . CYS B 1 237 ? -59.02311 39.45926 -20.76518 1.000 17.44914 233 CYS B N 1
ATOM 3655 C CA . CYS B 1 237 ? -59.35136 40.08576 -19.49133 1.000 18.99311 233 CYS B CA 1
ATOM 3656 C C . CYS B 1 237 ? -60.82128 39.96554 -19.12633 1.000 18.65412 233 CYS B C 1
ATOM 3657 O O . CYS B 1 237 ? -61.22534 40.47372 -18.08210 1.000 17.48010 233 CYS B O 1
ATOM 3660 N N . SER B 1 238 ? -61.61491 39.29444 -19.94465 1.000 16.57334 234 SER B N 1
ATOM 3661 C CA . SER B 1 238 ? -63.03364 39.05335 -19.72768 1.000 19.28126 234 SER B CA 1
ATOM 3662 C C . SER B 1 238 ? -63.27991 37.68578 -19.10803 1.000 18.98406 234 SER B C 1
ATOM 3663 O O . SER B 1 238 ? -62.42343 36.80078 -19.12168 1.000 19.60911 234 SER B O 1
ATOM 3666 N N . ASP B 1 239 ? -64.50354 37.49943 -18.60879 1.000 20.64772 235 ASP B N 1
ATOM 3667 C CA . ASP B 1 239 ? -64.89148 36.19893 -18.06908 1.000 17.74495 235 ASP B CA 1
ATOM 3668 C C . ASP B 1 239 ? -65.11437 35.15025 -19.15481 1.000 19.08825 235 ASP B C 1
ATOM 3669 O O . ASP B 1 239 ? -65.29580 33.97575 -18.82264 1.000 21.01938 235 ASP B O 1
ATOM 3674 N N . LEU B 1 240 ? -65.13572 35.54326 -20.43021 1.000 18.24006 236 LEU B N 1
ATOM 3675 C CA . LEU B 1 240 ? -65.16278 34.55808 -21.50500 1.000 16.52928 236 LEU B CA 1
ATOM 3676 C C . LEU B 1 240 ? -63.90589 33.70373 -21.50208 1.000 16.69991 236 LEU B C 1
ATOM 3677 O O . LEU B 1 240 ? -63.92261 32.58384 -22.04390 1.000 17.41951 236 LEU B O 1
ATOM 3682 N N . SER B 1 241 ? -62.80034 34.21874 -20.95382 1.000 18.66445 237 SER B N 1
ATOM 3683 C CA . SER B 1 241 ? -61.53906 33.48776 -20.96668 1.000 16.03061 237 SER B CA 1
ATOM 3684 C C . SER B 1 241 ? -61.27947 32.81158 -19.62559 1.000 14.33587 237 SER B C 1
ATOM 3685 O O . SER B 1 241 ? -60.12604 32.53862 -19.27815 1.000 12.25702 237 SER B O 1
ATOM 3688 N N . ALA B 1 242 ? -62.35884 32.51190 -18.87920 1.000 16.16671 238 ALA B N 1
ATOM 3689 C CA . ALA B 1 242 ? -62.24649 31.95848 -17.53818 1.000 15.49651 238 ALA B CA 1
ATOM 3690 C C . ALA B 1 242 ? -61.43308 30.67514 -17.48320 1.000 16.23525 238 ALA B C 1
ATOM 3691 O O . ALA B 1 242 ? -60.88817 30.33566 -16.43040 1.000 19.31813 238 ALA B O 1
ATOM 3693 N N . GLY B 1 243 ? -61.33812 29.93824 -18.59020 1.000 16.08761 239 GLY 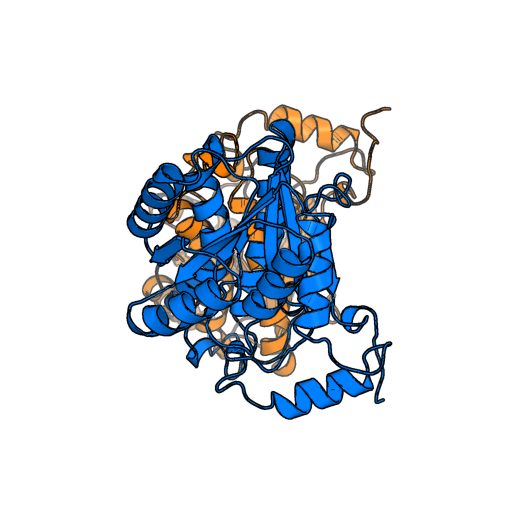B N 1
ATOM 3694 C CA . GLY B 1 243 ? -60.52318 28.74800 -18.56109 1.000 14.98985 239 GLY B CA 1
ATOM 3695 C C . GLY B 1 243 ? -59.07082 28.89683 -18.97157 1.000 11.33268 239 GLY B C 1
ATOM 3696 O O . GLY B 1 243 ? -58.37734 27.88071 -19.05728 1.000 13.87882 239 GLY B O 1
ATOM 3697 N N . ILE B 1 244 ? -58.57651 30.11406 -19.20658 1.000 10.37550 240 ILE B N 1
ATOM 3698 C CA . ILE B 1 244 ? -57.21915 30.33679 -19.70575 1.000 13.90362 240 ILE B CA 1
ATOM 3699 C C . ILE B 1 244 ? -56.41287 31.12169 -18.67775 1.000 10.49377 240 ILE B C 1
ATOM 3700 O O . ILE B 1 244 ? -56.73999 32.27830 -18.37506 1.000 11.64798 240 ILE B O 1
ATOM 3705 N N . SER B 1 245 ? -55.31714 30.52467 -18.20048 1.000 9.26972 241 SER B N 1
ATOM 3706 C CA . SER B 1 245 ? -54.38079 31.25325 -17.36083 1.000 8.48799 241 SER B CA 1
ATOM 3707 C C . SER B 1 245 ? -52.96105 30.75680 -17.58981 1.000 8.50508 241 SER B C 1
ATOM 3708 O O . SER B 1 245 ? -52.72402 29.58150 -17.91352 1.000 8.83558 241 SER B O 1
ATOM 3711 N N . GLY B 1 246 ? -52.01462 31.67819 -17.39239 1.000 7.51075 242 GLY B N 1
ATOM 3712 C CA . GLY B 1 246 ? -50.61584 31.34802 -17.58044 1.000 8.59946 242 GLY B CA 1
ATOM 3713 C C . GLY B 1 246 ? -50.22607 31.10480 -19.02126 1.000 8.59168 242 GLY B C 1
ATOM 3714 O O . GLY B 1 246 ? -49.17830 30.51828 -19.26799 1.000 8.96858 242 GLY B O 1
ATOM 3715 N N . GLU B 1 247 ? -51.04070 31.56993 -19.96226 1.000 9.34088 243 GLU B N 1
ATOM 3716 C CA . GLU B 1 247 ? -50.87828 31.29548 -21.37964 1.000 8.92386 243 GLU B CA 1
ATOM 3717 C C . GLU B 1 247 ? -50.27878 32.50032 -22.12075 1.000 8.50929 243 GLU B C 1
ATOM 3718 O O . GLU B 1 247 ? -50.55510 33.66109 -21.79520 1.000 9.67116 243 GLU B O 1
ATOM 3724 N N . VAL B 1 248 ? -49.37722 32.21684 -23.06222 1.000 7.34537 244 VAL B N 1
ATOM 3725 C CA . VAL B 1 248 ? -48.87635 33.21406 -23.99992 1.000 10.69604 244 VAL B CA 1
ATOM 3726 C C . VAL B 1 248 ? -49.60076 32.96558 -25.32057 1.000 9.04668 244 VAL B C 1
ATOM 3727 O O . VAL B 1 248 ? -49.28895 32.01966 -26.06994 1.000 9.72614 244 VAL B O 1
ATOM 3731 N N . VAL B 1 249 ? -50.56742 33.81631 -25.62014 1.000 6.81452 245 VAL B N 1
ATOM 3732 C CA . VAL B 1 249 ? -51.38555 33.64834 -26.82106 1.000 7.88026 245 VAL B CA 1
ATOM 3733 C C . VAL B 1 249 ? -50.73604 34.42409 -27.95914 1.000 7.91905 245 VAL B C 1
ATOM 3734 O O . VAL B 1 249 ? -50.52583 35.63673 -27.85601 1.000 10.88137 245 VAL B O 1
ATOM 3738 N N . HIS B 1 250 ? -50.41486 33.73408 -29.05855 1.000 7.99889 246 HIS B N 1
ATOM 3739 C CA . HIS B 1 250 ? -49.80389 34.41614 -30.20220 1.000 9.79685 246 HIS B CA 1
ATOM 3740 C C . HIS B 1 250 ? -50.85386 35.14299 -31.04983 1.000 12.26367 246 HIS B C 1
ATOM 3741 O O . HIS B 1 250 ? -51.73150 34.51611 -31.66335 1.000 10.84716 246 HIS B O 1
ATOM 3748 N N . VAL B 1 251 ? -50.74108 36.46501 -31.11234 1.000 11.49635 247 VAL B N 1
ATOM 3749 C CA . VAL B 1 251 ? -51.62151 37.28550 -31.93815 1.000 12.23580 247 VAL B CA 1
ATOM 3750 C C . VAL B 1 251 ? -50.69383 37.91117 -32.97258 1.000 13.59523 247 VAL B C 1
ATOM 3751 O O . VAL B 1 251 ? -50.36847 39.10315 -32.91675 1.000 13.27829 247 VAL B O 1
ATOM 3755 N N . ASP B 1 252 ? -50.26039 37.07046 -33.91440 1.000 11.81690 248 ASP B N 1
ATOM 3756 C CA . ASP B 1 252 ? -49.18280 37.33658 -34.84807 1.000 15.02413 248 ASP B CA 1
ATOM 3757 C C . ASP B 1 252 ? -49.60416 36.98477 -36.25619 1.000 13.17908 248 ASP B C 1
ATOM 3758 O O . ASP B 1 252 ? -48.74428 36.88905 -37.12902 1.000 11.20579 248 ASP B O 1
ATOM 3763 N N . GLY B 1 253 ? -50.87268 36.66555 -36.45934 1.000 12.12762 249 GLY B N 1
ATOM 3764 C CA . GLY B 1 253 ? -51.32791 36.17696 -37.74415 1.000 13.56885 249 GLY B CA 1
ATOM 3765 C C . GLY B 1 253 ? -50.85353 34.79197 -38.10427 1.000 14.01725 249 GLY B C 1
ATOM 3766 O O . GLY B 1 253 ? -50.97935 34.38171 -39.26199 1.000 15.24356 249 GLY B O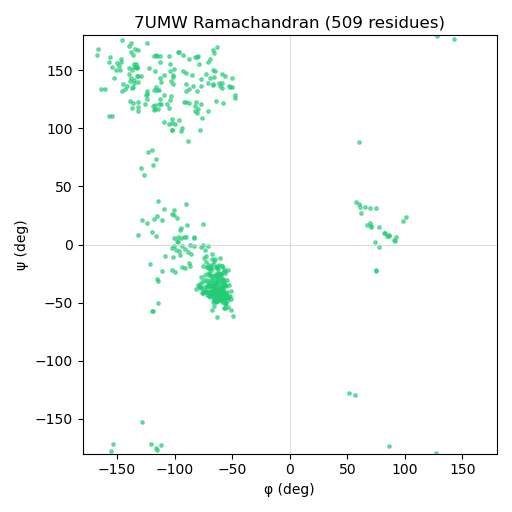 1
ATOM 3767 N N . GLY B 1 254 ? -50.34975 34.03283 -37.13917 1.000 10.69580 250 GLY B N 1
ATOM 3768 C CA . GLY B 1 254 ? -49.73603 32.76106 -37.44180 1.000 7.64957 250 GLY B CA 1
ATOM 3769 C C . GLY B 1 254 ? -48.28275 32.84425 -37.84441 1.000 8.25524 250 GLY B C 1
ATOM 3770 O O . GLY B 1 254 ? -47.70701 31.83586 -38.23781 1.000 10.71726 250 GLY B O 1
ATOM 3771 N N . PHE B 1 255 ? -47.65370 34.01993 -37.74360 1.000 11.40828 251 PHE B N 1
ATOM 3772 C CA . PHE B 1 255 ? -46.27600 34.14102 -38.21415 1.000 10.29376 251 PHE B CA 1
ATOM 3773 C C . PHE B 1 255 ? -45.35508 33.09954 -37.58982 1.000 11.42884 251 PHE B C 1
ATOM 3774 O O . PHE B 1 255 ? -44.53925 32.48848 -38.29390 1.000 13.61374 251 PHE B O 1
ATOM 3782 N N . SER B 1 256 ? -45.45791 32.89407 -36.27243 1.000 11.96974 252 SER B N 1
ATOM 3783 C CA . SER B 1 256 ? -44.44515 32.09416 -35.59599 1.000 14.16363 252 SER B CA 1
ATOM 3784 C C . SER B 1 256 ? -44.55849 30.61515 -35.91998 1.000 13.36615 252 SER B C 1
ATOM 3785 O O . SER B 1 256 ? -43.62618 29.87126 -35.61039 1.000 13.07089 252 SER B O 1
ATOM 3788 N N . ILE B 1 257 ? -45.67547 30.15520 -36.49103 1.000 10.12169 253 ILE B N 1
ATOM 3789 C CA . ILE B 1 257 ? -45.85098 28.71364 -36.67539 1.000 13.07816 253 ILE B CA 1
ATOM 3790 C C . ILE B 1 257 ? -45.48514 28.26398 -38.06865 1.000 16.36186 253 ILE B C 1
ATOM 3791 O O . ILE B 1 257 ? -45.65885 27.08205 -38.38836 1.000 17.48945 253 ILE B O 1
ATOM 3796 N N . ALA B 1 258 ? -45.01207 29.16785 -38.91903 1.000 16.06206 254 ALA B N 1
ATOM 3797 C CA . ALA B 1 258 ? -44.58273 28.78556 -40.25443 1.000 17.20003 254 ALA B CA 1
ATOM 3798 C C . ALA B 1 258 ? -43.08558 29.02897 -40.39957 1.000 19.71835 254 ALA B C 1
ATOM 3799 O O . ALA B 1 258 ? -42.46309 29.73464 -39.59650 1.000 20.66041 254 ALA B O 1
ATOM 3801 N N . ALA B 1 259 ? -42.49854 28.40106 -41.41153 1.000 17.99367 255 ALA B N 1
ATOM 3802 C CA . ALA B 1 259 ? -41.06989 28.51148 -41.65362 1.000 15.80006 255 ALA B CA 1
ATOM 3803 C C . ALA B 1 259 ? -40.81557 28.29613 -43.13837 1.000 22.04677 255 ALA B C 1
ATOM 3804 O O . ALA B 1 259 ? -41.48023 27.47630 -43.77476 1.000 18.22169 255 ALA B O 1
ATOM 3806 N N . MET B 1 260 ? -39.84626 29.04866 -43.66352 1.000 30.47269 256 MET B N 1
ATOM 3807 C CA . MET B 1 260 ? -39.39086 28.97776 -45.05407 1.000 23.59938 256 MET B CA 1
ATOM 3808 C C . MET B 1 260 ? -40.49921 29.32665 -46.03527 1.000 30.52013 256 MET B C 1
ATOM 3809 O O . MET B 1 260 ? -40.49849 28.86473 -47.18064 1.000 34.51308 256 MET B O 1
ATOM 3814 N N . ASN B 1 261 ? -41.44871 30.14550 -45.57073 1.000 40.75337 257 ASN B N 1
ATOM 3815 C CA . ASN B 1 261 ? -42.46030 30.73909 -46.43438 1.000 47.14031 257 ASN B CA 1
ATOM 3816 C C . ASN B 1 261 ? -41.87149 31.80176 -47.35449 1.000 60.29900 257 ASN B C 1
ATOM 3817 O O . ASN B 1 261 ? -42.45219 32.07645 -48.40990 1.000 67.33860 257 ASN B O 1
ATOM 3822 N N . GLU B 1 262 ? -40.74559 32.41822 -46.96792 1.000 79.70843 258 GLU B N 1
ATOM 3823 C CA . GLU B 1 262 ? -40.15501 33.48103 -47.78002 1.000 90.29932 258 GLU B CA 1
ATOM 3824 C C . GLU B 1 262 ? -39.71353 32.97121 -49.14428 1.000 90.83024 258 GLU B C 1
ATOM 3825 O O . GLU B 1 262 ? -39.68371 33.73940 -50.11422 1.000 93.22274 258 GLU B O 1
ATOM 3831 N N . LEU B 1 263 ? -39.39876 31.67923 -49.24887 1.000 81.67217 259 LEU B N 1
ATOM 3832 C CA . LEU B 1 263 ? -38.90597 31.10738 -50.49747 1.000 82.27394 259 LEU B CA 1
ATOM 3833 C C . LEU B 1 263 ? -40.01698 30.91850 -51.52663 1.000 79.71670 259 LEU B C 1
ATOM 3834 O O . LEU B 1 263 ? -39.84733 30.16456 -52.49134 1.000 81.43429 259 LEU B O 1
ATOM 3839 N N . GLU B 1 264 ? -41.14538 31.60011 -51.33256 1.000 78.53289 260 GLU B N 1
ATOM 3840 C CA . GLU B 1 264 ? -42.26305 31.58149 -52.27749 1.000 74.39549 260 GLU B CA 1
ATOM 3841 C C . GLU B 1 264 ? -42.79932 30.16810 -52.50974 1.000 73.80714 260 GLU B C 1
ATOM 3842 O O . GLU B 1 264 ? -43.03496 29.75687 -53.64937 1.000 81.21237 260 GLU B O 1
#

Secondary structure (DSSP, 8-state):
--TTTT-EEEE----STTSHHHHHHHHHHHTT-EEEEEESSHHHHHHHHHHHHHTT---EEE--TT-HHHHHHHHHHHHTT-SSEEEEEE------GGGGSS-HHHH--HHHHHHHHIIIIIHHHHHHHHHGGGEEEEEEEEEEE-GGGTS--TTTTHHHHHHHHHHHHHHHHHHHHGGGTEEEEEEEEPP--SGGGTT-TTHHHHHHHHHHHSTTSS---HHHHHHHHHHHTSGGGTT--S-EEEESTTGGG------/--TTTT-EEEE----STTSHHHHHHHHHHHTT-EEEEEESSGGGHHHHHHHHHHTT---EEE--TT-HHHHHHHHHHHHTT-SSB--EEE------GGGGSS-HHHH--HHHHHHHHIIIIIHHHHHHHHHGGGBPTTEEEEEEE-GGGTS--TTTTHHHHHHHHHHHHHHHHHHHHTTTTEEEEEEEEPP--SGGGTT-TTHHHHHHHHHHHSTTSS---HHHHHHHHHHHTSGGGTT--S-EEEESTTGGG--S-TT-

GO terms:
  GO:0004318 enoyl-[acyl-carrier-protein] reductase (NADH) activity (F, EXP)
  GO:0005515 protein binding (F, IPI)
  GO:0005829 cytosol (C, IDA)
  GO:0042802 identical protein binding (F, IDA)
  GO:0032991 protein-containing complex (C, IDA)
  GO:0004318 enoyl-[acyl-carrier-protein] reductase (NADH) activity (F, IDA)
  GO:0051289 protein homotetramerization (P, IDA)
  GO:0008610 lipid biosynthetic process (P, IDA)
  GO:0030497 fatty acid elongation (P, IMP)
  GO:0008610 lipid biosynthetic process (P, IMP)
  GO:0070404 NADH binding (F, IDA)
  GO:1902494 catalytic complex (C, IDA)
  GO:0030497 fatty acid elongation (P, IDA)
  GO:0016020 membrane (C, HDA)
  GO:0009102 biotin biosynthetic process (P, IMP)
  GO:0042802 identical protein binding (F, IPI)

Foldseek 3Di:
DALCADFEEEFEDPQDCQALSVLQLVLLLVRHYHYAYEDADPVRQVVVCVSCVVSPHPHYAYANLLDLVRLLVSVVSVCVPQVAGAEYEAEWFDFPLQCQDDDQVVSDDPVRLVVRQSTLAVSQVSNCVNCVVRHDAQHEYEYEAACLLPDPDHRCHSNNVSRVNNLVSQQVCQVVCVVVRYAGEYEHFADGPGCVCPPRPCSVVVQVVLLCQQPVNHFDGSNLVSNVSSCRRGCVVVVDHSYHHYHGNRSVVDDDPPD/DALCAPFEEEFEDPQDCQALSLLQLVLLLVRHYHYAYEDADPVRQVVVCVSQVVSVHNHYAYANLLDLVRLLVSVVVVCVPQVAGAEYEAEWFDFPQQCQAADQVVRDDPVRLVVRQSTLAVSQVSNCVNCVVRHDQQHEYEYEAACLCVDPDGRCHSNNVSRVNNLVVQQVVQVVNPVVHYAGEYEHFADGPDCVCPPRPCSVVSQCLLLQQQPVNHFDGSNLSSNVSSCRRGCVVVPDHSYHHYSGSNSVVDPPSSVD

Sequence (519 aa):
MGFLSGKRILVTGVASKLSIAYGIAQAMHREGAELAFTYQNDKLKGRVEEFAAQLGSDIVLQCDVAEDASIDTMFAELGKVWPKFDGFVHSIGFAPGDQLDGDYVVNAVTREGFKIAHDISSYSFVAMAKACRSMLNPGSALLTLSYLGAERAIPNYNVMGLAKASLEANVRYMANAMGPEGVRVNAISAGPIRTLAASGIKDFRKMLAHCEAVTTPIRRTVTIEDVGNSAAFLCSDLSAGISGEVVHVDGGFSIAAMNELMGFLSGKRILVTGVASKLSIAYGIAQAMHREGAELAFTYQNDKLKGRVEEFAAQLGSDIVLQCDVAEDASIDTMFAELGKVWPKFDGFVHSIGFAPGDQLDGDYVNAVTREGFKIAHDISSYSFVAMAKACRSMLNPGSALLTLSYLGAERAIPNYNVMGLAKASLEANVRYMANAMGPEGVRVNAISAGPIRTLAASGIKDFRKMLAHCEAVTPIRRTVTIEDVGNSAAFLCSDLSAGISGEVVHVDGGFSIAAMNELE

Solvent-accessible surface area: 20813 Å² total; per-residue (Å²): 217,25,74,0,40,75,21,85,0,0,0,1,26,3,22,10,120,99,11,38,0,18,3,0,0,74,4,0,82,140,24,34,5,95,8,0,0,5,18,102,51,120,185,31,79,47,121,0,78,94,8,0,65,92,17,70,12,143,27,30,29,85,6,36,9,42,94,75,71,18,2,82,82,3,5,62,69,0,24,153,80,7,90,98,0,12,0,0,0,1,22,37,48,106,7,32,55,105,2,27,84,40,53,7,0,99,18,0,58,45,105,2,3,78,36,0,2,10,24,0,0,5,0,0,0,7,0,0,66,33,0,42,98,24,11,43,105,34,0,0,1,1,1,13,5,38,10,0,3,65,107,29,28,95,40,46,3,0,10,0,0,0,16,7,0,0,14,0,0,0,58,4,0,12,77,16,0,36,123,76,28,2,26,0,0,0,0,2,6,5,17,27,147,16,97,89,12,79,78,41,49,93,31,70,142,52,17,62,79,6,87,48,10,2,63,88,148,99,30,8,54,17,100,37,0,0,68,31,0,0,74,3,1,0,93,114,1,74,82,54,56,19,90,26,46,77,19,11,15,24,43,8,143,31,85,173,69,118,217,121,32,79,0,65,74,19,80,0,0,0,1,25,4,32,22,54,101,10,35,0,20,2,0,0,69,7,0,70,135,23,24,4,93,5,0,0,5,17,112,52,116,161,26,85,41,127,0,70,109,30,0,68,119,13,68,8,142,26,20,31,79,8,44,9,37,99,74,72,21,3,84,82,2,6,63,66,0,21,160,74,6,94,105,0,11,0,0,0,1,22,40,45,105,6,32,57,104,2,31,101,34,59,7,0,105,20,0,60,43,108,2,4,84,37,0,2,11,22,0,0,7,0,0,0,7,0,0,66,33,0,41,103,25,14,41,112,33,0,0,1,0,0,14,5,38,14,0,3,62,103,29,30,99,39,46,3,0,11,0,0,0,16,8,0,0,13,0,0,0,58,4,0,12,76,20,0,30,124,82,27,3,27,0,0,0,0,2,8,7,18,26,122,17,104,89,11,78,86,43,55,89,29,59,139,53,25,62,73,7,81,61,12,3,64,87,142,100,29,9,52,18,92,38,0,0,73,32,0,0,74,2,0,0,87,112,1,71,82,53,56,18,87,25,46,75,19,13,14,22,44,9,141,32,83,162,58,124,145,136

Organism: Escherichia coli (strain K12) (NCBI:txid83333)

InterPro domains:
  IPR002347 Short-chain dehydrogenase/reductase SDR [PF13561] (13-252)
  IPR002347 Short-chain dehydrogenase/reductase SDR [PR00081] (8-25)
  IPR002347 Short-chain dehydrogenase/reductase SDR [PR00081] (180-197)
  IPR002347 Short-chain dehydrogenase/reductase SDR [PR00081] (215-235)
  IPR014358 Enoyl-[acyl-carrier-protein] reductase (NADH) [PIRSF000094] (1-259)
  IPR014358 Enoyl-[acyl-carrier-protein] reductase (NADH) [PTHR43159] (4-257)
  IPR014358 Enoyl-[acyl-carrier-protein] reductase (NADH) [cd05372] (6-253)
  IPR036291 NAD(P)-binding domain superfamily [SSF51735] (6-253)

Nearest PDB structures (foldseek):
  7umw-assembly1_B  TM=1.002E+00  e=3.465E-55  Escherichia coli str. K-12 substr. MG1655
  3pjf-assembly1_B  TM=9.951E-01  e=5.525E-53  Escherichia coli K-12
  3pjd-assembly1_B  TM=9.988E-01  e=2.191E-52  Escherichia coli K-12
  4jqc-assembly1_B  TM=9.892E-01  e=1.100E-52  Escherichia coli K-12
  3pje-assembly1_B  TM=9.980E-01  e=1.188E-51  Escherichia coli K-12